Protein 2P8B (pdb70)

CATH classification: 3.30.390.10 (+1 more: 3.20.20.120)

Secondary structure (DSSP, 8-state):
--EEEEEEEEEEEEEEEEEEETTEEEEEEEEEEEEEEETTS-EEEEEE---HHHHS--HHHHHHIIIIIIHHHHTT--TT-HHHHHHHHHHH-S--HHHHHHHHHHHHHHHHHHTTSBGGGGTT----S-EEPPEEEPS--HHHHHHHHHHHHHTT--EEEEE--S-HHHHHHHHHHHHHHH-TTSEEEEE-TTTTBSHHHHHHHHHTSTTS--S-EE--B-TT-HHHHHHHHHT--S-EEESTT--SHHHHHHHHHHT--SEEEE-HHHHTSHHHHHHHHHHHHHTT-EEEE--SS--HHHHHHHHHHHTT-TTEEEE---HHHHBS--SS----BTTEE-----SBT-----HHHHHHHEEEEEEE-

InterPro domains:
  IPR013341 Mandelate racemase, N-terminal domain [PF02746] (12-124)
  IPR013342 Mandelate racemase, C-terminal domain [PF13378] (145-356)
  IPR013342 Mandelate racemase, C-terminal domain [SM00922] (142-239)
  IPR029017 Enolase-like, N-terminal [G3DSA:3.30.390.10] (3-356)
  IPR029017 Enolase-like, N-terminal [SSF54826] (1-125)
  IPR034603 Dipeptide epimerase [cd03319] (5-327)
  IPR036849 Enolase-like, C-terminal domain superfamily [G3DSA:3.20.20.120] (116-350)
  IPR036849 Enolase-like, C-terminal domain superfamily [SSF51604] (112-363)

B-factor: mean 23.39, std 7.87, range [4.07, 47.02]

Foldseek 3Di:
DFWAKKKKFWFKFAFPCWFAFQPDIHRIFTKIKIWIAGPVGQIFIFIFGDDCQQQVADSVNLSCCLFPFLPVVRGGPQLQPLVVSVVVSCVRDPGQLRSLARSNQRSLLSVQVVVFWESLCVQQRFDDFKAFAEAEFGDDQLQVSLVVLVVVVVVFAQHYEYHAAAALVRRLSNLVSNLVNPDDRGAYAYERVQRLAALVSVLVSVVSCPPSRHQEYENNHDQCPLVRLLVNVVPDDGFYEYESVDQAVVSVVVCLVSVRGQEYAYESNRYRHLVRSLVSLVSCVVSNRAYEHAYPQDALSRLLRSVSSQRNDPSHRHYHHCNNVGGPAGQKDQDADPSMHGADTGTRSNIDGNPVSSVVRGPDMDMHD

Nearest PDB structures (foldseek):
  2p88-assembly1_C  TM=1.001E+00  e=3.746E-83  Bacillus cereus ATCC 14579
  4m0x-assembly1_A  TM=9.632E-01  e=3.358E-34  Rhodococcus opacus
  2pce-assembly1_F  TM=9.206E-01  e=1.430E-33  Roseovarius nubinhibens ISM
  4m0x-assembly1_B  TM=9.484E-01  e=2.943E-32  Rhodococcus opacus
  3r0u-assembly1_A  TM=9.143E-01  e=7.111E-32  Francisella philomiragia subsp. philomiragia ATCC 25017

Sequence (369 aa):
MKITAIHLYAIRLPLRNPFVISYGSYSDMPSIIVKMETDEGIIGYGEGVADDHVTGESWESTFHTLKHTLTPALIGQNPMNIEKIHDMMDNTIYGVPTAKAAIDIACFDIMGKKLNQPVYQLIGGRYHEEFPVTHVLSIADPENMAEEAASMIQKGYQSFKMKVGTNVKEDVKRIEAVRERVGNDIAIRVDVNQGWKNSANTLTALRSLGHLNIDWIEQPVIADDIDAMAHIRSKTDLPLMIDEGLKSSREMRQIIKLEAADKVNIKLMKCGGIYPAVKLAHQAEMAGIECQVGSMVESSVASSAGFHVAFSKKIITSVELTGPLKFTKDIGNLHYDVPFIRLNEKPGLGIEINEDTLQELTVFQDIVR

Organism: Bacillus cereus (strain ATCC 14579 / DSM 31 / CCUG 7414 / JCM 2152 / NBRC 15305 / NCIMB 9373 / NCTC 2599 / NRRL B-3711) (NCBI:txid226900)

Radius of gyration: 19.84 Å; Cα contacts (8 Å, |Δi|>4): 894; chains: 1; bounding box: 43×50×52 Å

Solvent-accessible surface area: 14211 Å² total

Structure (mmCIF, N/CA/C/O backbone):
data_2P8B
#
_entry.id   2P8B
#
_cell.length_a   134.924
_cell.length_b   134.924
_cell.length_c   96.791
_cell.angle_alpha   90.00
_cell.angle_beta   90.00
_cell.angle_gamma   90.00
#
_symmetry.space_group_name_H-M   'I 4 2 2'
#
loop_
_entity.id
_entity.type
_entity.pdbx_description
1 polymer 'Mandelate racemase/muconate lactonizing enzyme family protein'
2 non-polymer 'MAGNESIUM ION'
3 non-polymer 'N-SUCCINYL LYSINE'
4 water water
#
loop_
_atom_site.group_PDB
_atom_site.id
_atom_site.type_symbol
_atom_site.label_atom_id
_atom_site.label_alt_id
_atom_site.label_comp_id
_atom_site.label_asym_id
_atom_site.label_entity_id
_atom_site.label_seq_id
_atom_site.pdbx_PDB_ins_code
_atom_site.Cartn_x
_atom_site.Cartn_y
_atom_site.Cartn_z
_atom_site.occupancy
_atom_site.B_iso_or_equiv
_atom_site.auth_seq_id
_atom_site.auth_comp_id
_atom_site.auth_asym_id
_atom_site.auth_atom_id
_atom_site.pdbx_PDB_model_num
ATOM 1 N N . MET A 1 1 ? -29.108 42.367 -57.988 1.00 38.59 1 MET A N 1
ATOM 2 C CA . MET A 1 1 ? -28.324 43.122 -56.969 1.00 38.21 1 MET A CA 1
ATOM 3 C C . MET A 1 1 ? -26.875 43.279 -57.421 1.00 37.59 1 MET A C 1
ATOM 4 O O . MET A 1 1 ? -26.307 42.382 -58.046 1.00 37.43 1 MET A O 1
ATOM 9 N N . LYS A 1 2 ? -26.280 44.424 -57.106 1.00 37.20 2 LYS A N 1
ATOM 10 C CA . LYS A 1 2 ? -24.900 44.695 -57.492 1.00 36.59 2 LYS A CA 1
ATOM 11 C C . LYS A 1 2 ? -24.107 45.406 -56.406 1.00 34.96 2 LYS A C 1
ATOM 12 O O . LYS A 1 2 ? -24.622 46.292 -55.723 1.00 34.24 2 LYS A O 1
ATOM 18 N N . ILE A 1 3 ? -22.847 45.012 -56.255 1.00 33.26 3 ILE A N 1
ATOM 19 C CA . ILE A 1 3 ? -21.966 45.636 -55.278 1.00 32.59 3 ILE A CA 1
ATOM 20 C C . ILE A 1 3 ? -21.544 46.972 -55.877 1.00 32.78 3 ILE A C 1
ATOM 21 O O . ILE A 1 3 ? -21.004 47.021 -56.981 1.00 32.90 3 ILE A O 1
ATOM 26 N N . THR A 1 4 ? -21.792 48.053 -55.149 1.00 32.57 4 THR A N 1
ATOM 27 C CA . THR A 1 4 ? -21.444 49.377 -55.639 1.00 32.39 4 THR A CA 1
ATOM 28 C C . THR A 1 4 ? -20.178 49.944 -55.008 1.00 32.07 4 THR A C 1
ATOM 29 O O . THR A 1 4 ? -19.482 50.749 -55.622 1.00 33.02 4 THR A O 1
ATOM 33 N N . ALA A 1 5 ? -19.870 49.526 -53.787 1.00 30.42 5 ALA A N 1
ATOM 34 C CA . ALA A 1 5 ? -18.675 50.027 -53.124 1.00 29.17 5 ALA A CA 1
ATOM 35 C C . ALA A 1 5 ? -18.280 49.176 -51.927 1.00 28.99 5 ALA A C 1
ATOM 36 O O . ALA A 1 5 ? -19.128 48.555 -51.284 1.00 29.86 5 ALA A O 1
ATOM 38 N N . ILE A 1 6 ? -16.986 49.156 -51.632 1.00 27.29 6 ILE A N 1
ATOM 39 C CA . ILE A 1 6 ? -16.478 48.391 -50.503 1.00 26.56 6 ILE A CA 1
ATOM 40 C C . ILE A 1 6 ? -15.538 49.228 -49.646 1.00 26.17 6 ILE A C 1
ATOM 41 O O . ILE A 1 6 ? -14.450 49.611 -50.084 1.00 25.65 6 ILE A O 1
ATOM 46 N N . HIS A 1 7 ? -15.974 49.520 -48.424 1.00 25.09 7 HIS A N 1
ATOM 47 C CA . HIS A 1 7 ? -15.174 50.297 -47.486 1.00 26.58 7 HIS A CA 1
ATOM 48 C C . HIS A 1 7 ? -14.227 49.365 -46.744 1.00 25.33 7 HIS A C 1
ATOM 49 O O . HIS A 1 7 ? -14.637 48.301 -46.279 1.00 25.04 7 HIS A O 1
ATOM 56 N N . LEU A 1 8 ? -12.966 49.769 -46.631 1.00 24.02 8 LEU A N 1
ATOM 57 C CA . LEU A 1 8 ? -11.966 48.974 -45.929 1.00 24.23 8 LEU A CA 1
ATOM 58 C C . LEU A 1 8 ? -11.449 49.762 -44.735 1.00 24.45 8 LEU A C 1
ATOM 59 O O . LEU A 1 8 ? -10.972 50.886 -44.885 1.00 25.70 8 LEU A O 1
ATOM 64 N N . TYR A 1 9 ? -11.543 49.171 -43.549 1.00 25.03 9 TYR A N 1
ATOM 65 C CA . TYR A 1 9 ? -11.095 49.828 -42.326 1.00 25.14 9 TYR A CA 1
ATOM 66 C C . TYR A 1 9 ? -10.019 49.022 -41.613 1.00 25.22 9 TYR A C 1
ATOM 67 O O . TYR A 1 9 ? -10.258 47.885 -41.217 1.00 26.42 9 TYR A O 1
ATOM 76 N N . ALA A 1 10 ? -8.840 49.606 -41.441 1.00 23.94 10 ALA A N 1
ATOM 77 C CA . ALA A 1 10 ? -7.770 48.921 -40.729 1.00 25.19 10 ALA A CA 1
ATOM 78 C C . ALA A 1 10 ? -7.891 49.362 -39.278 1.00 25.25 10 ALA A C 1
ATOM 79 O O . ALA A 1 10 ? -7.536 50.490 -38.932 1.00 25.26 10 ALA A O 1
ATOM 81 N N . ILE A 1 11 ? -8.394 48.473 -38.430 1.00 24.23 11 ILE A N 1
ATOM 82 C CA . ILE A 1 11 ? -8.586 48.805 -37.025 1.00 24.55 11 ILE A CA 1
ATOM 83 C C . ILE A 1 11 ? -7.735 47.958 -36.093 1.00 24.69 11 ILE A C 1
ATOM 84 O O . ILE A 1 11 ? -7.073 47.012 -36.516 1.00 23.87 11 ILE A O 1
ATOM 89 N N . ARG A 1 12 ? -7.750 48.317 -34.816 1.00 24.28 12 ARG A N 1
ATOM 90 C CA . ARG A 1 12 ? -7.017 47.571 -33.808 1.00 24.69 12 ARG A CA 1
ATOM 91 C C . ARG A 1 12 ? -7.936 47.398 -32.607 1.00 24.21 12 ARG A C 1
ATOM 92 O O . ARG A 1 12 ? -8.359 48.379 -31.991 1.00 23.85 12 ARG A O 1
ATOM 100 N N . LEU A 1 13 ? -8.260 46.149 -32.291 1.00 22.64 13 LEU A N 1
ATOM 101 C CA . LEU A 1 13 ? -9.135 45.853 -31.162 1.00 23.00 13 LEU A CA 1
ATOM 102 C C . LEU A 1 13 ? -8.302 45.737 -29.892 1.00 23.64 13 LEU A C 1
ATOM 103 O O . LEU A 1 13 ? -7.361 44.945 -29.819 1.00 22.78 13 LEU A O 1
ATOM 108 N N . PRO A 1 14 ? -8.634 46.541 -28.869 1.00 23.08 14 PRO A N 1
ATOM 109 C CA . PRO A 1 14 ? -7.908 46.532 -27.599 1.00 23.00 14 PRO A CA 1
ATOM 110 C C . PRO A 1 14 ? -8.216 45.328 -26.721 1.00 22.79 14 PRO A C 1
ATOM 111 O O . PRO A 1 14 ? -9.373 44.961 -26.530 1.00 22.97 14 PRO A O 1
ATOM 115 N N . LEU A 1 15 ? -7.166 44.714 -26.196 1.00 23.83 15 LEU A N 1
ATOM 116 C CA . LEU A 1 15 ? -7.312 43.554 -25.332 1.00 25.96 15 LEU A CA 1
ATOM 117 C C . LEU A 1 15 ? -7.188 43.955 -23.872 1.00 27.65 15 LEU A C 1
ATOM 118 O O . LEU A 1 15 ? -6.340 44.772 -23.514 1.00 27.66 15 LEU A O 1
ATOM 123 N N . ARG A 1 16 ? -8.036 43.374 -23.032 1.00 29.60 16 ARG A N 1
ATOM 124 C CA . ARG A 1 16 ? -7.998 43.661 -21.607 1.00 31.20 16 ARG A CA 1
ATOM 125 C C . ARG A 1 16 ? -6.627 43.248 -21.087 1.00 31.47 16 ARG A C 1
ATOM 126 O O . ARG A 1 16 ? -5.994 43.971 -20.317 1.00 31.37 16 ARG A O 1
ATOM 134 N N . ASN A 1 17 ? -6.173 42.079 -21.529 1.00 31.25 17 ASN A N 1
ATOM 135 C CA . ASN A 1 17 ? -4.875 41.541 -21.139 1.00 30.48 17 ASN A CA 1
ATOM 136 C C . ASN A 1 17 ? -4.215 40.951 -22.381 1.00 29.90 17 ASN A C 1
ATOM 137 O O . ASN A 1 17 ? -4.902 40.495 -23.298 1.00 28.90 17 ASN A O 1
ATOM 142 N N . PRO A 1 18 ? -2.874 40.955 -22.436 1.00 29.44 18 PRO A N 1
ATOM 143 C CA . PRO A 1 18 ? -2.224 40.388 -23.621 1.00 28.38 18 PRO A CA 1
ATOM 144 C C . PRO A 1 18 ? -2.559 38.905 -23.759 1.00 26.94 18 PRO A C 1
ATOM 145 O O . PRO A 1 18 ? -2.614 38.177 -22.765 1.00 26.47 18 PRO A O 1
ATOM 149 N N . PHE A 1 19 ? -2.801 38.472 -24.991 1.00 25.23 19 PHE A N 1
ATOM 150 C CA . PHE A 1 19 ? -3.120 37.076 -25.266 1.00 24.26 19 PHE A CA 1
ATOM 151 C C . PHE A 1 19 ? -1.791 36.416 -25.608 1.00 23.40 19 PHE A C 1
ATOM 152 O O . PHE A 1 19 ? -1.144 36.787 -26.586 1.00 22.97 19 PHE A O 1
ATOM 160 N N . VAL A 1 20 ? -1.385 35.445 -24.798 1.00 23.26 20 VAL A N 1
ATOM 161 C CA . VAL A 1 20 ? -0.100 34.783 -24.996 1.00 22.62 20 VAL A CA 1
ATOM 162 C C . VAL A 1 20 ? -0.187 33.296 -25.326 1.00 22.02 20 VAL A C 1
ATOM 163 O O . VAL A 1 20 ? -0.783 32.512 -24.590 1.00 19.84 20 VAL A O 1
ATOM 167 N N . ILE A 1 21 ? 0.416 32.910 -26.442 1.00 21.26 21 ILE A N 1
ATOM 168 C CA . ILE A 1 21 ? 0.418 31.511 -26.832 1.00 20.65 21 ILE A CA 1
ATOM 169 C C . ILE A 1 21 ? 1.842 31.096 -27.180 1.00 19.97 21 ILE A C 1
ATOM 170 O O . ILE A 1 21 ? 2.769 31.904 -27.118 1.00 19.54 21 ILE A O 1
ATOM 175 N N . SER A 1 22 ? 2.011 29.832 -27.543 1.00 19.43 22 SER A N 1
ATOM 176 C CA . SER A 1 22 ? 3.324 29.295 -27.868 1.00 20.58 22 SER A CA 1
ATOM 177 C C . SER A 1 22 ? 4.145 30.086 -28.883 1.00 21.05 22 SER A C 1
ATOM 178 O O . SER A 1 22 ? 5.345 30.282 -28.680 1.00 21.04 22 SER A O 1
ATOM 181 N N . TYR A 1 23 ? 3.515 30.541 -29.965 1.00 21.01 23 TYR A N 1
ATOM 182 C CA . TYR A 1 23 ? 4.252 31.256 -31.005 1.00 23.17 23 TYR A CA 1
ATOM 183 C C . TYR A 1 23 ? 4.258 32.783 -30.950 1.00 23.37 23 TYR A C 1
ATOM 184 O O . TYR A 1 23 ? 4.872 33.436 -31.799 1.00 24.48 23 TYR A O 1
ATOM 193 N N . GLY A 1 24 ? 3.601 33.360 -29.952 1.00 22.90 24 GLY A N 1
ATOM 194 C CA . GLY A 1 24 ? 3.595 34.808 -29.870 1.00 23.01 24 GLY A CA 1
ATOM 195 C C . GLY A 1 24 ? 2.724 35.392 -28.781 1.00 23.48 24 GLY A C 1
ATOM 196 O O . GLY A 1 24 ? 1.937 34.692 -28.146 1.00 21.15 24 GLY A O 1
ATOM 197 N N . SER A 1 25 ? 2.881 36.694 -28.574 1.00 23.29 25 SER A N 1
ATOM 198 C CA . SER A 1 25 ? 2.114 37.421 -27.575 1.00 23.82 25 SER A CA 1
ATOM 199 C C . SER A 1 25 ? 1.448 38.587 -28.290 1.00 24.12 25 SER A C 1
ATOM 200 O O . SER A 1 25 ? 2.072 39.269 -29.099 1.00 23.72 25 SER A O 1
ATOM 203 N N . TYR A 1 26 ? 0.173 38.800 -28.003 1.00 25.65 26 TYR A N 1
ATOM 204 C CA . TYR A 1 26 ? -0.580 39.869 -28.641 1.00 27.47 26 TYR A CA 1
ATOM 205 C C . TYR A 1 26 ? -1.057 40.885 -27.614 1.00 28.34 26 TYR A C 1
ATOM 206 O O . TYR A 1 26 ? -1.751 40.530 -26.661 1.00 28.56 26 TYR A O 1
ATOM 215 N N . SER A 1 27 ? -0.678 42.145 -27.811 1.00 28.84 27 SER A N 1
ATOM 216 C CA . SER A 1 27 ? -1.079 43.218 -26.909 1.00 29.96 27 SER A CA 1
ATOM 217 C C . SER A 1 27 ? -2.469 43.715 -27.296 1.00 29.04 27 SER A C 1
ATOM 218 O O . SER A 1 27 ? -3.199 44.257 -26.469 1.00 30.26 27 SER A O 1
ATOM 221 N N . ASP A 1 28 ? -2.816 43.538 -28.567 1.00 27.73 28 ASP A N 1
ATOM 222 C CA . ASP A 1 28 ? -4.123 43.917 -29.095 1.00 26.50 28 ASP A CA 1
ATOM 223 C C . ASP A 1 28 ? -4.334 43.108 -30.369 1.00 25.68 28 ASP A C 1
ATOM 224 O O . ASP A 1 28 ? -3.454 42.342 -30.764 1.00 25.24 28 ASP A O 1
ATOM 229 N N . MET A 1 29 ? -5.488 43.252 -31.008 1.00 22.58 29 MET A N 1
ATOM 230 C CA . MET A 1 29 ? -5.743 42.482 -32.219 1.00 24.25 29 MET A CA 1
ATOM 231 C C . MET A 1 29 ? -6.097 43.299 -33.451 1.00 23.21 29 MET A C 1
ATOM 232 O O . MET A 1 29 ? -7.224 43.773 -33.597 1.00 23.46 29 MET A O 1
ATOM 237 N N . PRO A 1 30 ? -5.122 43.486 -34.353 1.00 22.97 30 PRO A N 1
ATOM 238 C CA . PRO A 1 30 ? -5.342 44.245 -35.585 1.00 22.32 30 PRO A CA 1
ATOM 239 C C . PRO A 1 30 ? -6.334 43.476 -36.452 1.00 22.90 30 PRO A C 1
ATOM 240 O O . PRO A 1 30 ? -6.217 42.257 -36.603 1.00 23.49 30 PRO A O 1
ATOM 244 N N . SER A 1 31 ? -7.302 44.187 -37.020 1.00 20.47 31 SER A N 1
ATOM 245 C CA . SER A 1 31 ? -8.328 43.567 -37.842 1.00 20.06 31 SER A CA 1
ATOM 246 C C . SER A 1 31 ? -8.695 44.456 -39.022 1.00 19.92 31 SER A C 1
ATOM 247 O O . SER A 1 31 ? -8.511 45.671 -38.973 1.00 20.72 31 SER A O 1
ATOM 250 N N . ILE A 1 32 ? -9.199 43.847 -40.089 1.00 20.34 32 ILE A N 1
ATOM 251 C CA . ILE A 1 32 ? -9.623 44.605 -41.258 1.00 20.64 32 ILE A CA 1
ATOM 252 C C . ILE A 1 32 ? -11.127 44.443 -41.367 1.00 20.73 32 ILE A C 1
ATOM 253 O O . ILE A 1 32 ? -11.637 43.321 -41.439 1.00 19.34 32 ILE A O 1
ATOM 258 N N . ILE A 1 33 ? -11.841 45.563 -41.372 1.00 20.16 33 ILE A N 1
ATOM 259 C CA . ILE A 1 33 ? -13.289 45.527 -41.474 1.00 18.90 33 ILE A CA 1
ATOM 260 C C . ILE A 1 33 ? -13.752 45.881 -42.880 1.00 19.61 33 ILE A C 1
ATOM 261 O O . ILE A 1 33 ? -13.213 46.786 -43.520 1.00 20.14 33 ILE A O 1
ATOM 266 N N . VAL A 1 34 ? -14.751 45.152 -43.358 1.00 19.91 34 VAL A N 1
ATOM 267 C CA . VAL A 1 34 ? -15.312 45.383 -44.681 1.00 20.86 34 VAL A CA 1
ATOM 268 C C . VAL A 1 34 ? -16.758 45.855 -44.570 1.00 22.55 34 VAL A C 1
ATOM 269 O O . VAL A 1 34 ? -17.559 45.258 -43.856 1.00 21.12 34 VAL A O 1
ATOM 273 N N . LYS A 1 35 ? -17.075 46.945 -45.261 1.00 22.68 35 LYS A N 1
ATOM 274 C CA . LYS A 1 35 ? -18.435 47.468 -45.288 1.00 24.78 35 LYS A CA 1
ATOM 275 C C . LYS A 1 35 ? -18.805 47.447 -46.763 1.00 24.51 35 LYS A C 1
ATOM 276 O O . LYS A 1 35 ? -18.322 48.266 -47.546 1.00 25.46 35 LYS A O 1
ATOM 282 N N . MET A 1 36 ? -19.644 46.488 -47.135 1.00 24.01 36 MET A N 1
ATOM 283 C CA . MET A 1 36 ? -20.067 46.299 -48.516 1.00 23.78 36 MET A CA 1
ATOM 284 C C . MET A 1 36 ? -21.397 46.985 -48.811 1.00 25.45 36 MET A C 1
ATOM 285 O O . MET A 1 36 ? -22.395 46.734 -48.139 1.00 25.16 36 MET A O 1
ATOM 290 N N . GLU A 1 37 ? -21.405 47.853 -49.819 1.00 27.27 37 GLU A N 1
ATOM 291 C CA . GLU A 1 37 ? -22.621 48.564 -50.204 1.00 28.77 37 GLU A CA 1
ATOM 292 C C . GLU A 1 37 ? -23.161 48.006 -51.512 1.00 29.66 37 GLU A C 1
ATOM 293 O O . GLU A 1 37 ? -22.396 47.549 -52.362 1.00 29.88 37 GLU A O 1
ATOM 299 N N . THR A 1 38 ? -24.480 48.045 -51.671 1.00 30.79 38 THR A N 1
ATOM 300 C CA . THR A 1 38 ? -25.117 47.536 -52.877 1.00 32.14 38 THR A CA 1
ATOM 301 C C . THR A 1 38 ? -26.037 48.568 -53.519 1.00 33.67 38 THR A C 1
ATOM 302 O O . THR A 1 38 ? -26.454 49.532 -52.878 1.00 33.16 38 THR A O 1
ATOM 306 N N . ASP A 1 39 ? -26.351 48.346 -54.791 1.00 35.66 39 ASP A N 1
ATOM 307 C CA . ASP A 1 39 ? -27.222 49.234 -55.550 1.00 37.44 39 ASP A CA 1
ATOM 308 C C . ASP A 1 39 ? -28.622 49.265 -54.947 1.00 38.24 39 ASP A C 1
ATOM 309 O O . ASP A 1 39 ? -29.440 50.113 -55.302 1.00 39.22 39 ASP A O 1
ATOM 314 N N . GLU A 1 40 ? -28.893 48.339 -54.032 1.00 38.57 40 GLU A N 1
ATOM 315 C CA . GLU A 1 40 ? -30.197 48.267 -53.382 1.00 37.26 40 GLU A CA 1
ATOM 316 C C . GLU A 1 40 ? -30.205 48.905 -51.999 1.00 36.82 40 GLU A C 1
ATOM 317 O O . GLU A 1 40 ? -31.232 48.917 -51.321 1.00 37.64 40 GLU A O 1
ATOM 323 N N . GLY A 1 41 ? -29.060 49.429 -51.578 1.00 35.84 41 GLY A N 1
ATOM 324 C CA . GLY A 1 41 ? -28.987 50.067 -50.276 1.00 35.57 41 GLY A CA 1
ATOM 325 C C . GLY A 1 41 ? -28.713 49.126 -49.117 1.00 35.16 41 GLY A C 1
ATOM 326 O O . GLY A 1 41 ? -28.525 49.572 -47.985 1.00 35.72 41 GLY A O 1
ATOM 327 N N . ILE A 1 42 ? -28.698 47.825 -49.389 1.00 34.22 42 ILE A N 1
ATOM 328 C CA . ILE A 1 42 ? -28.429 46.840 -48.347 1.00 32.53 42 ILE A CA 1
ATOM 329 C C . ILE A 1 42 ? -26.927 46.835 -48.084 1.00 31.31 42 ILE A C 1
ATOM 330 O O . ILE A 1 42 ? -26.128 46.703 -49.010 1.00 31.82 42 ILE A O 1
ATOM 335 N N . ILE A 1 43 ? -26.550 46.986 -46.821 1.00 30.41 43 ILE A N 1
ATOM 336 C CA . ILE A 1 43 ? -25.146 47.005 -46.437 1.00 30.22 43 ILE A CA 1
ATOM 337 C C . ILE A 1 43 ? -24.757 45.709 -45.736 1.00 28.34 43 ILE A C 1
ATOM 338 O O . ILE A 1 43 ? -25.573 45.093 -45.060 1.00 29.28 43 ILE A O 1
ATOM 343 N N . GLY A 1 44 ? -23.505 45.303 -45.910 1.00 26.19 44 GLY A N 1
ATOM 344 C CA . GLY A 1 44 ? -23.024 44.092 -45.276 1.00 24.13 44 GLY A CA 1
ATOM 345 C C . GLY A 1 44 ? -21.673 44.341 -44.642 1.00 21.69 44 GLY A C 1
ATOM 346 O O . GLY A 1 44 ? -20.872 45.118 -45.162 1.00 22.03 44 GLY A O 1
ATOM 347 N N . TYR A 1 45 ? -21.419 43.698 -43.507 1.00 21.20 45 TYR A N 1
ATOM 348 C CA . TYR A 1 45 ? -20.144 43.854 -42.822 1.00 19.92 45 TYR A CA 1
ATOM 349 C C . TYR A 1 45 ? -19.362 42.551 -42.821 1.00 20.27 45 TYR A C 1
ATOM 350 O O . TYR A 1 45 ? -19.929 41.479 -42.617 1.00 20.09 45 TYR A O 1
ATOM 359 N N . GLY A 1 46 ? -18.059 42.665 -43.045 1.00 19.20 46 GLY A N 1
ATOM 360 C CA . GLY A 1 46 ? -17.188 41.503 -43.050 1.00 19.21 46 GLY A CA 1
ATOM 361 C C . GLY A 1 46 ? -15.965 41.819 -42.212 1.00 18.43 46 GLY A C 1
ATOM 362 O O . GLY A 1 46 ? -15.745 42.972 -41.839 1.00 20.48 46 GLY A O 1
ATOM 363 N N . GLU A 1 47 ? -15.158 40.811 -41.911 1.00 17.89 47 GLU A N 1
ATOM 364 C CA . GLU A 1 47 ? -13.970 41.036 -41.106 1.00 16.89 47 GLU A CA 1
ATOM 365 C C . GLU A 1 47 ? -12.867 40.037 -41.409 1.00 17.67 47 GLU A C 1
ATOM 366 O O . GLU A 1 47 ? -13.127 38.861 -41.652 1.00 17.64 47 GLU A O 1
ATOM 372 N N . GLY A 1 48 ? -11.637 40.531 -41.390 1.00 17.81 48 GLY A N 1
ATOM 373 C CA . GLY A 1 48 ? -10.488 39.690 -41.640 1.00 17.97 48 GLY A CA 1
ATOM 374 C C . GLY A 1 48 ? -9.456 39.908 -40.555 1.00 17.20 48 GLY A C 1
ATOM 375 O O . GLY A 1 48 ? -8.833 40.967 -40.480 1.00 17.97 48 GLY A O 1
ATOM 376 N N . VAL A 1 49 ? -9.301 38.916 -39.687 1.00 17.48 49 VAL A N 1
ATOM 377 C CA . VAL A 1 49 ? -8.321 38.986 -38.618 1.00 16.87 49 VAL A CA 1
ATOM 378 C C . VAL A 1 49 ? -7.195 38.055 -39.036 1.00 18.55 49 VAL A C 1
ATOM 379 O O . VAL A 1 49 ? -7.298 36.834 -38.908 1.00 17.43 49 VAL A O 1
ATOM 383 N N . ALA A 1 50 ? -6.126 38.641 -39.554 1.00 17.14 50 ALA A N 1
ATOM 384 C CA . ALA A 1 50 ? -4.999 37.857 -40.024 1.00 17.80 50 ALA A CA 1
ATOM 385 C C . ALA A 1 50 ? -4.042 37.432 -38.923 1.00 18.37 50 ALA A C 1
ATOM 386 O O . ALA A 1 50 ? -3.730 38.205 -38.017 1.00 20.11 50 ALA A O 1
ATOM 388 N N . ASP A 1 51 ? -3.592 36.184 -38.998 1.00 16.94 51 ASP A N 1
ATOM 389 C CA . ASP A 1 51 ? -2.616 35.676 -38.050 1.00 16.87 51 ASP A CA 1
ATOM 390 C C . ASP A 1 51 ? -1.417 35.272 -38.900 1.00 17.85 51 ASP A C 1
ATOM 391 O O . ASP A 1 51 ? -1.435 34.230 -39.554 1.00 16.66 51 ASP A O 1
ATOM 396 N N . ASP A 1 52 ? -0.395 36.121 -38.899 1.00 16.66 52 ASP A N 1
ATOM 397 C CA . ASP A 1 52 ? 0.832 35.907 -39.667 1.00 17.82 52 ASP A CA 1
ATOM 398 C C . ASP A 1 52 ? 1.417 34.505 -39.546 1.00 17.96 52 ASP A C 1
ATOM 399 O O . ASP A 1 52 ? 1.949 33.956 -40.510 1.00 17.65 52 ASP A O 1
ATOM 404 N N . HIS A 1 53 ? 1.324 33.943 -38.349 1.00 15.90 53 HIS A N 1
ATOM 405 C CA . HIS A 1 53 ? 1.904 32.641 -38.052 1.00 15.50 53 HIS A CA 1
ATOM 406 C C . HIS A 1 53 ? 1.128 31.446 -38.557 1.00 14.05 53 HIS A C 1
ATOM 407 O O . HIS A 1 53 ? 1.645 30.327 -38.536 1.00 14.21 53 HIS A O 1
ATOM 414 N N . VAL A 1 54 ? -0.099 31.673 -39.012 1.00 14.51 54 VAL A N 1
ATOM 415 C CA . VAL A 1 54 ? -0.945 30.580 -39.476 1.00 14.38 54 VAL A CA 1
ATOM 416 C C . VAL A 1 54 ? -1.200 30.529 -40.979 1.00 15.36 54 VAL A C 1
ATOM 417 O O . VAL A 1 54 ? -1.109 29.458 -41.589 1.00 14.25 54 VAL A O 1
ATOM 421 N N . THR A 1 55 ? -1.506 31.673 -41.585 1.00 15.06 55 THR A N 1
ATOM 422 C CA . THR A 1 55 ? -1.802 31.696 -43.013 1.00 16.03 55 THR A CA 1
ATOM 423 C C . THR A 1 55 ? -0.879 32.579 -43.849 1.00 16.58 55 THR A C 1
ATOM 424 O O . THR A 1 55 ? -1.076 32.715 -45.055 1.00 18.75 55 THR A O 1
ATOM 428 N N . GLY A 1 56 ? 0.115 33.186 -43.212 1.00 17.39 56 GLY A N 1
ATOM 429 C CA . GLY A 1 56 ? 1.042 34.031 -43.947 1.00 19.25 56 GLY A CA 1
ATOM 430 C C . GLY A 1 56 ? 0.431 35.337 -44.412 1.00 20.56 56 GLY A C 1
ATOM 431 O O . GLY A 1 56 ? 0.880 35.938 -45.383 1.00 22.01 56 GLY A O 1
ATOM 432 N N . GLU A 1 57 ? -0.612 35.768 -43.716 1.00 18.68 57 GLU A N 1
ATOM 433 C CA . GLU A 1 57 ? -1.286 37.014 -44.035 1.00 17.36 57 GLU A CA 1
ATOM 434 C C . GLU A 1 57 ? -1.104 37.928 -42.838 1.00 18.18 57 GLU A C 1
ATOM 435 O O . GLU A 1 57 ? -1.086 37.465 -41.695 1.00 17.74 57 GLU A O 1
ATOM 441 N N . SER A 1 58 ? -0.958 39.221 -43.098 1.00 18.34 58 SER A N 1
ATOM 442 C CA . SER A 1 58 ? -0.796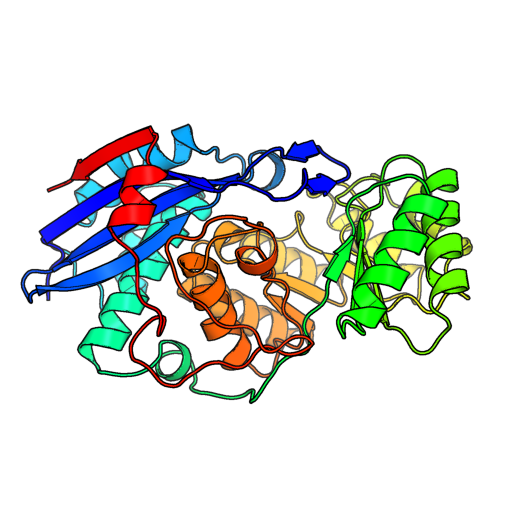 40.186 -42.018 1.00 16.98 58 SER A CA 1
ATOM 443 C C . SER A 1 58 ? -1.879 41.241 -42.115 1.00 17.13 58 SER A C 1
ATOM 444 O O . SER A 1 58 ? -2.618 41.316 -43.096 1.00 15.84 58 SER A O 1
ATOM 447 N N . TRP A 1 59 ? -1.954 42.062 -41.077 1.00 18.71 59 TRP A N 1
ATOM 448 C CA . TRP A 1 59 ? -2.918 43.151 -41.008 1.00 18.75 59 TRP A CA 1
ATOM 449 C C . TRP A 1 59 ? -2.795 44.033 -42.256 1.00 19.13 59 TRP A C 1
ATOM 450 O O . TRP A 1 59 ? -3.759 44.208 -43.004 1.00 19.08 59 TRP A O 1
ATOM 461 N N . GLU A 1 60 ? -1.604 44.576 -42.488 1.00 19.63 60 GLU A N 1
ATOM 462 C CA . GLU A 1 60 ? -1.392 45.442 -43.643 1.00 20.23 60 GLU A CA 1
ATOM 463 C C . GLU A 1 60 ? -1.508 44.716 -44.981 1.00 19.81 60 GLU A C 1
ATOM 464 O O . GLU A 1 60 ? -2.116 45.232 -45.922 1.00 18.65 60 GLU A O 1
ATOM 470 N N . SER A 1 61 ? -0.943 43.515 -45.073 1.00 19.08 61 SER A N 1
ATOM 471 C CA . SER A 1 61 ? -1.003 42.772 -46.330 1.00 18.70 61 SER A CA 1
ATOM 472 C C . SER A 1 61 ? -2.448 42.472 -46.728 1.00 18.50 61 SER A C 1
ATOM 473 O O . SER A 1 61 ? -2.800 42.507 -47.906 1.00 18.65 61 SER A O 1
ATOM 476 N N . THR A 1 62 ? -3.292 42.185 -45.744 1.00 16.27 62 THR A N 1
ATOM 477 C CA . THR A 1 62 ? -4.688 41.883 -46.014 1.00 16.55 62 THR A CA 1
ATOM 478 C C . THR A 1 62 ? -5.440 43.122 -46.500 1.00 17.98 62 THR A C 1
ATOM 479 O O . THR A 1 62 ? -6.264 43.046 -47.413 1.00 16.21 62 THR A O 1
ATOM 483 N N . PHE A 1 63 ? -5.150 44.264 -45.887 1.00 18.07 63 PHE A N 1
ATOM 484 C CA . PHE A 1 63 ? -5.795 45.512 -46.271 1.00 19.67 63 PHE A CA 1
ATOM 485 C C . PHE A 1 63 ? -5.537 45.764 -47.754 1.00 19.25 63 PHE A C 1
ATOM 486 O O . PHE A 1 63 ? -6.459 46.028 -48.525 1.00 18.33 63 PHE A O 1
ATOM 494 N N . HIS A 1 64 ? -4.274 45.657 -48.148 1.00 20.10 64 HIS A N 1
ATOM 495 C CA . HIS A 1 64 ? -3.883 45.893 -49.530 1.00 21.62 64 HIS A CA 1
ATOM 496 C C . HIS A 1 64 ? -4.329 44.820 -50.512 1.00 21.44 64 HIS A C 1
ATOM 497 O O . HIS A 1 64 ? -4.636 45.123 -51.663 1.00 20.71 64 HIS A O 1
ATOM 504 N N . THR A 1 65 ? -4.368 43.566 -50.071 1.00 20.10 65 THR A N 1
ATOM 505 C CA . THR A 1 65 ? -4.831 42.501 -50.954 1.00 19.20 65 THR A CA 1
ATOM 506 C C . THR A 1 65 ? -6.285 42.800 -51.305 1.00 18.62 65 THR A C 1
ATOM 507 O O . THR A 1 65 ? -6.708 42.658 -52.454 1.00 18.50 65 THR A O 1
ATOM 511 N N . LEU A 1 66 ? -7.049 43.234 -50.309 1.00 17.36 66 LEU A N 1
ATOM 512 C CA . LEU A 1 66 ? -8.451 43.562 -50.531 1.00 18.65 66 LEU A CA 1
ATOM 513 C C . LEU A 1 66 ? -8.600 44.785 -51.437 1.00 18.91 66 LEU A C 1
ATOM 514 O O . LEU A 1 66 ? -9.347 44.762 -52.418 1.00 20.30 66 LEU A O 1
ATOM 519 N N . LYS A 1 67 ? -7.871 45.844 -51.113 1.00 21.15 67 LYS A N 1
ATOM 520 C CA . LYS A 1 67 ? -7.953 47.089 -51.870 1.00 21.85 67 LYS A CA 1
ATOM 521 C C . LYS A 1 67 ? -7.532 47.013 -53.329 1.00 22.13 67 LYS A C 1
ATOM 522 O O . LYS A 1 67 ? -8.259 47.464 -54.218 1.00 23.56 67 LYS A O 1
ATOM 528 N N . HIS A 1 68 ? -6.357 46.443 -53.571 1.00 22.05 68 HIS A N 1
ATOM 529 C CA . HIS A 1 68 ? -5.809 46.370 -54.920 1.00 21.60 68 HIS A CA 1
ATOM 530 C C . HIS A 1 68 ? -6.120 45.125 -55.734 1.00 22.10 68 HIS A C 1
ATOM 531 O O . HIS A 1 68 ? -6.200 45.189 -56.961 1.00 21.74 68 HIS A O 1
ATOM 538 N N . THR A 1 69 ? -6.310 43.995 -55.065 1.00 19.61 69 THR A N 1
ATOM 539 C CA . THR A 1 69 ? -6.531 42.751 -55.786 1.00 20.04 69 THR A CA 1
ATOM 540 C C . THR A 1 69 ? -7.937 42.165 -55.799 1.00 19.45 69 THR A C 1
ATOM 541 O O . THR A 1 69 ? -8.486 41.897 -56.860 1.00 19.19 69 THR A O 1
ATOM 545 N N . LEU A 1 70 ? -8.526 41.970 -54.624 1.00 20.06 70 LEU A N 1
ATOM 546 C CA . LEU A 1 70 ? -9.849 41.372 -54.539 1.00 21.09 70 LEU A CA 1
ATOM 547 C C . LEU A 1 70 ? -11.077 42.238 -54.845 1.00 21.56 70 LEU A C 1
ATOM 548 O O . LEU A 1 70 ? -11.911 41.858 -55.663 1.00 20.20 70 LEU A O 1
ATOM 553 N N . THR A 1 71 ? -11.189 43.395 -54.199 1.00 23.38 71 THR A N 1
ATOM 554 C CA . THR A 1 71 ? -12.361 44.245 -54.386 1.00 24.89 71 THR A CA 1
ATOM 555 C C . THR A 1 71 ? -12.630 44.831 -55.777 1.00 26.38 71 THR A C 1
ATOM 556 O O . THR A 1 71 ? -13.778 44.866 -56.217 1.00 26.96 71 THR A O 1
ATOM 560 N N . PRO A 1 72 ? -11.588 45.284 -56.493 1.00 28.18 72 PRO A N 1
ATOM 561 C CA . PRO A 1 72 ? -11.843 45.848 -57.824 1.00 30.30 72 PRO A CA 1
ATOM 562 C C . PRO A 1 72 ? -12.743 44.976 -58.697 1.00 33.01 72 PRO A C 1
ATOM 563 O O . PRO A 1 72 ? -13.738 45.449 -59.250 1.00 34.98 72 PRO A O 1
ATOM 567 N N . ALA A 1 73 ? -12.395 43.698 -58.809 1.00 35.06 73 ALA A N 1
ATOM 568 C CA . ALA A 1 73 ? -13.159 42.760 -59.623 1.00 36.44 73 ALA A CA 1
ATOM 569 C C . ALA A 1 73 ? -14.557 42.476 -59.074 1.00 36.97 73 ALA A C 1
ATOM 570 O O . ALA A 1 73 ? -15.448 42.062 -59.816 1.00 37.64 73 ALA A O 1
ATOM 572 N N . LEU A 1 74 ? -14.745 42.700 -57.777 1.00 36.01 74 LEU A N 1
ATOM 573 C CA . LEU A 1 74 ? -16.028 42.449 -57.130 1.00 35.58 74 LEU A CA 1
ATOM 574 C C . LEU A 1 74 ? -17.088 43.512 -57.399 1.00 35.73 74 LEU A C 1
ATOM 575 O O . LEU A 1 74 ? -18.287 43.231 -57.332 1.00 35.21 74 LEU A O 1
ATOM 580 N N . ILE A 1 75 ? -16.651 44.732 -57.695 1.00 35.84 75 ILE A N 1
ATOM 581 C CA . ILE A 1 75 ? -17.585 45.816 -57.981 1.00 35.36 75 ILE A CA 1
ATOM 582 C C . ILE A 1 75 ? -18.474 45.410 -59.152 1.00 35.77 75 ILE A C 1
ATOM 583 O O . ILE A 1 75 ? -17.981 45.020 -60.209 1.00 36.37 75 ILE A O 1
ATOM 588 N N . GLY A 1 76 ? -19.785 45.485 -58.954 1.00 36.66 76 GLY A N 1
ATOM 589 C CA . GLY A 1 76 ? -20.710 45.120 -60.011 1.00 37.56 76 GLY A CA 1
ATOM 590 C C . GLY A 1 76 ? -21.234 43.703 -59.884 1.00 38.10 76 GLY A C 1
ATOM 591 O O . GLY A 1 76 ? -22.223 43.342 -60.521 1.00 39.09 76 GLY A O 1
ATOM 592 N N . GLN A 1 77 ? -20.574 42.894 -59.062 1.00 38.34 77 GLN A N 1
ATOM 593 C CA . GLN A 1 77 ? -20.992 41.511 -58.861 1.00 38.09 77 GLN A CA 1
ATOM 594 C C . GLN A 1 77 ? -22.134 41.405 -57.853 1.00 37.32 77 GLN A C 1
ATOM 595 O O . GLN A 1 77 ? -22.333 42.295 -57.026 1.00 37.19 77 GLN A O 1
ATOM 601 N N . ASN A 1 78 ? -22.882 40.308 -57.934 1.00 36.47 78 ASN A N 1
ATOM 602 C CA . ASN A 1 78 ? -24.004 40.062 -57.036 1.00 34.87 78 ASN A CA 1
ATOM 603 C C . ASN A 1 78 ? -23.553 39.270 -55.809 1.00 34.17 78 ASN A C 1
ATOM 604 O O . ASN A 1 78 ? -23.080 38.140 -55.928 1.00 33.37 78 ASN A O 1
ATOM 609 N N . PRO A 1 79 ? -23.695 39.858 -54.610 1.00 32.78 79 PRO A N 1
ATOM 610 C CA . PRO A 1 79 ? -23.297 39.205 -53.358 1.00 31.87 79 PRO A CA 1
ATOM 611 C C . PRO A 1 79 ? -24.042 37.902 -53.094 1.00 30.82 79 PRO A C 1
ATOM 612 O O . PRO A 1 79 ? -23.575 37.056 -52.330 1.00 30.77 79 PRO A O 1
ATOM 616 N N . MET A 1 80 ? -25.200 37.747 -53.729 1.00 29.81 80 MET A N 1
ATOM 617 C CA . MET A 1 80 ? -26.026 36.559 -53.548 1.00 29.89 80 MET A CA 1
ATOM 618 C C . MET A 1 80 ? -25.413 35.309 -54.168 1.00 28.24 80 MET A C 1
ATOM 619 O O . MET A 1 80 ? -25.660 34.198 -53.704 1.00 28.34 80 MET A O 1
ATOM 624 N N . ASN A 1 81 ? -24.624 35.487 -55.223 1.00 26.04 81 ASN A N 1
ATOM 625 C CA . ASN A 1 81 ? -23.999 34.350 -55.889 1.00 23.89 81 ASN A CA 1
ATOM 626 C C . ASN A 1 81 ? -22.643 34.072 -55.262 1.00 22.04 81 ASN A C 1
ATOM 627 O O . ASN A 1 81 ? -21.601 34.398 -55.824 1.00 20.96 81 ASN A O 1
ATOM 632 N N . ILE A 1 82 ? -22.673 33.446 -54.091 1.00 21.59 82 ILE A N 1
ATOM 633 C CA . ILE A 1 82 ? -21.461 33.153 -53.345 1.00 20.65 82 ILE A CA 1
ATOM 634 C C . ILE A 1 82 ? -20.494 32.178 -54.022 1.00 19.67 82 ILE A C 1
ATOM 635 O O . ILE A 1 82 ? -19.280 32.360 -53.931 1.00 18.55 82 ILE A O 1
ATOM 640 N N . GLU A 1 83 ? -21.014 31.149 -54.688 1.00 19.19 83 GLU A N 1
ATOM 641 C CA . GLU A 1 83 ? -20.154 30.193 -55.386 1.00 20.41 83 GLU A CA 1
ATOM 642 C C . GLU A 1 83 ? -19.370 30.971 -56.451 1.00 21.12 83 GLU A C 1
ATOM 643 O O . GLU A 1 83 ? -18.151 30.810 -56.593 1.00 19.30 83 GLU A O 1
ATOM 649 N N . LYS A 1 84 ? -20.072 31.836 -57.178 1.00 20.70 84 LYS A N 1
ATOM 650 C CA . LYS A 1 84 ? -19.446 32.645 -58.219 1.00 22.21 84 LYS A CA 1
ATOM 651 C C . LYS A 1 84 ? -18.414 33.620 -57.643 1.00 21.51 84 LYS A C 1
ATOM 652 O O . LYS A 1 84 ? -17.317 33.753 -58.182 1.00 21.73 84 LYS A O 1
ATOM 658 N N . ILE A 1 85 ? -18.771 34.303 -56.557 1.00 20.66 85 ILE A N 1
ATOM 659 C CA . ILE A 1 85 ? -17.864 35.254 -55.911 1.00 19.98 85 ILE A CA 1
ATOM 660 C C . ILE A 1 85 ? -16.560 34.569 -55.505 1.00 18.54 85 ILE A C 1
ATOM 661 O O . ILE A 1 85 ? -15.472 35.112 -55.694 1.00 18.03 85 ILE A O 1
ATOM 666 N N . HIS A 1 86 ? -16.669 33.375 -54.934 1.00 16.72 86 HIS A N 1
ATOM 667 C CA . HIS A 1 86 ? -15.480 32.645 -54.525 1.00 16.81 86 HIS A CA 1
ATOM 668 C C . HIS A 1 86 ? -14.647 32.169 -55.712 1.00 16.06 86 HIS A C 1
ATOM 669 O O . HIS A 1 86 ? -13.420 32.133 -55.639 1.00 15.84 86 HIS A O 1
ATOM 676 N N . ASP A 1 87 ? -15.307 31.810 -56.807 1.00 16.71 87 ASP A N 1
ATOM 677 C CA . ASP A 1 87 ? -14.587 31.352 -57.991 1.00 16.86 87 ASP A CA 1
ATOM 678 C C . ASP A 1 87 ? -13.798 32.524 -58.566 1.00 17.78 87 ASP A C 1
ATOM 679 O O . ASP A 1 87 ? -12.660 32.369 -59.006 1.00 18.20 87 ASP A O 1
ATOM 684 N N . MET A 1 88 ? -14.405 33.704 -58.550 1.00 18.71 88 MET A N 1
ATOM 685 C CA . MET A 1 88 ? -13.738 34.893 -59.060 1.00 19.24 88 MET A CA 1
ATOM 686 C C . MET A 1 88 ? -12.528 35.239 -58.196 1.00 18.00 88 MET A C 1
ATOM 687 O O . MET A 1 88 ? -11.450 35.529 -58.715 1.00 17.04 88 MET A O 1
ATOM 692 N N . MET A 1 89 ? -12.700 35.200 -56.878 1.00 17.02 89 MET A N 1
ATOM 693 C CA . MET A 1 89 ? -11.594 35.515 -55.986 1.00 15.54 89 MET A CA 1
ATOM 694 C C . MET A 1 89 ? -10.478 34.478 -56.129 1.00 16.86 89 MET A C 1
ATOM 695 O O . MET A 1 89 ? -9.297 34.832 -56.154 1.00 15.47 89 MET A O 1
ATOM 700 N N . ASP A 1 90 ? -10.848 33.202 -56.238 1.00 16.02 90 ASP A N 1
ATOM 701 C CA . ASP A 1 90 ? -9.852 32.142 -56.371 1.00 16.37 90 ASP A CA 1
ATOM 702 C C . ASP A 1 90 ? -9.087 32.229 -57.686 1.00 15.89 90 ASP A C 1
ATOM 703 O O . ASP A 1 90 ? -7.885 31.942 -57.731 1.00 14.41 90 ASP A O 1
ATOM 708 N N . ASN A 1 91 ? -9.785 32.615 -58.752 1.00 15.53 91 ASN A N 1
ATOM 709 C CA . ASN A 1 91 ? -9.155 32.757 -60.062 1.00 16.84 91 ASN A CA 1
ATOM 710 C C . ASN A 1 91 ? -8.211 33.952 -60.080 1.00 18.11 91 ASN A C 1
ATOM 711 O O . ASN A 1 91 ? -7.253 33.982 -60.853 1.00 18.61 91 ASN A O 1
ATOM 716 N N . THR A 1 92 ? -8.490 34.933 -59.226 1.00 16.93 92 THR A N 1
ATOM 717 C CA . THR A 1 92 ? -7.680 36.145 -59.128 1.00 18.58 92 THR A CA 1
ATOM 718 C C . THR A 1 92 ? -6.415 35.924 -58.313 1.00 17.97 92 THR A C 1
ATOM 719 O O . THR A 1 92 ? -5.326 36.379 -58.680 1.00 18.14 92 THR A O 1
ATOM 723 N N . ILE A 1 93 ? -6.555 35.220 -57.196 1.00 17.51 93 ILE A N 1
ATOM 724 C CA . ILE A 1 93 ? -5.409 34.983 -56.341 1.00 16.02 93 ILE A CA 1
ATOM 725 C C . ILE A 1 93 ? -5.599 33.725 -55.505 1.00 16.10 93 ILE A C 1
ATOM 726 O O . ILE A 1 93 ? -6.676 33.471 -54.975 1.00 15.82 93 ILE A O 1
ATOM 731 N N . TYR A 1 94 ? -4.533 32.942 -55.417 1.00 14.59 94 TYR A N 1
ATOM 732 C CA . TYR A 1 94 ? -4.503 31.692 -54.665 1.00 15.79 94 TYR A CA 1
ATOM 733 C C . TYR A 1 94 ? -4.332 31.982 -53.175 1.00 16.11 94 TYR A C 1
ATOM 734 O O . TYR A 1 94 ? -3.642 32.925 -52.793 1.00 17.91 94 TYR A O 1
ATOM 743 N N . GLY A 1 95 ? -4.979 31.193 -52.325 1.00 15.89 95 GLY A N 1
ATOM 744 C CA . GLY A 1 95 ? -4.813 31.399 -50.897 1.00 14.49 95 GLY A CA 1
ATOM 745 C C . GLY A 1 95 ? -5.522 32.593 -50.279 1.00 13.46 95 GLY A C 1
ATOM 746 O O . GLY A 1 95 ? -6.715 32.772 -50.487 1.00 13.51 95 GLY A O 1
ATOM 747 N N . VAL A 1 96 ? -4.765 33.401 -49.535 1.00 14.27 96 VAL A N 1
ATOM 748 C CA . VAL A 1 96 ? -5.272 34.579 -48.816 1.00 14.57 96 VAL A CA 1
ATOM 749 C C . VAL A 1 96 ? -6.672 34.367 -48.242 1.00 15.69 96 VAL A C 1
ATOM 750 O O . VAL A 1 96 ? -7.589 35.163 -48.458 1.00 14.92 96 VAL A O 1
ATOM 754 N N . PRO A 1 97 ? -6.843 33.285 -47.469 1.00 14.75 97 PRO A N 1
ATOM 755 C CA . PRO A 1 97 ? -8.141 32.980 -46.870 1.00 14.47 97 PRO A CA 1
ATOM 756 C C . PRO A 1 97 ? -8.725 34.067 -45.973 1.00 12.94 97 PRO A C 1
ATOM 757 O O . PRO A 1 97 ? -9.936 34.262 -45.947 1.00 15.71 97 PRO A O 1
ATOM 761 N N . THR A 1 98 ? -7.880 34.762 -45.224 1.00 14.04 98 THR A N 1
ATOM 762 C CA . THR A 1 98 ? -8.387 35.805 -44.334 1.00 14.79 98 THR A CA 1
ATOM 763 C C . THR A 1 98 ? -8.986 36.959 -45.134 1.00 16.00 98 THR A C 1
ATOM 764 O O . THR A 1 98 ? -10.049 37.476 -44.793 1.00 15.44 98 THR A O 1
ATOM 768 N N . ALA A 1 99 ? -8.318 37.349 -46.213 1.00 15.25 99 ALA A N 1
ATOM 769 C CA . ALA A 1 99 ? -8.818 38.432 -47.050 1.00 14.63 99 ALA A CA 1
ATOM 770 C C . ALA A 1 99 ? -10.129 38.011 -47.711 1.00 15.68 99 ALA A C 1
ATOM 771 O O . ALA A 1 99 ? -11.094 38.775 -47.778 1.00 16.22 99 ALA A O 1
ATOM 773 N N . LYS A 1 100 ? -10.176 36.776 -48.187 1.00 14.45 100 LYS A N 1
ATOM 774 C CA . LYS A 1 100 ? -11.377 36.282 -48.833 1.00 13.30 100 LYS A CA 1
ATOM 775 C C . LYS A 1 100 ? -12.529 36.155 -47.843 1.00 14.03 100 LYS A C 1
ATOM 776 O O . LYS A 1 100 ? -13.689 36.372 -48.201 1.00 15.04 100 LYS A O 1
ATOM 782 N N . ALA A 1 101 ? -12.202 35.813 -46.599 1.00 14.44 101 ALA A N 1
ATOM 783 C CA . ALA A 1 101 ? -13.216 35.658 -45.564 1.00 14.76 101 ALA A CA 1
ATOM 784 C C . ALA A 1 101 ? -13.913 36.985 -45.291 1.00 15.96 101 ALA A C 1
ATOM 785 O O . ALA A 1 101 ? -15.126 37.028 -45.084 1.00 16.67 101 ALA A O 1
ATOM 787 N N . ALA A 1 102 ? -13.150 38.069 -45.292 1.00 15.87 102 ALA A N 1
ATOM 788 C CA . ALA A 1 102 ? -13.737 39.379 -45.026 1.00 16.76 102 ALA A CA 1
ATOM 789 C C . ALA A 1 102 ? -14.810 39.687 -46.063 1.00 17.94 102 ALA A C 1
ATOM 790 O O . ALA A 1 102 ? -15.845 40.276 -45.746 1.00 18.80 102 ALA A O 1
ATOM 792 N N . ILE A 1 103 ? -14.570 39.275 -47.303 1.00 16.24 103 ILE A N 1
ATOM 793 C CA . ILE A 1 103 ? -15.529 39.512 -48.379 1.00 16.41 103 ILE A CA 1
ATOM 794 C C . ILE A 1 103 ? -16.730 38.582 -48.237 1.00 17.33 103 ILE A C 1
ATOM 795 O O . ILE A 1 103 ? -17.886 39.005 -48.304 1.00 16.56 103 ILE A O 1
ATOM 800 N N . ASP A 1 104 ? -16.443 37.300 -48.044 1.00 15.68 104 ASP A N 1
ATOM 801 C CA . ASP A 1 104 ? -17.476 36.290 -47.905 1.00 16.31 104 ASP A CA 1
ATOM 802 C C . ASP A 1 104 ? -18.466 36.606 -46.780 1.00 16.33 104 ASP A C 1
ATOM 803 O O . ASP A 1 104 ? -19.676 36.486 -46.969 1.00 15.75 104 ASP A O 1
ATOM 808 N N . ILE A 1 105 ? -17.961 37.027 -45.625 1.00 15.42 105 ILE A N 1
ATOM 809 C CA . ILE A 1 105 ? -18.831 37.337 -44.494 1.00 16.46 105 ILE A CA 1
ATOM 810 C C . ILE A 1 105 ? -19.781 38.491 -44.805 1.00 18.35 105 ILE A C 1
ATOM 811 O O . ILE A 1 105 ? -20.962 38.437 -44.459 1.00 17.21 105 ILE A O 1
ATOM 816 N N . ALA A 1 106 ? -19.263 39.528 -45.457 1.00 17.63 106 ALA A N 1
ATOM 817 C CA . ALA A 1 106 ? -20.086 40.684 -45.816 1.00 19.66 106 ALA A CA 1
ATOM 818 C C . ALA A 1 106 ? -21.191 40.278 -46.793 1.00 19.18 106 ALA A C 1
ATOM 819 O O . ALA A 1 106 ? -22.314 40.782 -46.715 1.00 19.13 106 ALA A O 1
ATOM 821 N N . CYS A 1 107 ? -20.880 39.366 -47.711 1.00 18.39 107 CYS A N 1
ATOM 822 C CA . CYS A 1 107 ? -21.868 38.899 -48.678 1.00 18.96 107 CYS A CA 1
ATOM 823 C C . CYS A 1 107 ? -23.016 38.178 -47.974 1.00 19.79 107 CYS A C 1
ATOM 824 O O . CYS A 1 107 ? -24.184 38.361 -48.323 1.00 19.49 107 CYS A O 1
ATOM 827 N N . PHE A 1 108 ? -22.685 37.354 -46.984 1.00 19.37 108 PHE A N 1
ATOM 828 C CA . PHE A 1 108 ? -23.714 36.622 -46.255 1.00 19.12 108 PHE A CA 1
ATOM 829 C C . PHE A 1 108 ? -24.558 37.544 -45.389 1.00 20.46 108 PHE A C 1
ATOM 830 O O . PHE A 1 108 ? -25.752 37.313 -45.204 1.00 20.97 108 PHE A O 1
ATOM 838 N N . ASP A 1 109 ? -23.935 38.585 -44.855 1.00 20.74 109 ASP A N 1
ATOM 839 C CA . ASP A 1 109 ? -24.656 39.541 -44.024 1.00 21.64 109 ASP A CA 1
ATOM 840 C C . ASP A 1 109 ? -25.712 40.198 -44.911 1.00 21.96 109 ASP A C 1
ATOM 841 O O . ASP A 1 109 ? -26.866 40.358 -44.509 1.00 22.57 109 ASP A O 1
ATOM 846 N N . ILE A 1 110 ? -25.314 40.552 -46.129 1.00 21.28 110 ILE A N 1
ATOM 847 C CA . ILE A 1 110 ? -26.221 41.173 -47.088 1.00 20.90 110 ILE A CA 1
ATOM 848 C C . ILE A 1 110 ? -27.329 40.206 -47.499 1.00 22.72 110 ILE A C 1
ATOM 849 O O . ILE A 1 110 ? -28.498 40.588 -47.593 1.00 22.66 110 ILE A O 1
ATOM 854 N N . MET A 1 111 ? -26.963 38.949 -47.735 1.00 21.25 111 MET A N 1
ATOM 855 C CA . MET A 1 111 ? -27.939 37.947 -48.137 1.00 21.42 111 MET A CA 1
ATOM 856 C C . MET A 1 111 ? -29.018 37.782 -47.066 1.00 20.71 111 MET A C 1
ATOM 857 O O . MET A 1 111 ? -30.207 37.750 -47.375 1.00 20.97 111 MET A O 1
ATOM 862 N N . GLY A 1 112 ? -28.595 37.678 -45.811 1.00 22.07 112 GLY A N 1
ATOM 863 C CA . GLY A 1 112 ? -29.537 37.518 -44.719 1.00 21.64 112 GLY A CA 1
ATOM 864 C C . GLY A 1 112 ? -30.412 38.741 -44.516 1.00 22.97 112 GLY A C 1
ATOM 865 O O . GLY A 1 112 ? -31.598 38.616 -44.228 1.00 23.67 112 GLY A O 1
ATOM 866 N N . LYS A 1 113 ? -29.827 39.926 -44.656 1.00 23.81 113 LYS A N 1
ATOM 867 C CA . LYS A 1 113 ? -30.583 41.165 -44.492 1.00 24.70 113 LYS A CA 1
ATOM 868 C C . LYS A 1 113 ? -31.554 41.350 -45.658 1.00 25.51 113 LYS A C 1
ATOM 869 O O . LYS A 1 113 ? -32.660 41.862 -45.481 1.00 26.83 113 LYS A O 1
ATOM 875 N N . LYS A 1 114 ? -31.143 40.919 -46.846 1.00 24.30 114 LYS A N 1
ATOM 876 C CA . LYS A 1 114 ? -31.983 41.015 -48.035 1.00 24.92 114 LYS A CA 1
ATOM 877 C C . LYS A 1 114 ? -33.179 40.065 -47.928 1.00 24.63 114 LYS A C 1
ATOM 878 O O . LYS A 1 114 ? -34.307 40.423 -48.274 1.00 23.50 114 LYS A O 1
ATOM 884 N N . LEU A 1 115 ? -32.933 38.857 -47.432 1.00 22.58 115 LEU A N 1
ATOM 885 C CA . LEU A 1 115 ? -33.996 37.866 -47.299 1.00 22.38 115 LEU A CA 1
ATOM 886 C C . LEU A 1 115 ? -34.640 37.903 -45.914 1.00 22.70 115 LEU A C 1
ATOM 887 O O . LEU A 1 115 ? -35.537 37.113 -45.614 1.00 24.09 115 LEU A O 1
ATOM 892 N N . ASN A 1 116 ? -34.173 38.825 -45.079 1.00 23.88 116 ASN A N 1
ATOM 893 C CA . ASN A 1 116 ? -34.681 38.991 -43.723 1.00 25.29 116 ASN A CA 1
ATOM 894 C C . ASN A 1 116 ? -34.637 37.677 -42.946 1.00 26.13 116 ASN A C 1
ATOM 895 O O . ASN A 1 116 ? -35.638 37.235 -42.378 1.00 25.34 116 ASN A O 1
ATOM 900 N N . GLN A 1 117 ? -33.461 37.057 -42.934 1.00 24.70 117 GLN A N 1
ATOM 901 C CA . GLN A 1 117 ? -33.248 35.794 -42.236 1.00 24.27 117 GLN A CA 1
ATOM 902 C C . GLN A 1 117 ? -31.845 35.764 -41.642 1.00 23.53 117 GLN A C 1
ATOM 903 O O . GLN A 1 117 ? -30.923 36.394 -42.166 1.00 22.64 117 GLN A O 1
ATOM 909 N N . PRO A 1 118 ? -31.669 35.052 -40.521 1.00 22.69 118 PRO A N 1
ATOM 910 C CA . PRO A 1 118 ? -30.340 34.965 -39.907 1.00 21.63 118 PRO A CA 1
ATOM 911 C C . PRO A 1 118 ? -29.468 34.177 -40.890 1.00 20.86 118 PRO A C 1
ATOM 912 O O . PRO A 1 118 ? -29.986 33.377 -41.667 1.00 21.38 118 PRO A O 1
ATOM 916 N N . VAL A 1 119 ? -28.161 34.401 -40.865 1.00 21.06 119 VAL A N 1
ATOM 917 C CA . VAL A 1 119 ? -27.273 33.685 -41.776 1.00 21.01 119 VAL A CA 1
ATOM 918 C C . VAL A 1 119 ? -27.423 32.168 -41.659 1.00 22.22 119 VAL A C 1
ATOM 919 O O . VAL A 1 119 ? -27.459 31.471 -42.673 1.00 21.63 119 VAL A O 1
ATOM 923 N N . TYR A 1 120 ? -27.529 31.649 -40.437 1.00 22.65 120 TYR A N 1
ATOM 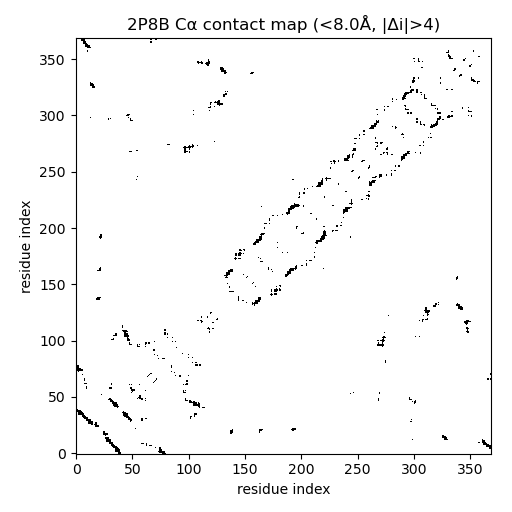924 C CA . TYR A 1 120 ? -27.661 30.201 -40.277 1.00 23.91 120 TYR A CA 1
ATOM 925 C C . TYR A 1 120 ? -28.853 29.603 -41.026 1.00 26.38 120 TYR A C 1
ATOM 926 O O . TYR A 1 120 ? -28.813 28.446 -41.442 1.00 25.91 120 TYR A O 1
ATOM 935 N N . GLN A 1 121 ? -29.909 30.386 -41.214 1.00 26.20 121 GLN A N 1
ATOM 936 C CA . GLN A 1 121 ? -31.084 29.895 -41.926 1.00 28.68 121 GLN A CA 1
ATOM 937 C C . GLN A 1 121 ? -30.808 29.743 -43.417 1.00 28.41 121 GLN A C 1
ATOM 938 O O . GLN A 1 121 ? -31.576 29.103 -44.134 1.00 29.62 121 GLN A O 1
ATOM 944 N N . LEU A 1 122 ? -29.700 30.317 -43.878 1.00 29.06 122 LEU A N 1
ATOM 945 C CA . LEU A 1 122 ? -29.338 30.259 -45.289 1.00 29.27 122 LEU A CA 1
ATOM 946 C C . LEU A 1 122 ? -28.299 29.190 -45.628 1.00 28.66 122 LEU A C 1
ATOM 947 O O . LEU A 1 122 ? -28.008 28.956 -46.799 1.00 29.30 122 LEU A O 1
ATOM 952 N N . ILE A 1 123 ? -27.738 28.541 -44.612 1.00 26.65 123 ILE A N 1
ATOM 953 C CA . ILE A 1 123 ? -26.731 27.516 -44.856 1.00 24.45 123 ILE A CA 1
ATOM 954 C C . ILE A 1 123 ? -27.047 26.176 -44.200 1.00 25.20 123 ILE A C 1
ATOM 955 O O . ILE A 1 123 ? -26.139 25.410 -43.866 1.00 25.02 123 ILE A O 1
ATOM 960 N N . GLY A 1 124 ? -28.334 25.893 -44.026 1.00 24.08 124 GLY A N 1
ATOM 961 C CA . GLY A 1 124 ? -28.734 24.636 -43.419 1.00 25.35 124 GLY A CA 1
ATOM 962 C C . GLY A 1 124 ? -29.812 24.793 -42.366 1.00 25.65 124 GLY A C 1
ATOM 963 O O . GLY A 1 124 ? -30.465 23.817 -41.988 1.00 25.21 124 GLY A O 1
ATOM 964 N N . GLY A 1 125 ? -29.997 26.022 -41.893 1.00 24.29 125 GLY A N 1
ATOM 965 C CA . GLY A 1 125 ? -31.000 26.292 -40.878 1.00 23.76 125 GLY A CA 1
ATOM 966 C C . GLY A 1 125 ? -30.429 26.148 -39.482 1.00 24.36 125 GLY A C 1
ATOM 967 O O . GLY A 1 125 ? -29.251 25.836 -39.311 1.00 24.08 125 GLY A O 1
ATOM 968 N N . ARG A 1 126 ? -31.258 26.379 -38.473 1.00 22.00 126 ARG A N 1
ATOM 969 C CA . ARG A 1 126 ? -30.801 26.249 -37.098 1.00 23.70 126 ARG A CA 1
ATOM 970 C C . ARG A 1 126 ? -30.798 24.783 -36.682 1.00 22.31 126 ARG A C 1
ATOM 971 O O . ARG A 1 126 ? -31.790 24.077 -36.864 1.00 22.68 126 ARG A O 1
ATOM 979 N N . TYR A 1 127 ? -29.679 24.320 -36.136 1.00 21.78 127 TYR A N 1
ATOM 980 C CA . TYR A 1 127 ? -29.603 22.943 -35.668 1.00 20.35 127 TYR A CA 1
ATOM 981 C C . TYR A 1 127 ? -29.412 22.954 -34.159 1.00 20.71 127 TYR A C 1
ATOM 982 O O . TYR A 1 127 ? -30.097 22.239 -33.429 1.00 22.46 127 TYR A O 1
ATOM 991 N N . HIS A 1 128 ? -28.475 23.777 -33.700 1.00 19.50 128 HIS A N 1
ATOM 992 C CA . HIS A 1 128 ? -28.172 23.890 -32.278 1.00 20.96 128 HIS A CA 1
ATOM 993 C C . HIS A 1 128 ? -28.954 25.020 -31.616 1.00 20.99 128 HIS A C 1
ATOM 994 O O . HIS A 1 128 ? -29.294 26.012 -32.260 1.00 20.33 128 HIS A O 1
ATOM 1001 N N . GLU A 1 129 ? -29.229 24.860 -30.323 1.00 21.47 129 GLU A N 1
ATOM 1002 C CA . GLU A 1 129 ? -29.937 25.879 -29.554 1.00 22.84 129 GLU A CA 1
ATOM 1003 C C . GLU A 1 129 ? -28.908 26.695 -28.778 1.00 21.46 129 GLU A C 1
ATOM 1004 O O . GLU A 1 129 ? -29.077 27.895 -28.560 1.00 21.29 129 GLU A O 1
ATOM 1010 N N . GLU A 1 130 ? -27.834 26.034 -28.364 1.00 21.41 130 GLU A N 1
ATOM 1011 C CA . GLU A 1 130 ? -26.780 26.703 -27.613 1.00 21.87 130 GLU A CA 1
ATOM 1012 C C . GLU A 1 130 ? -25.497 25.883 -27.595 1.00 20.75 130 GLU A C 1
ATOM 1013 O O . GLU A 1 130 ? -25.497 24.691 -27.909 1.00 21.37 130 GLU A O 1
ATOM 1019 N N . PHE A 1 131 ? -24.409 26.542 -27.215 1.00 19.78 131 PHE A N 1
ATOM 1020 C CA . PHE A 1 131 ? -23.096 25.916 -27.103 1.00 19.78 131 PHE A CA 1
ATOM 1021 C C . PHE A 1 131 ? -22.455 26.407 -25.819 1.00 20.56 131 PHE A C 1
ATOM 1022 O O . PHE A 1 131 ? -22.655 27.555 -25.417 1.00 20.48 131 PHE A O 1
ATOM 1030 N N . PRO A 1 132 ? -21.687 25.542 -25.148 1.00 20.80 132 PRO A N 1
ATOM 1031 C CA . PRO A 1 132 ? -21.039 26.009 -23.923 1.00 21.42 132 PRO A CA 1
ATOM 1032 C C . PRO A 1 132 ? -19.852 26.874 -24.356 1.00 22.60 132 PRO A C 1
ATOM 1033 O O . PRO A 1 132 ? -19.281 26.661 -25.430 1.00 22.38 132 PRO A O 1
ATOM 1037 N N . VAL A 1 133 ? -19.498 27.861 -23.543 1.00 21.04 133 VAL A N 1
ATOM 1038 C CA . VAL A 1 133 ? -18.386 28.744 -23.866 1.00 20.94 133 VAL A CA 1
ATOM 1039 C C . VAL A 1 133 ? -17.152 28.324 -23.084 1.00 21.54 133 VAL A C 1
ATOM 1040 O O . VAL A 1 133 ? -17.206 28.127 -21.869 1.00 21.64 133 VAL A O 1
ATOM 1044 N N . THR A 1 134 ? -16.038 28.183 -23.795 1.00 20.60 134 THR A N 1
ATOM 1045 C CA . THR A 1 134 ? -14.786 27.763 -23.185 1.00 18.93 134 THR A CA 1
ATOM 1046 C C . THR A 1 134 ? -13.829 28.932 -23.009 1.00 19.20 134 THR A C 1
ATOM 1047 O O . THR A 1 134 ? -13.526 29.658 -23.959 1.00 19.55 134 THR A O 1
ATOM 1051 N N . HIS A 1 135 ? -13.354 29.115 -21.783 1.00 18.63 135 HIS A N 1
ATOM 1052 C CA . HIS A 1 135 ? -12.434 30.204 -21.503 1.00 19.90 135 HIS A CA 1
ATOM 1053 C C . HIS A 1 135 ? -11.016 29.807 -21.871 1.00 19.50 135 HIS A C 1
ATOM 1054 O O . HIS A 1 135 ? -10.525 28.763 -21.444 1.00 19.02 135 HIS A O 1
ATOM 1061 N N . VAL A 1 136 ? -10.353 30.648 -22.656 1.00 18.85 136 VAL A N 1
ATOM 1062 C CA . VAL A 1 136 ? -8.984 30.359 -23.065 1.00 20.62 136 VAL A CA 1
ATOM 1063 C C . VAL A 1 136 ? -7.993 31.001 -22.108 1.00 20.45 136 VAL A C 1
ATOM 1064 O O . VAL A 1 136 ? -8.008 32.214 -21.915 1.00 20.82 136 VAL A O 1
ATOM 1068 N N . LEU A 1 137 ? -7.142 30.174 -21.504 1.00 20.57 137 LEU A N 1
ATOM 1069 C CA . LEU A 1 137 ? -6.134 30.639 -20.557 1.00 21.85 137 LEU A CA 1
ATOM 1070 C C . LEU A 1 137 ? -4.788 30.826 -21.256 1.00 23.45 137 LEU A C 1
ATOM 1071 O O . LEU A 1 137 ? -4.205 29.858 -21.751 1.00 22.63 137 LEU A O 1
ATOM 1076 N N . SER A 1 138 ? -4.293 32.062 -21.287 1.00 23.32 138 SER A N 1
ATOM 1077 C CA . SER A 1 138 ? -3.006 32.350 -21.914 1.00 23.81 138 SER A CA 1
ATOM 1078 C C . SER A 1 138 ? -1.876 31.692 -21.134 1.00 23.68 138 SER A C 1
ATOM 1079 O O . SER A 1 138 ? -2.010 31.423 -19.938 1.00 23.96 138 SER A O 1
ATOM 1082 N N . ILE A 1 139 ? -0.762 31.430 -21.814 1.00 23.41 139 ILE A N 1
ATOM 1083 C CA . ILE A 1 139 ? 0.390 30.803 -21.178 1.00 24.33 139 ILE A CA 1
ATOM 1084 C C . ILE A 1 139 ? 0.907 31.648 -20.021 1.00 25.53 139 ILE A C 1
ATOM 1085 O O . ILE A 1 139 ? 1.029 32.863 -20.139 1.00 25.47 139 ILE A O 1
ATOM 1090 N N . ALA A 1 140 ? 1.218 30.987 -18.911 1.00 25.94 140 ALA A N 1
ATOM 1091 C CA . ALA A 1 140 ? 1.730 31.654 -17.718 1.00 27.16 140 ALA A CA 1
ATOM 1092 C C . ALA A 1 140 ? 2.246 30.583 -16.766 1.00 28.16 140 ALA A C 1
ATOM 1093 O O . ALA A 1 140 ? 2.121 29.390 -17.048 1.00 27.42 140 ALA A O 1
ATOM 1095 N N . ASP A 1 141 ? 2.833 30.994 -15.644 1.00 28.79 141 ASP A N 1
ATOM 1096 C CA . ASP A 1 141 ? 3.332 30.023 -14.677 1.00 30.08 141 ASP A CA 1
ATOM 1097 C C . ASP A 1 141 ? 2.162 29.154 -14.219 1.00 29.61 141 ASP A C 1
ATOM 1098 O O . ASP A 1 141 ? 1.017 29.608 -14.181 1.00 30.08 141 ASP A O 1
ATOM 1103 N N . PRO A 1 142 ? 2.434 27.888 -13.871 1.00 30.00 142 PRO A N 1
ATOM 1104 C CA . PRO A 1 142 ? 1.379 26.973 -13.424 1.00 30.39 142 PRO A CA 1
ATOM 1105 C C . PRO A 1 142 ? 0.408 27.547 -12.394 1.00 31.54 142 PRO A C 1
ATOM 1106 O O . PRO A 1 142 ? -0.806 27.469 -12.574 1.00 30.65 142 PRO A O 1
ATOM 1110 N N . GLU A 1 143 ? 0.932 28.127 -11.320 1.00 32.92 143 GLU A N 1
ATOM 1111 C CA . GLU A 1 143 ? 0.059 28.691 -10.300 1.00 34.58 143 GLU A CA 1
ATOM 1112 C C . GLU A 1 143 ? -0.788 29.839 -10.828 1.00 34.26 143 GLU A C 1
ATOM 1113 O O . GLU A 1 143 ? -1.951 29.979 -10.449 1.00 34.57 143 GLU A O 1
ATOM 1119 N N . ASN A 1 144 ? -0.214 30.652 -11.709 1.00 34.01 144 ASN A N 1
ATOM 1120 C CA . ASN A 1 144 ? -0.940 31.779 -12.280 1.00 33.92 144 ASN A CA 1
ATOM 1121 C C . ASN A 1 144 ? -2.072 31.299 -13.184 1.00 32.90 144 ASN A C 1
ATOM 1122 O O . ASN A 1 144 ? -3.142 31.907 -13.223 1.00 31.51 144 ASN A O 1
ATOM 1127 N N . MET A 1 145 ? -1.838 30.209 -13.912 1.00 30.71 145 MET A N 1
ATOM 1128 C CA . MET A 1 145 ? -2.869 29.665 -14.787 1.00 28.71 145 MET A CA 1
ATOM 1129 C C . MET A 1 145 ? -3.977 29.055 -13.927 1.00 28.40 145 MET A C 1
ATOM 1130 O O . MET A 1 145 ? -5.161 29.211 -14.217 1.00 28.96 145 MET A O 1
ATOM 1135 N N . ALA A 1 146 ? -3.585 28.375 -12.855 1.00 29.21 146 ALA A N 1
ATOM 1136 C CA . ALA A 1 146 ? -4.548 27.744 -11.957 1.00 29.17 146 ALA A CA 1
ATOM 1137 C C . ALA A 1 146 ? -5.428 28.778 -11.260 1.00 29.67 146 ALA A C 1
ATOM 1138 O O . ALA A 1 146 ? -6.619 28.550 -11.053 1.00 29.63 146 A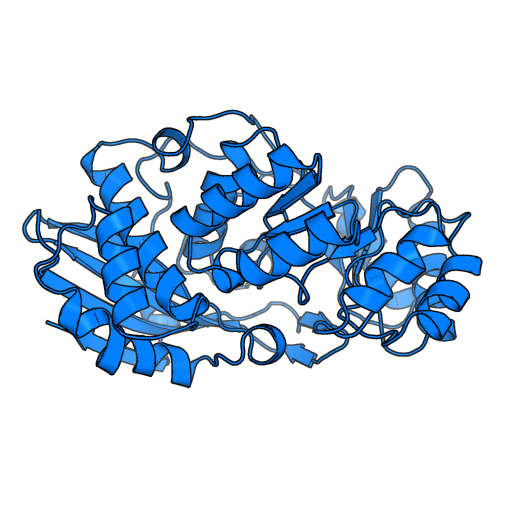LA A O 1
ATOM 1140 N N . GLU A 1 147 ? -4.840 29.916 -10.904 1.00 31.81 147 GLU A N 1
ATOM 1141 C CA . GLU A 1 147 ? -5.584 30.973 -10.228 1.00 31.89 147 GLU A CA 1
ATOM 1142 C C . GLU A 1 147 ? -6.591 31.640 -11.157 1.00 31.89 147 GLU A C 1
ATOM 1143 O O . GLU A 1 147 ? -7.711 31.943 -10.746 1.00 31.14 147 GLU A O 1
ATOM 1149 N N . GLU A 1 148 ? -6.200 31.876 -12.407 1.00 31.05 148 GLU A N 1
ATOM 1150 C CA . GLU A 1 148 ? -7.119 32.506 -13.346 1.00 30.35 148 GLU A CA 1
ATOM 1151 C C . GLU A 1 148 ? -8.295 31.579 -13.591 1.00 28.62 148 GLU A C 1
ATOM 1152 O O . GLU A 1 148 ? -9.430 32.029 -13.734 1.00 29.02 148 GLU A O 1
ATOM 1158 N N . ALA A 1 149 ? -8.019 30.279 -13.641 1.00 28.52 149 ALA A N 1
ATOM 1159 C CA . ALA A 1 149 ? -9.070 29.294 -13.864 1.00 28.06 149 ALA A CA 1
ATOM 1160 C C . ALA A 1 149 ? -10.071 29.353 -12.714 1.00 28.71 149 ALA A C 1
ATOM 1161 O O . ALA A 1 149 ? -11.280 29.371 -12.935 1.00 27.56 149 ALA A O 1
ATOM 1163 N N . ALA A 1 150 ? -9.558 29.386 -11.488 1.00 29.58 150 ALA A N 1
ATOM 1164 C CA . ALA A 1 150 ? -10.415 29.453 -10.308 1.00 30.75 150 ALA A CA 1
ATOM 1165 C C . ALA A 1 150 ? -11.277 30.706 -10.382 1.00 30.90 150 ALA A C 1
ATOM 1166 O O . ALA A 1 150 ? -12.476 30.668 -10.109 1.00 32.30 150 ALA A O 1
ATOM 1168 N N . SER A 1 151 ? -10.653 31.816 -10.761 1.00 31.89 151 SER A N 1
ATOM 1169 C CA . SER A 1 151 ? -11.344 33.094 -10.884 1.00 32.13 151 SER A CA 1
ATOM 1170 C C . SER A 1 151 ? -12.464 33.043 -11.923 1.00 32.67 151 SER A C 1
ATOM 1171 O O . SER A 1 151 ? -13.568 33.534 -11.682 1.00 33.03 151 SER A O 1
ATOM 1174 N N . MET A 1 152 ? -12.184 32.451 -13.080 1.00 31.30 152 MET A N 1
ATOM 1175 C CA . MET A 1 152 ? -13.191 32.358 -14.130 1.00 29.81 152 MET A CA 1
ATOM 1176 C C . MET A 1 152 ? -14.294 31.369 -13.776 1.00 28.90 152 MET A C 1
ATOM 1177 O O . MET A 1 152 ? -15.407 31.468 -14.284 1.00 29.80 152 MET A O 1
ATOM 1182 N N . ILE A 1 153 ? -13.987 30.415 -12.904 1.00 29.89 153 ILE A N 1
ATOM 1183 C CA . ILE A 1 153 ? -14.985 29.438 -12.483 1.00 30.25 153 ILE A CA 1
ATOM 1184 C C . ILE A 1 153 ? -16.075 30.149 -11.682 1.00 31.54 153 ILE A C 1
ATOM 1185 O O . ILE A 1 153 ? -17.242 29.758 -11.722 1.00 31.32 153 ILE A O 1
ATOM 1190 N N . GLN A 1 154 ? -15.686 31.196 -10.960 1.00 32.86 154 GLN A N 1
ATOM 1191 C CA . GLN A 1 154 ? -16.631 31.974 -10.161 1.00 34.40 154 GLN A CA 1
ATOM 1192 C C . GLN A 1 154 ? -17.522 32.784 -11.098 1.00 34.24 154 GLN A C 1
ATOM 1193 O O . GLN A 1 154 ? -18.657 33.123 -10.762 1.00 34.95 154 GLN A O 1
ATOM 1199 N N . LYS A 1 155 ? -16.993 33.085 -12.279 1.00 34.30 155 LYS A N 1
ATOM 1200 C CA . LYS A 1 155 ? -17.720 33.858 -13.277 1.00 34.12 155 LYS A CA 1
ATOM 1201 C C . LYS A 1 155 ? -18.735 32.984 -14.006 1.00 33.32 155 LYS A C 1
ATOM 1202 O O . LYS A 1 155 ? -19.541 33.478 -14.790 1.00 34.27 155 LYS A O 1
ATOM 1208 N N . GLY A 1 156 ? -18.688 31.681 -13.750 1.00 32.62 156 GLY A N 1
ATOM 1209 C CA . GLY A 1 156 ? -19.625 30.778 -14.392 1.00 31.81 156 GLY A CA 1
ATOM 1210 C C . GLY A 1 156 ? -19.013 29.808 -15.389 1.00 31.12 156 GLY A C 1
ATOM 1211 O O . GLY A 1 156 ? -19.678 28.869 -15.826 1.00 30.56 156 GLY A O 1
ATOM 1212 N N . TYR A 1 157 ? -17.754 30.024 -15.756 1.00 31.26 157 TYR A N 1
ATOM 1213 C CA . TYR A 1 157 ? -17.093 29.135 -16.710 1.00 30.44 157 TYR A CA 1
ATOM 1214 C C . TYR A 1 157 ? -16.949 27.724 -16.163 1.00 30.69 157 TYR A C 1
ATOM 1215 O O . TYR A 1 157 ? -16.644 27.532 -14.986 1.00 30.60 157 TYR A O 1
ATOM 1224 N N . GLN A 1 158 ? -17.164 26.740 -17.031 1.00 29.48 158 GLN A N 1
ATOM 1225 C CA . GLN A 1 158 ? -17.076 25.338 -16.645 1.00 29.78 158 GLN A CA 1
ATOM 1226 C C . GLN A 1 158 ? -16.238 24.548 -17.654 1.00 27.88 158 GLN A C 1
ATOM 1227 O O . GLN A 1 158 ? -16.118 23.325 -17.567 1.00 25.82 158 GLN A O 1
ATOM 1233 N N . SER A 1 159 ? -15.654 25.266 -18.608 1.00 26.48 159 SER A N 1
ATOM 1234 C CA . SER A 1 159 ? -14.825 24.652 -19.640 1.00 24.59 159 SER A CA 1
ATOM 1235 C C . SER A 1 159 ? -13.635 25.569 -19.907 1.00 22.24 159 SER A C 1
ATOM 1236 O O . SER A 1 159 ? -13.805 26.769 -20.105 1.00 19.64 159 SER A O 1
ATOM 1239 N N . PHE A 1 160 ? -12.432 24.999 -19.919 1.00 21.37 160 PHE A N 1
ATOM 1240 C CA . PHE A 1 160 ? -11.222 25.781 -20.144 1.00 20.06 160 PHE A CA 1
ATOM 1241 C C . PHE A 1 160 ? -10.314 25.223 -21.226 1.00 19.21 160 PHE A C 1
ATOM 1242 O O . PHE A 1 160 ? -10.248 24.016 -21.432 1.00 19.29 160 PHE A O 1
ATOM 1250 N N . LYS A 1 161 ? -9.615 26.123 -21.909 1.00 17.94 161 LYS A N 1
ATOM 1251 C CA . LYS A 1 161 ? -8.652 25.736 -22.935 1.00 18.35 161 LYS A CA 1
ATOM 1252 C C . LYS A 1 161 ? -7.319 26.282 -22.451 1.00 17.91 161 LYS A C 1
ATOM 1253 O O . LYS A 1 161 ? -7.133 27.497 -22.376 1.00 17.42 161 LYS A O 1
ATOM 1259 N N . MET A 1 162 ? -6.406 25.378 -22.106 1.00 17.22 162 MET A N 1
ATOM 1260 C CA . MET A 1 162 ? -5.083 25.756 -21.613 1.00 17.27 162 MET A CA 1
ATOM 1261 C C . MET A 1 162 ? -4.053 25.930 -22.720 1.00 18.96 162 MET A C 1
ATOM 1262 O O . MET A 1 162 ? -3.804 25.004 -23.492 1.00 19.01 162 MET A O 1
ATOM 1267 N N . LYS A 1 163 ? -3.452 27.113 -22.787 1.00 17.76 163 LYS A N 1
ATOM 1268 C CA . LYS A 1 163 ? -2.411 27.379 -23.770 1.00 17.89 163 LYS A CA 1
ATOM 1269 C C . LYS A 1 163 ? -1.088 26.921 -23.165 1.00 19.85 163 LYS A C 1
ATOM 1270 O O . LYS A 1 163 ? -0.726 27.340 -22.065 1.00 19.92 163 LYS A O 1
ATOM 1276 N N . VAL A 1 164 ? -0.379 26.040 -23.866 1.00 17.99 164 VAL A N 1
ATOM 1277 C CA . VAL A 1 164 ? 0.916 25.552 -23.392 1.00 17.88 164 VAL A CA 1
ATOM 1278 C C . VAL A 1 164 ? 1.838 25.488 -24.602 1.00 18.95 164 VAL A C 1
ATOM 1279 O O . VAL A 1 164 ? 1.450 25.906 -2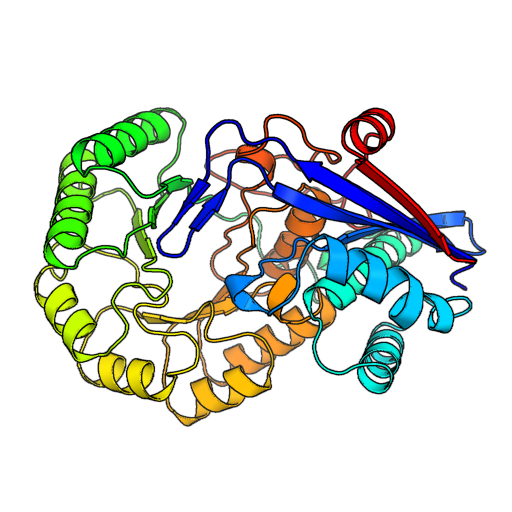5.687 1.00 17.66 164 VAL A O 1
ATOM 1283 N N . GLY A 1 165 ? 3.056 24.989 -24.416 1.00 21.30 165 GLY A N 1
ATOM 1284 C CA . GLY A 1 165 ? 3.963 24.874 -25.544 1.00 25.25 165 GLY A CA 1
ATOM 1285 C C . GLY A 1 165 ? 5.253 25.668 -25.493 1.00 28.42 165 GLY A C 1
ATOM 1286 O O . GLY A 1 165 ? 5.558 26.416 -26.422 1.00 31.53 165 GLY A O 1
ATOM 1287 N N . THR A 1 166 ? 6.011 25.519 -24.412 1.00 28.51 166 THR A N 1
ATOM 1288 C CA . THR A 1 166 ? 7.288 26.211 -24.283 1.00 29.31 166 THR A CA 1
ATOM 1289 C C . THR A 1 166 ? 8.330 25.205 -23.822 1.00 29.84 166 THR A C 1
ATOM 1290 O O . THR A 1 166 ? 9.511 25.327 -24.133 1.00 31.36 166 THR A O 1
ATOM 1294 N N . ASN A 1 167 ? 7.870 24.197 -23.092 1.00 30.50 167 ASN A N 1
ATOM 1295 C CA . ASN A 1 167 ? 8.748 23.169 -22.551 1.00 30.79 167 ASN A CA 1
ATOM 1296 C C . ASN A 1 167 ? 7.875 22.045 -21.984 1.00 29.10 167 ASN A C 1
ATOM 1297 O O . ASN A 1 167 ? 7.058 22.279 -21.099 1.00 30.70 167 ASN A O 1
ATOM 1302 N N . VAL A 1 168 ? 8.043 20.831 -22.503 1.00 28.50 168 VAL A N 1
ATOM 1303 C CA . VAL A 1 168 ? 7.246 19.685 -22.058 1.00 26.83 168 VAL A CA 1
ATOM 1304 C C . VAL A 1 168 ? 7.125 19.558 -20.536 1.00 27.01 168 VAL A C 1
ATOM 1305 O O . VAL A 1 168 ? 6.017 19.464 -20.003 1.00 26.28 168 VAL A O 1
ATOM 1309 N N . LYS A 1 169 ? 8.253 19.552 -19.833 1.00 26.99 169 LYS A N 1
ATOM 1310 C CA . LYS A 1 169 ? 8.210 19.426 -18.380 1.00 28.59 169 LYS A CA 1
ATOM 1311 C C . LYS A 1 169 ? 7.389 20.537 -17.738 1.00 27.97 169 LYS A C 1
ATOM 1312 O O . LYS A 1 169 ? 6.575 20.280 -16.852 1.00 28.37 169 LYS A O 1
ATOM 1318 N N . GLU A 1 170 ? 7.596 21.768 -18.194 1.00 27.15 170 GLU A N 1
ATOM 1319 C CA . GLU A 1 170 ? 6.878 22.915 -17.651 1.00 27.36 170 GLU A CA 1
ATOM 1320 C C . GLU A 1 170 ? 5.405 22.891 -18.042 1.00 26.51 170 GLU A C 1
ATOM 1321 O O . GLU A 1 170 ? 4.541 23.276 -17.253 1.00 25.95 170 GLU A O 1
ATOM 1327 N N . ASP A 1 171 ? 5.118 22.439 -19.260 1.00 25.05 171 ASP A N 1
ATOM 1328 C CA . ASP A 1 171 ? 3.737 22.367 -19.729 1.00 24.29 171 ASP A CA 1
ATOM 1329 C C . ASP A 1 171 ? 2.958 21.346 -18.915 1.00 24.21 171 ASP A C 1
ATOM 1330 O O . ASP A 1 171 ? 1.782 21.552 -18.604 1.00 24.40 171 ASP A O 1
ATOM 1335 N N . VAL A 1 172 ? 3.614 20.240 -18.577 1.00 24.69 172 VAL A N 1
ATOM 1336 C CA . VAL A 1 172 ? 2.984 19.203 -17.775 1.00 25.87 172 VAL A CA 1
ATOM 1337 C C . VAL A 1 172 ? 2.676 19.769 -16.388 1.00 26.50 172 VAL A C 1
ATOM 1338 O O . VAL A 1 172 ? 1.618 19.502 -15.823 1.00 26.48 172 VAL A O 1
ATOM 1342 N N . LYS A 1 173 ? 3.600 20.557 -15.846 1.00 27.56 173 LYS A N 1
ATOM 1343 C CA . LYS A 1 173 ? 3.393 21.161 -14.531 1.00 29.20 173 LYS A CA 1
ATOM 1344 C C . LYS A 1 173 ? 2.232 22.149 -14.567 1.00 28.56 173 LYS A C 1
ATOM 1345 O O . LYS A 1 173 ? 1.483 22.275 -13.596 1.00 28.08 173 LYS A O 1
ATOM 1351 N N . ARG A 1 174 ? 2.079 22.848 -15.689 1.00 27.66 174 ARG A N 1
ATOM 1352 C CA . ARG A 1 174 ? 0.990 23.810 -15.830 1.00 27.07 174 ARG A CA 1
ATOM 1353 C C . ARG A 1 174 ? -0.348 23.083 -15.799 1.00 26.67 174 ARG A C 1
ATOM 1354 O O . ARG A 1 174 ? -1.273 23.477 -15.084 1.00 27.34 174 ARG A O 1
ATOM 1362 N N . ILE A 1 175 ? -0.442 22.013 -16.579 1.00 25.62 175 ILE A N 1
ATOM 1363 C CA . ILE A 1 175 ? -1.665 21.231 -16.666 1.00 23.88 175 ILE A CA 1
ATOM 1364 C C . ILE A 1 175 ? -2.009 20.551 -15.341 1.00 25.18 175 ILE A C 1
ATOM 1365 O O . ILE A 1 175 ? -3.175 20.500 -14.953 1.00 24.57 175 ILE A O 1
ATOM 1370 N N . GLU A 1 176 ? -1.001 20.039 -14.642 1.00 25.73 176 GLU A N 1
ATOM 1371 C CA . GLU A 1 176 ? -1.249 19.386 -13.360 1.00 27.33 176 GLU A CA 1
ATOM 1372 C C . GLU A 1 176 ? -1.792 20.397 -12.357 1.00 27.34 176 GLU A C 1
ATOM 1373 O O . GLU A 1 176 ? -2.716 20.103 -11.599 1.00 26.97 176 GLU A O 1
ATOM 1379 N N . ALA A 1 177 ? -1.212 21.592 -12.360 1.00 27.44 177 ALA A N 1
ATOM 1380 C CA . ALA A 1 177 ? -1.634 22.643 -11.444 1.00 27.72 177 ALA A CA 1
ATOM 1381 C C . ALA A 1 177 ? -3.098 23.019 -11.642 1.00 28.39 177 ALA A C 1
ATOM 1382 O O . ALA A 1 177 ? -3.874 23.045 -10.684 1.00 29.13 177 ALA A O 1
ATOM 1384 N N . VAL A 1 178 ? -3.479 23.307 -12.884 1.00 26.88 178 VAL A N 1
ATOM 1385 C CA . VAL A 1 178 ? -4.856 23.692 -13.178 1.00 27.07 178 VAL A CA 1
ATOM 1386 C C . VAL A 1 178 ? -5.868 22.609 -12.818 1.00 27.55 178 VAL A C 1
ATOM 1387 O O . VAL A 1 178 ? -6.872 22.891 -12.163 1.00 27.37 178 VAL A O 1
ATOM 1391 N N . ARG A 1 179 ? -5.613 21.374 -13.244 1.00 28.41 179 ARG A N 1
ATOM 1392 C CA . ARG A 1 179 ? -6.525 20.276 -12.940 1.00 28.58 179 ARG A CA 1
ATOM 1393 C C . ARG A 1 179 ? -6.669 20.098 -11.431 1.00 30.27 179 ARG A C 1
ATOM 1394 O O . ARG A 1 179 ? -7.769 19.881 -10.920 1.00 29.66 179 ARG A O 1
ATOM 1402 N N . GLU A 1 180 ? -5.553 20.200 -10.719 1.00 31.65 180 GLU A N 1
ATOM 1403 C CA . GLU A 1 180 ? -5.567 20.035 -9.273 1.00 34.30 180 GLU A CA 1
ATOM 1404 C C . GLU A 1 180 ? -6.391 21.126 -8.591 1.00 34.28 180 GLU A C 1
ATOM 1405 O O . GLU A 1 180 ? -7.074 20.867 -7.600 1.00 34.82 180 GLU A O 1
ATOM 1411 N N . ARG A 1 181 ? -6.343 22.339 -9.131 1.00 34.58 181 ARG A N 1
ATOM 1412 C CA . ARG A 1 181 ? -7.082 23.457 -8.554 1.00 34.72 181 ARG A CA 1
ATOM 1413 C C . ARG A 1 181 ? -8.584 23.454 -8.846 1.00 34.94 181 ARG A C 1
ATOM 1414 O O . ARG A 1 181 ? -9.385 23.776 -7.969 1.00 35.59 181 ARG A O 1
ATOM 1422 N N . VAL A 1 182 ? -8.968 23.091 -10.067 1.00 33.85 182 VAL A N 1
ATOM 1423 C CA . VAL A 1 182 ? -10.379 23.104 -10.448 1.00 33.13 182 VAL A CA 1
ATOM 1424 C C . VAL A 1 182 ? -11.180 21.831 -10.175 1.00 32.85 182 VAL A C 1
ATOM 1425 O O . VAL A 1 182 ? -12.407 21.842 -10.260 1.00 31.56 182 VAL A O 1
ATOM 1429 N N . GLY A 1 183 ? -10.499 20.740 -9.848 1.00 33.49 183 GLY A N 1
ATOM 1430 C CA . GLY A 1 183 ? -11.207 19.499 -9.590 1.00 35.25 183 GLY A CA 1
ATOM 1431 C C . GLY A 1 183 ? -11.456 18.729 -10.875 1.00 36.55 183 GLY A C 1
ATOM 1432 O O . GLY A 1 183 ? -11.050 19.169 -11.951 1.00 35.87 183 GLY A O 1
ATOM 1433 N N . ASN A 1 184 ? -12.135 17.590 -10.776 1.00 37.90 184 ASN A N 1
ATOM 1434 C CA . ASN A 1 184 ? -12.405 16.766 -11.950 1.00 39.34 184 ASN A CA 1
ATOM 1435 C C . ASN A 1 184 ? -13.758 16.953 -12.628 1.00 38.70 184 ASN A C 1
ATOM 1436 O O . ASN A 1 184 ? -14.111 16.180 -13.518 1.00 39.37 184 ASN A O 1
ATOM 1441 N N . ASP A 1 185 ? -14.516 17.965 -12.223 1.00 37.61 185 ASP A N 1
ATOM 1442 C CA . ASP A 1 185 ? -15.818 18.212 -12.839 1.00 37.24 185 ASP A CA 1
ATOM 1443 C C . ASP A 1 185 ? -15.749 19.396 -13.791 1.00 35.28 185 ASP A C 1
ATOM 1444 O O . ASP A 1 185 ? -16.770 19.875 -14.287 1.00 36.58 185 ASP A O 1
ATOM 1449 N N . ILE A 1 186 ? -14.533 19.868 -14.036 1.00 31.75 186 ILE A N 1
ATOM 1450 C CA . ILE A 1 186 ? -14.309 20.990 -14.935 1.00 28.31 186 ILE A CA 1
ATOM 1451 C C . ILE A 1 186 ? -13.661 20.447 -16.202 1.00 26.80 186 ILE A C 1
ATOM 1452 O O . ILE A 1 186 ? -12.726 19.650 -16.131 1.00 25.71 186 ILE A O 1
ATOM 1457 N N . ALA A 1 187 ? -14.167 20.865 -17.357 1.00 25.03 187 ALA A N 1
ATOM 1458 C CA . ALA A 1 187 ? -13.621 20.409 -18.631 1.00 23.71 187 ALA A CA 1
ATOM 1459 C C . ALA A 1 187 ? -12.338 21.159 -18.962 1.00 22.07 187 ALA A C 1
ATOM 1460 O O . ALA A 1 187 ? -12.252 22.374 -18.781 1.00 21.00 187 ALA A O 1
ATOM 1462 N N . ILE A 1 188 ? -11.339 20.426 -19.440 1.00 21.19 188 ILE A N 1
ATOM 1463 C CA . ILE A 1 188 ? -10.065 21.027 -19.814 1.00 19.40 188 ILE A CA 1
ATOM 1464 C C . ILE A 1 188 ? -9.560 20.445 -21.125 1.00 19.12 188 ILE A C 1
ATOM 1465 O O . ILE A 1 188 ? -9.520 19.227 -21.291 1.00 17.92 188 ILE A O 1
ATOM 1470 N N . ARG A 1 189 ? -9.191 21.321 -22.055 1.00 16.97 189 ARG A N 1
ATOM 1471 C CA . ARG A 1 189 ? -8.623 20.895 -23.330 1.00 16.63 189 ARG A CA 1
ATOM 1472 C C . ARG A 1 189 ? -7.286 21.633 -23.372 1.00 16.42 189 ARG A C 1
ATOM 1473 O O . ARG A 1 189 ? -7.158 22.711 -22.789 1.00 15.13 189 ARG A O 1
ATOM 1481 N N . VAL A 1 190 ? -6.292 21.050 -24.036 1.00 14.90 190 VAL A N 1
ATOM 1482 C CA . VAL A 1 190 ? -4.955 21.634 -24.106 1.00 15.84 190 VAL A CA 1
ATOM 1483 C C . VAL A 1 190 ? -4.544 21.984 -25.540 1.00 16.01 190 VAL A C 1
ATOM 1484 O O . VAL A 1 190 ? -4.667 21.158 -26.440 1.00 17.31 190 VAL A O 1
ATOM 1488 N N . ASP A 1 191 ? -4.058 23.208 -25.736 1.00 15.70 191 ASP A N 1
ATOM 1489 C CA . ASP A 1 191 ? -3.626 23.677 -27.056 1.00 15.75 191 ASP A CA 1
ATOM 1490 C C . ASP A 1 191 ? -2.144 24.026 -26.994 1.00 16.20 191 ASP A C 1
ATOM 1491 O O . ASP A 1 191 ? -1.751 24.970 -26.312 1.00 15.91 191 ASP A O 1
ATOM 1496 N N . VAL A 1 192 ? -1.326 23.268 -27.724 1.00 16.11 192 VAL A N 1
ATOM 1497 C CA . VAL A 1 192 ? 0.121 23.466 -27.722 1.00 15.16 192 VAL A CA 1
ATOM 1498 C C . VAL A 1 192 ? 0.608 24.460 -28.772 1.00 13.89 192 VAL A C 1
ATOM 1499 O O . VAL A 1 192 ? 1.752 24.916 -28.720 1.00 15.54 192 VAL A O 1
ATOM 1503 N N . ASN A 1 193 ? -0.264 24.794 -29.716 1.00 14.15 193 ASN A N 1
ATOM 1504 C CA . ASN A 1 193 ? 0.085 25.704 -30.801 1.00 15.04 193 ASN A CA 1
ATOM 1505 C C . ASN A 1 193 ? 1.444 25.363 -31.414 1.00 15.34 193 ASN A C 1
ATOM 1506 O O . ASN A 1 193 ? 2.303 26.236 -31.587 1.00 14.52 193 ASN A O 1
ATOM 1511 N N . GLN A 1 194 ? 1.622 24.076 -31.722 1.00 15.57 194 GLN A N 1
ATOM 1512 C CA . GLN A 1 194 ? 2.836 23.551 -32.360 1.00 14.66 194 GLN A CA 1
ATOM 1513 C C . GLN A 1 194 ? 4.073 23.469 -31.473 1.00 15.53 194 GLN A C 1
ATOM 1514 O O . GLN A 1 194 ? 5.134 23.014 -31.918 1.00 15.63 194 GLN A O 1
ATOM 1520 N N . GLY A 1 195 ? 3.932 23.897 -30.223 1.00 14.24 195 GLY A N 1
ATOM 1521 C CA . GLY A 1 195 ? 5.045 23.921 -29.286 1.00 14.92 195 GLY A CA 1
ATOM 1522 C C . GLY A 1 195 ? 5.909 22.695 -29.034 1.00 16.31 195 GLY A C 1
ATOM 1523 O O . GLY A 1 195 ? 7.098 22.839 -28.746 1.00 17.61 195 GLY A O 1
ATOM 1524 N N . TRP A 1 196 ? 5.340 21.496 -29.111 1.00 14.70 196 TRP A N 1
ATOM 1525 C CA . TRP A 1 196 ? 6.126 20.294 -28.876 1.00 15.53 196 TRP A CA 1
ATOM 1526 C C . TRP A 1 196 ? 6.843 19.837 -30.142 1.00 16.84 196 TRP A C 1
ATOM 1527 O O . TRP A 1 196 ? 7.657 18.912 -30.108 1.00 17.13 196 TRP A O 1
ATOM 1538 N N . LYS A 1 197 ? 6.523 20.504 -31.247 1.00 16.54 197 LYS A N 1
ATOM 1539 C CA . LYS A 1 197 ? 7.164 20.292 -32.543 1.00 17.82 197 LYS A CA 1
ATOM 1540 C C . LYS A 1 197 ? 7.075 18.948 -33.254 1.00 15.37 197 LYS A C 1
ATOM 1541 O O . LYS A 1 197 ? 6.748 18.898 -34.442 1.00 15.05 197 LYS A O 1
ATOM 1547 N N . ASN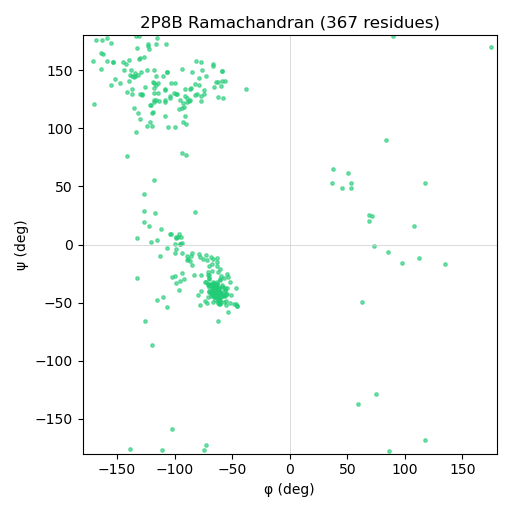 A 1 198 ? 7.375 17.865 -32.549 1.00 14.07 198 ASN A N 1
ATOM 1548 C CA . ASN A 1 198 ? 7.361 16.554 -33.186 1.00 15.52 198 ASN A CA 1
ATOM 1549 C C . ASN A 1 198 ? 6.651 15.469 -32.387 1.00 16.25 198 ASN A C 1
ATOM 1550 O O . ASN A 1 198 ? 6.157 15.713 -31.286 1.00 15.36 198 ASN A O 1
ATOM 1555 N N . SER A 1 199 ? 6.603 14.260 -32.938 1.00 15.81 199 SER A N 1
ATOM 1556 C CA . SER A 1 199 ? 5.913 13.170 -32.255 1.00 17.40 199 SER A CA 1
ATOM 1557 C C . SER A 1 199 ? 6.632 12.652 -31.012 1.00 18.89 199 SER A C 1
ATOM 1558 O O . SER A 1 199 ? 5.981 12.265 -30.040 1.00 17.38 199 SER A O 1
ATOM 1561 N N . ALA A 1 200 ? 7.963 12.641 -31.031 1.00 18.16 200 ALA A N 1
ATOM 1562 C CA . ALA A 1 200 ? 8.717 12.161 -29.876 1.00 19.29 200 ALA A CA 1
ATOM 1563 C C . ALA A 1 200 ? 8.424 13.012 -28.640 1.00 18.70 200 ALA A C 1
ATOM 1564 O O . ALA A 1 200 ? 8.089 12.479 -27.579 1.00 20.00 200 ALA A O 1
ATOM 1566 N N . ASN A 1 201 ? 8.543 14.331 -28.773 1.00 19.35 201 ASN A N 1
ATOM 1567 C CA . ASN A 1 201 ? 8.273 15.223 -27.645 1.00 18.79 201 ASN A CA 1
ATOM 1568 C C . ASN A 1 201 ? 6.815 15.108 -27.216 1.00 18.81 201 ASN A C 1
ATOM 1569 O O . ASN A 1 201 ? 6.507 15.098 -26.025 1.00 18.26 201 ASN A O 1
ATOM 1574 N N . THR A 1 202 ? 5.920 15.035 -28.195 1.00 16.82 202 THR A N 1
ATOM 1575 C CA . THR A 1 202 ? 4.491 14.930 -27.919 1.00 16.44 202 THR A CA 1
ATOM 1576 C C . THR A 1 202 ? 4.148 13.652 -27.163 1.00 16.99 202 THR A C 1
ATOM 1577 O O . THR A 1 202 ? 3.446 13.690 -26.159 1.00 17.87 202 THR A O 1
ATOM 1581 N N . LEU A 1 203 ? 4.634 12.514 -27.650 1.00 17.10 203 LEU A N 1
ATOM 1582 C CA . LEU A 1 203 ? 4.337 11.246 -26.991 1.00 18.34 203 LEU A CA 1
ATOM 1583 C C . LEU A 1 203 ? 4.909 11.207 -25.586 1.00 20.58 203 LEU A C 1
ATOM 1584 O O . LEU A 1 203 ? 4.319 10.612 -24.686 1.00 19.97 203 LEU A O 1
ATOM 1589 N N . THR A 1 204 ? 6.052 11.851 -25.390 1.00 20.61 204 THR A N 1
ATOM 1590 C CA . THR A 1 204 ? 6.652 11.889 -24.067 1.00 21.56 204 THR A CA 1
ATOM 1591 C C . THR A 1 204 ? 5.754 12.717 -23.153 1.00 22.19 204 THR A C 1
ATOM 1592 O O . THR A 1 204 ? 5.520 12.355 -22.000 1.00 20.99 204 THR A O 1
ATOM 1596 N N . ALA A 1 205 ? 5.239 13.823 -23.678 1.00 21.64 205 ALA A N 1
ATOM 1597 C CA . ALA A 1 205 ? 4.360 14.683 -22.896 1.00 22.08 205 ALA A CA 1
ATOM 1598 C C . ALA A 1 205 ? 3.074 13.950 -22.536 1.00 22.47 205 ALA A C 1
ATOM 1599 O O . ALA A 1 205 ? 2.616 14.010 -21.396 1.00 22.80 205 ALA A O 1
ATOM 1601 N N . LEU A 1 206 ? 2.502 13.242 -23.505 1.00 21.69 206 LEU A N 1
ATOM 1602 C CA . LEU A 1 206 ? 1.251 12.533 -23.275 1.00 22.66 206 LEU A CA 1
ATOM 1603 C C . LEU A 1 206 ? 1.338 11.442 -22.219 1.00 24.78 206 LEU A C 1
ATOM 1604 O O . LEU A 1 206 ? 0.326 11.078 -21.620 1.00 23.80 206 LEU A O 1
ATOM 1609 N N . ARG A 1 207 ? 2.541 10.922 -21.993 1.00 26.09 207 ARG A N 1
ATOM 1610 C CA . ARG A 1 207 ? 2.740 9.876 -20.995 1.00 29.81 207 ARG A CA 1
ATOM 1611 C C . ARG A 1 207 ? 2.345 10.370 -19.605 1.00 30.40 207 ARG A C 1
ATOM 1612 O O . ARG A 1 207 ? 1.912 9.586 -18.763 1.00 31.63 207 ARG A O 1
ATOM 1620 N N . SER A 1 208 ? 2.497 11.671 -19.374 1.00 31.07 208 SER A N 1
ATOM 1621 C CA . SER A 1 208 ? 2.186 12.267 -18.076 1.00 32.09 208 SER A CA 1
ATOM 1622 C C . SER A 1 208 ? 0.822 12.947 -17.976 1.00 32.57 208 SER A C 1
ATOM 1623 O O . SER A 1 208 ? 0.519 13.572 -16.960 1.00 33.76 208 SER A O 1
ATOM 1626 N N . LEU A 1 209 ? -0.003 12.827 -19.010 1.00 32.60 209 LEU A N 1
ATOM 1627 C CA . LEU A 1 209 ? -1.310 13.480 -18.995 1.00 32.97 209 LEU A CA 1
ATOM 1628 C C . LEU A 1 209 ? -2.499 12.528 -19.014 1.00 33.08 209 LEU A C 1
ATOM 1629 O O . LEU A 1 209 ? -3.647 12.969 -19.070 1.00 33.13 209 LEU A O 1
ATOM 1634 N N . GLY A 1 210 ? -2.228 11.228 -18.961 1.00 33.39 210 GLY A N 1
ATOM 1635 C CA . GLY A 1 210 ? -3.299 10.248 -19.004 1.00 33.60 210 GLY A CA 1
ATOM 1636 C C . GLY A 1 210 ? -4.286 10.266 -17.850 1.00 33.37 210 GLY A C 1
ATOM 1637 O O . GLY A 1 210 ? -5.464 9.962 -18.036 1.00 34.05 210 GLY A O 1
ATOM 1638 N N . HIS A 1 211 ? -3.813 10.625 -16.662 1.00 32.85 211 HIS A N 1
ATOM 1639 C CA . HIS A 1 211 ? -4.662 10.655 -15.474 1.00 33.04 211 HIS A CA 1
ATOM 1640 C C . HIS A 1 211 ? -5.269 12.026 -15.177 1.00 31.93 211 HIS A C 1
ATOM 1641 O O . HIS A 1 211 ? -5.905 12.207 -14.139 1.00 32.34 211 HIS A O 1
ATOM 1648 N N . LEU A 1 212 ? -5.082 12.986 -16.077 1.00 30.21 212 LEU A N 1
ATOM 1649 C CA . LEU A 1 212 ? -5.604 14.331 -15.849 1.00 28.41 212 LEU A CA 1
ATOM 1650 C C . LEU A 1 212 ? -6.923 14.635 -16.555 1.00 28.42 212 LEU A C 1
ATOM 1651 O O . LEU A 1 212 ? -7.406 15.766 -16.521 1.00 27.65 212 LEU A O 1
ATOM 1656 N N . ASN A 1 213 ? -7.502 13.625 -17.195 1.00 28.42 213 ASN A N 1
ATOM 1657 C CA . ASN A 1 213 ? -8.779 13.784 -17.883 1.00 29.07 213 ASN A CA 1
ATOM 1658 C C . ASN A 1 213 ? -8.816 14.987 -18.834 1.00 27.51 213 ASN A C 1
ATOM 1659 O O . ASN A 1 213 ? -9.618 15.908 -18.664 1.00 26.18 213 ASN A O 1
ATOM 1664 N N . ILE A 1 214 ? -7.945 14.974 -19.836 1.00 24.78 214 ILE A N 1
ATOM 1665 C CA . ILE A 1 214 ? -7.892 16.053 -20.819 1.00 21.53 214 ILE A CA 1
ATOM 1666 C C . ILE A 1 214 ? -8.829 15.682 -21.972 1.00 20.60 214 ILE A C 1
ATOM 1667 O O . ILE A 1 214 ? -8.732 14.585 -22.522 1.00 20.93 214 ILE A O 1
ATOM 1672 N N . ASP A 1 215 ? -9.740 16.585 -22.332 1.00 18.38 215 ASP A N 1
ATOM 1673 C CA . ASP A 1 215 ? -10.696 16.307 -23.404 1.00 17.90 215 ASP A CA 1
ATOM 1674 C C . ASP A 1 215 ? -10.022 16.034 -24.745 1.00 17.12 215 ASP A C 1
ATOM 1675 O O . ASP A 1 215 ? -10.427 15.141 -25.488 1.00 15.45 215 ASP A O 1
ATOM 1680 N N . TRP A 1 216 ? -8.998 16.815 -25.056 1.00 17.27 216 TRP A N 1
ATOM 1681 C CA . TRP A 1 216 ? -8.249 16.614 -26.285 1.00 16.06 216 TRP A CA 1
ATOM 1682 C C . TRP A 1 216 ? -6.999 17.465 -26.311 1.00 15.51 216 TRP A C 1
ATOM 1683 O O . TRP A 1 216 ? -6.899 18.453 -25.587 1.00 14.84 216 TRP A O 1
ATOM 1694 N N . ILE A 1 217 ? -6.038 17.042 -27.131 1.00 14.00 217 ILE A N 1
ATOM 1695 C CA . ILE A 1 217 ? -4.765 17.739 -27.297 1.00 15.64 217 ILE A CA 1
ATOM 1696 C C . ILE A 1 217 ? -4.799 18.372 -28.681 1.00 14.83 217 ILE A C 1
ATOM 1697 O O . ILE A 1 217 ? -4.971 17.678 -29.679 1.00 12.75 217 ILE A O 1
ATOM 1702 N N . GLU A 1 218 ? -4.622 19.687 -28.733 1.00 14.15 218 GLU A N 1
ATOM 1703 C CA . GLU A 1 218 ? -4.685 20.427 -29.985 1.00 12.82 218 GLU A CA 1
ATOM 1704 C C . GLU A 1 218 ? -3.331 20.852 -30.548 1.00 12.57 218 GLU A C 1
ATOM 1705 O O . GLU A 1 218 ? -2.529 21.461 -29.850 1.00 12.74 218 GLU A O 1
ATOM 1711 N N . GLN A 1 219 ? -3.110 20.517 -31.820 1.00 12.66 219 GLN A N 1
ATOM 1712 C CA . GLN A 1 219 ? -1.896 20.848 -32.580 1.00 10.92 219 GLN A CA 1
ATOM 1713 C C . GLN A 1 219 ? -0.573 20.783 -31.824 1.00 13.60 219 GLN A C 1
ATOM 1714 O O . GLN A 1 219 ? 0.123 21.788 -31.652 1.00 12.76 219 GLN A O 1
ATOM 1720 N N . PRO A 1 220 ? -0.185 19.582 -31.386 1.00 12.39 220 PRO A N 1
ATOM 1721 C CA . PRO A 1 220 ? 1.076 19.464 -30.655 1.00 12.27 220 PRO A CA 1
ATOM 1722 C C . PRO A 1 220 ? 2.322 19.680 -31.516 1.00 12.04 220 PRO A C 1
ATOM 1723 O O . PRO A 1 220 ? 3.336 20.168 -31.023 1.00 12.60 220 PRO A O 1
ATOM 1727 N N . VAL A 1 221 ? 2.234 19.348 -32.804 1.00 12.40 221 VAL A N 1
ATOM 1728 C CA . VAL A 1 221 ? 3.385 19.471 -33.699 1.00 11.37 221 VAL A CA 1
ATOM 1729 C C . VAL A 1 221 ? 3.308 20.612 -34.705 1.00 10.92 221 VAL A C 1
ATOM 1730 O O . VAL A 1 221 ? 2.281 21.276 -34.831 1.00 13.29 221 VAL A O 1
ATOM 1734 N N . ILE A 1 222 ? 4.411 20.840 -35.417 1.00 12.84 222 ILE A N 1
ATOM 1735 C CA . ILE A 1 222 ? 4.454 21.892 -36.425 1.00 12.95 222 ILE A CA 1
ATOM 1736 C C . ILE A 1 222 ? 3.330 21.672 -37.435 1.00 12.92 222 ILE A C 1
ATOM 1737 O O . ILE A 1 222 ? 3.047 20.545 -37.831 1.00 12.06 222 ILE A O 1
ATOM 1742 N N . ALA A 1 223 ? 2.704 22.766 -37.853 1.00 11.99 223 ALA A N 1
ATOM 1743 C CA . ALA A 1 223 ? 1.574 22.738 -38.768 1.00 12.42 223 ALA A CA 1
ATOM 1744 C C . ALA A 1 223 ? 1.702 21.841 -39.987 1.00 12.11 223 ALA A C 1
ATOM 1745 O O . ALA A 1 223 ? 0.829 21.010 -40.240 1.00 11.74 223 ALA A O 1
ATOM 1747 N N . ASP A 1 224 ? 2.788 22.007 -40.735 1.00 13.44 224 ASP A N 1
ATOM 1748 C CA . ASP A 1 224 ? 3.006 21.234 -41.956 1.00 15.20 224 ASP A CA 1
ATOM 1749 C C . ASP A 1 224 ? 3.156 19.727 -41.800 1.00 15.22 224 ASP A C 1
ATOM 1750 O O . ASP A 1 224 ? 3.064 18.997 -42.793 1.00 14.76 224 ASP A O 1
ATOM 1755 N N . ASP A 1 225 ? 3.378 19.254 -40.578 1.00 12.97 225 ASP A N 1
ATOM 1756 C CA . ASP A 1 225 ? 3.593 17.824 -40.368 1.00 12.42 225 ASP A CA 1
ATOM 1757 C C . ASP A 1 225 ? 2.344 17.023 -40.021 1.00 13.19 225 ASP A C 1
ATOM 1758 O O . ASP A 1 225 ? 2.111 16.695 -38.858 1.00 12.96 225 ASP A O 1
ATOM 1763 N N . ILE A 1 226 ? 1.544 16.705 -41.034 1.00 12.53 226 ILE A N 1
ATOM 1764 C CA . ILE A 1 226 ? 0.338 15.918 -40.826 1.00 13.32 226 ILE A CA 1
ATOM 1765 C C . ILE A 1 226 ? 0.759 14.475 -40.539 1.00 12.49 226 ILE A C 1
ATOM 1766 O O . ILE A 1 226 ? 0.091 13.757 -39.796 1.00 13.55 226 ILE A O 1
ATOM 1771 N N . ASP A 1 227 ? 1.870 14.055 -41.141 1.00 12.99 227 ASP A N 1
ATOM 1772 C CA . ASP A 1 227 ? 2.393 12.708 -40.930 1.00 13.61 227 ASP A CA 1
ATOM 1773 C C . ASP A 1 227 ? 2.641 12.478 -39.445 1.00 13.37 227 ASP A C 1
ATOM 1774 O O . ASP A 1 227 ? 2.322 11.417 -38.916 1.00 12.93 227 ASP A O 1
ATOM 1779 N N . ALA A 1 228 ? 3.216 13.471 -38.771 1.00 12.23 228 ALA A N 1
ATOM 1780 C CA . ALA A 1 228 ? 3.502 13.330 -37.349 1.00 11.08 228 ALA A CA 1
ATOM 1781 C C . ALA A 1 228 ? 2.213 13.183 -36.546 1.00 12.58 228 ALA A C 1
ATOM 1782 O O . ALA A 1 228 ? 2.168 12.425 -35.578 1.00 12.97 228 ALA A O 1
ATOM 1784 N N . MET A 1 229 ? 1.164 13.901 -36.944 1.00 12.51 229 MET A N 1
ATOM 1785 C CA . MET A 1 229 ? -0.106 13.799 -36.225 1.00 13.17 229 MET A CA 1
ATOM 1786 C C . MET A 1 229 ? -0.653 12.371 -36.336 1.00 14.10 229 MET A C 1
ATOM 1787 O O . MET A 1 229 ? -1.144 11.803 -35.354 1.00 14.81 229 MET A O 1
ATOM 1792 N N . ALA A 1 230 ? -0.559 11.787 -37.527 1.00 11.73 230 ALA A N 1
ATOM 1793 C CA . ALA A 1 230 ? -1.046 10.428 -37.735 1.00 12.87 230 ALA A CA 1
ATOM 1794 C C . ALA A 1 230 ? -0.226 9.432 -36.924 1.00 12.88 230 ALA A C 1
ATOM 1795 O O . ALA A 1 230 ? -0.773 8.457 -36.408 1.00 11.45 230 ALA A O 1
ATOM 1797 N N . HIS A 1 231 ? 1.080 9.671 -36.813 1.00 12.31 231 HIS A N 1
ATOM 1798 C CA . HIS A 1 231 ? 1.939 8.779 -36.045 1.00 12.35 231 HIS A CA 1
ATOM 1799 C C . HIS A 1 231 ? 1.584 8.844 -34.560 1.00 13.08 231 HIS A C 1
ATOM 1800 O O . HIS A 1 231 ? 1.509 7.821 -33.881 1.00 13.19 231 HIS A O 1
ATOM 1807 N N . ILE A 1 232 ? 1.381 10.054 -34.054 1.00 12.64 232 ILE A N 1
ATOM 1808 C CA . ILE A 1 232 ? 1.009 10.225 -32.658 1.00 13.91 232 ILE A CA 1
ATOM 1809 C C . ILE A 1 232 ? -0.331 9.523 -32.417 1.00 14.93 232 ILE A C 1
ATOM 1810 O O . ILE A 1 232 ? -0.504 8.803 -31.436 1.00 16.46 232 ILE A O 1
ATOM 1815 N N . ARG A 1 233 ? -1.277 9.726 -33.327 1.00 14.20 233 ARG A N 1
ATOM 1816 C CA . ARG A 1 233 ? -2.598 9.125 -33.170 1.00 15.21 233 ARG A CA 1
ATOM 1817 C C . ARG A 1 233 ? -2.539 7.600 -33.130 1.00 17.61 233 ARG A C 1
ATOM 1818 O O . ARG A 1 233 ? -3.371 6.959 -32.484 1.00 17.14 233 ARG A O 1
ATOM 1826 N N . SER A 1 234 ? -1.562 7.013 -33.813 1.00 16.98 234 SER A N 1
ATOM 1827 C CA . SER A 1 234 ? -1.445 5.554 -33.822 1.00 19.10 234 SER A CA 1
ATOM 1828 C C . SER A 1 234 ? -0.884 5.031 -32.503 1.00 21.29 234 SER A C 1
ATOM 1829 O O . SER A 1 234 ? -0.951 3.829 -32.227 1.00 21.09 234 SER A O 1
ATOM 1832 N N . LYS A 1 235 ? -0.350 5.930 -31.680 1.00 22.05 235 LYS A N 1
ATOM 1833 C CA . LYS A 1 235 ? 0.262 5.526 -30.420 1.00 23.88 235 LYS A CA 1
ATOM 1834 C C . LYS A 1 235 ? -0.292 6.146 -29.136 1.00 24.70 235 LYS A C 1
ATOM 1835 O O . LYS A 1 235 ? 0.353 6.074 -28.086 1.00 26.38 235 LYS A O 1
ATOM 1841 N N . THR A 1 236 ? -1.475 6.752 -29.207 1.00 24.21 236 THR A N 1
ATOM 1842 C CA . THR A 1 236 ? -2.093 7.338 -28.018 1.00 23.96 236 THR A CA 1
ATOM 1843 C C . THR A 1 236 ? -3.605 7.182 -28.082 1.00 23.67 236 THR A C 1
ATOM 1844 O O . THR A 1 236 ? -4.169 7.010 -29.163 1.00 23.28 236 THR A O 1
ATOM 1848 N N . ASP A 1 237 ? -4.258 7.229 -26.925 1.00 25.11 237 ASP A N 1
ATOM 1849 C CA . ASP A 1 237 ? -5.711 7.112 -26.884 1.00 25.48 237 ASP A CA 1
ATOM 1850 C C . ASP A 1 237 ? -6.358 8.424 -26.446 1.00 24.00 237 ASP A C 1
ATOM 1851 O O . ASP A 1 237 ? -7.539 8.463 -26.101 1.00 25.27 237 ASP A O 1
ATOM 1856 N N . LEU A 1 238 ? -5.574 9.500 -26.451 1.00 21.60 238 LEU A N 1
ATOM 1857 C CA . LEU A 1 238 ? -6.098 10.817 -26.106 1.00 21.16 238 LEU A CA 1
ATOM 1858 C C . LEU A 1 238 ? -6.553 11.440 -27.423 1.00 18.95 238 LEU A C 1
ATOM 1859 O O . LEU A 1 238 ? -5.835 11.373 -28.420 1.00 19.46 238 LEU A O 1
ATOM 1864 N N . PRO A 1 239 ? -7.760 12.027 -27.456 1.00 16.86 239 PRO A N 1
ATOM 1865 C CA . PRO A 1 239 ? -8.242 12.640 -28.700 1.00 15.72 239 PRO A CA 1
ATOM 1866 C C . PRO A 1 239 ? -7.300 13.731 -29.200 1.00 14.30 239 PRO A C 1
ATOM 1867 O O . PRO A 1 239 ? -6.765 14.510 -28.412 1.00 13.37 239 PRO A O 1
ATOM 1871 N N . LEU A 1 240 ? -7.115 13.784 -30.517 1.00 13.13 240 LEU A N 1
ATOM 1872 C CA . LEU A 1 240 ? -6.222 14.759 -31.131 1.00 12.18 240 LEU A CA 1
ATOM 1873 C C . LEU A 1 240 ? -6.959 15.704 -32.083 1.00 11.97 240 LEU A C 1
ATOM 1874 O O . LEU A 1 240 ? -7.776 15.274 -32.894 1.00 12.73 240 LEU A O 1
ATOM 1879 N N . MET A 1 241 ? -6.660 16.993 -31.968 1.00 12.02 241 MET A N 1
ATOM 1880 C CA . MET A 1 241 ? -7.261 18.007 -32.828 1.00 12.14 241 MET A CA 1
ATOM 1881 C C . MET A 1 241 ? -6.175 18.707 -33.628 1.00 12.31 241 MET A C 1
ATOM 1882 O O . MET A 1 241 ? -5.095 18.986 -33.116 1.00 11.87 241 MET A O 1
ATOM 1887 N N . ILE A 1 242 ? -6.466 18.984 -34.892 1.00 11.97 242 ILE A N 1
ATOM 1888 C CA . ILE A 1 242 ? -5.526 19.700 -35.743 1.00 12.67 242 ILE A CA 1
ATOM 1889 C C . ILE A 1 242 ? -6.081 21.099 -35.959 1.00 12.47 242 ILE A C 1
ATOM 1890 O O . ILE A 1 242 ? -7.276 21.259 -36.232 1.00 13.36 242 ILE A O 1
ATOM 1895 N N . ASP A 1 243 ? -5.223 22.107 -35.810 1.00 12.46 243 ASP A N 1
ATOM 1896 C CA . ASP A 1 243 ? -5.629 23.491 -36.028 1.00 12.24 243 ASP A CA 1
ATOM 1897 C C . ASP A 1 243 ? -4.789 24.112 -37.143 1.00 12.71 243 ASP A C 1
ATOM 1898 O O . ASP A 1 243 ? -5.188 24.082 -38.304 1.00 12.77 243 ASP A O 1
ATOM 1903 N N . GLU A 1 244 ? -3.619 24.651 -36.802 1.00 10.82 244 GLU A N 1
ATOM 1904 C CA . GLU A 1 244 ? -2.778 25.290 -37.815 1.00 10.56 244 GLU A CA 1
ATOM 1905 C C . GLU A 1 244 ? -2.489 24.375 -38.998 1.00 12.79 244 GLU A C 1
ATOM 1906 O O . GLU A 1 244 ? -2.286 24.851 -40.116 1.00 12.36 244 GLU A O 1
ATOM 1912 N N . GLY A 1 245 ? -2.487 23.070 -38.753 1.00 12.96 245 GLY A N 1
ATOM 1913 C CA . GLY A 1 245 ? -2.224 22.115 -39.818 1.00 14.03 245 GLY A CA 1
ATOM 1914 C C . GLY A 1 245 ? -3.363 21.967 -40.813 1.00 13.94 245 GLY A C 1
ATOM 1915 O O . GLY A 1 245 ? -3.205 21.310 -41.839 1.00 13.93 245 GLY A O 1
ATOM 1916 N N . LEU A 1 246 ? -4.516 22.559 -40.505 1.00 12.15 246 LEU A N 1
ATOM 1917 C CA . LEU A 1 246 ? -5.683 22.510 -41.382 1.00 12.47 246 LEU A CA 1
ATOM 1918 C C . LEU A 1 246 ? -6.112 23.909 -41.794 1.00 13.75 246 LEU A C 1
ATOM 1919 O O . LEU A 1 246 ? -6.460 24.720 -40.940 1.00 13.86 246 LEU A O 1
ATOM 1924 N N . LYS A 1 247 ? -6.103 24.187 -43.093 1.00 12.70 247 LYS A N 1
ATOM 1925 C CA . LYS A 1 247 ? -6.534 25.492 -43.576 1.00 12.23 247 LYS A CA 1
ATOM 1926 C C . LYS A 1 247 ? -7.626 25.314 -44.619 1.00 13.19 247 LYS A C 1
ATOM 1927 O O . LYS A 1 247 ? -8.776 25.687 -44.388 1.00 13.66 247 LYS A O 1
ATOM 1933 N N . SER A 1 248 ? -7.266 24.714 -45.753 1.00 13.06 248 SER A N 1
ATOM 1934 C CA . SER A 1 248 ? -8.203 24.479 -46.848 1.00 13.91 248 SER A CA 1
ATOM 1935 C C . SER A 1 248 ? -8.510 22.991 -47.017 1.00 14.04 248 SER A C 1
ATOM 1936 O O . SER A 1 248 ? -8.039 22.148 -46.243 1.00 14.86 248 SER A O 1
ATOM 1939 N N . SER A 1 249 ? -9.301 22.674 -48.036 1.00 13.72 249 SER A N 1
ATOM 1940 C CA . SER A 1 249 ? -9.662 21.292 -48.317 1.00 14.75 249 SER A CA 1
ATOM 1941 C C . SER A 1 249 ? -8.418 20.483 -48.682 1.00 13.71 249 SER A C 1
ATOM 1942 O O . SER A 1 249 ? -8.427 19.251 -48.618 1.00 12.74 249 SER A O 1
ATOM 1945 N N . ARG A 1 250 ? -7.341 21.170 -49.057 1.00 13.97 250 ARG A N 1
ATOM 1946 C CA . ARG A 1 250 ? -6.108 20.466 -49.392 1.00 13.37 250 ARG A CA 1
ATOM 1947 C C . ARG A 1 250 ? -5.627 19.679 -48.180 1.00 13.27 250 ARG A C 1
ATOM 1948 O O . ARG A 1 250 ? -5.298 18.496 -48.291 1.00 14.29 250 ARG A O 1
ATOM 1956 N N . GLU A 1 251 ? -5.572 20.328 -47.018 1.00 12.60 251 GLU A N 1
ATOM 1957 C CA . GLU A 1 251 ? -5.130 19.624 -45.818 1.00 11.87 251 GLU A CA 1
ATOM 1958 C C . GLU A 1 251 ? -6.198 18.660 -45.295 1.00 11.76 251 GLU A C 1
ATOM 1959 O O . GLU A 1 251 ? -5.864 17.625 -44.709 1.00 11.98 251 GLU A O 1
ATOM 1965 N N . MET A 1 252 ? -7.476 18.994 -45.482 1.00 11.08 252 MET A N 1
ATOM 1966 C CA . MET A 1 252 ? -8.535 18.098 -45.020 1.00 11.40 252 MET A CA 1
ATOM 1967 C C . MET A 1 252 ? -8.415 16.781 -45.772 1.00 11.94 252 MET A C 1
ATOM 1968 O O . MET A 1 252 ? -8.611 15.704 -45.208 1.00 10.31 252 MET A O 1
ATOM 1973 N N . ARG A 1 253 ? -8.077 16.859 -47.055 1.00 11.41 253 ARG A N 1
ATOM 1974 C CA . ARG A 1 253 ? -7.940 15.639 -47.834 1.00 11.52 253 ARG A CA 1
ATOM 1975 C C . ARG A 1 253 ? -6.852 14.746 -47.247 1.00 12.32 253 ARG A C 1
ATOM 1976 O O . ARG A 1 253 ? -7.020 13.526 -47.159 1.00 12.55 253 ARG A O 1
ATOM 1984 N N . GLN A 1 254 ? -5.733 15.351 -46.855 1.00 12.70 254 GLN A N 1
ATOM 1985 C CA . GLN A 1 254 ? -4.621 14.598 -46.270 1.00 13.76 254 GLN A CA 1
ATOM 1986 C C . GLN A 1 254 ? -4.983 14.031 -44.903 1.00 13.16 254 GLN A C 1
ATOM 1987 O O . GLN A 1 254 ? -4.631 12.902 -44.577 1.00 11.03 254 GLN A O 1
ATOM 1993 N N . ILE A 1 255 ? -5.657 14.841 -44.092 1.00 11.64 255 ILE A N 1
ATOM 1994 C CA . ILE A 1 255 ? -6.048 14.413 -42.749 1.00 11.31 255 ILE A CA 1
ATOM 1995 C C . ILE A 1 255 ? -6.935 13.182 -42.824 1.00 11.43 255 ILE A C 1
ATOM 1996 O O . ILE A 1 255 ? -6.799 12.246 -42.029 1.00 12.86 255 ILE A O 1
ATOM 2001 N N . ILE A 1 256 ? -7.838 13.177 -43.792 1.00 10.05 256 ILE A N 1
ATOM 2002 C CA . ILE A 1 256 ? -8.730 12.046 -43.973 1.00 9.24 256 ILE A CA 1
ATOM 2003 C C . ILE A 1 256 ? -7.968 10.839 -44.520 1.00 9.73 256 ILE A C 1
ATOM 2004 O O . ILE A 1 256 ? -8.126 9.723 -44.030 1.00 10.05 256 ILE A O 1
ATOM 2009 N N . LYS A 1 257 ? -7.128 11.066 -45.524 1.00 10.24 257 LYS A N 1
ATOM 2010 C CA . LYS A 1 257 ? -6.376 9.965 -46.126 1.00 11.24 257 LYS A CA 1
ATOM 2011 C C . LYS A 1 257 ? -5.437 9.292 -45.129 1.00 11.48 257 LYS A C 1
ATOM 2012 O O . LYS A 1 257 ? -5.286 8.062 -45.121 1.00 11.61 257 LYS A O 1
ATOM 2018 N N . LEU A 1 258 ? -4.820 10.094 -44.269 1.00 9.91 258 LEU A N 1
ATOM 2019 C CA . LEU A 1 258 ? -3.867 9.566 -43.308 1.00 11.74 258 LEU A CA 1
ATOM 2020 C C . LEU A 1 258 ? -4.413 9.252 -41.917 1.00 12.79 258 LEU A C 1
ATOM 2021 O O . LEU A 1 258 ? -3.660 8.803 -41.060 1.00 12.80 258 LEU A O 1
ATOM 2026 N N . GLU A 1 259 ? -5.706 9.481 -41.696 1.00 12.72 259 GLU A N 1
ATOM 2027 C CA . GLU A 1 259 ? -6.317 9.228 -40.387 1.00 14.63 259 GLU A CA 1
ATOM 2028 C C . GLU A 1 259 ? -5.503 9.960 -39.330 1.00 14.32 259 GLU A C 1
ATOM 2029 O O . GLU A 1 259 ? -5.145 9.393 -38.297 1.00 14.40 259 GLU A O 1
ATOM 2035 N N . ALA A 1 260 ? -5.229 11.231 -39.594 1.00 12.21 260 ALA A N 1
ATOM 2036 C CA . ALA A 1 260 ? -4.397 12.046 -38.713 1.00 11.79 260 ALA A CA 1
ATOM 2037 C C . ALA A 1 260 ? -5.068 12.747 -37.546 1.00 12.37 260 ALA A C 1
ATOM 2038 O O . ALA A 1 260 ? -4.378 13.300 -36.690 1.00 13.01 260 ALA A O 1
ATOM 2040 N N . ALA A 1 261 ? -6.394 12.752 -37.497 1.00 11.08 261 ALA A N 1
ATOM 2041 C CA . ALA A 1 261 ? -7.048 13.462 -36.401 1.00 11.72 261 ALA A CA 1
ATOM 2042 C C . ALA A 1 261 ? -8.422 12.962 -36.016 1.00 11.31 261 ALA A C 1
ATOM 2043 O O . ALA A 1 261 ? -9.121 12.333 -36.811 1.00 12.23 261 ALA A O 1
ATOM 2045 N N . ASP A 1 262 ? -8.797 13.251 -34.773 1.00 10.86 262 ASP A N 1
ATOM 2046 C CA . ASP A 1 262 ? -10.112 12.893 -34.265 1.00 11.31 262 ASP A CA 1
ATOM 2047 C C . ASP A 1 262 ? -11.011 14.106 -34.437 1.00 11.40 262 ASP A C 1
ATOM 2048 O O . ASP A 1 262 ? -12.218 13.973 -34.643 1.00 10.76 262 ASP A O 1
ATOM 2053 N N . LYS A 1 263 ? -10.408 15.287 -34.349 1.00 11.63 263 LYS A N 1
ATOM 2054 C CA . LYS A 1 263 ? -11.145 16.542 -34.468 1.00 12.11 263 LYS A CA 1
ATOM 2055 C C . LYS A 1 263 ? -10.360 17.561 -35.275 1.00 12.49 263 LYS A C 1
ATOM 2056 O O . LYS A 1 263 ? -9.144 17.455 -35.394 1.00 11.85 263 LYS A O 1
ATOM 2062 N N . VAL A 1 264 ? -11.062 18.546 -35.827 1.00 11.75 264 VAL A N 1
ATOM 2063 C CA . VAL A 1 264 ? -10.403 19.615 -36.572 1.00 13.07 264 VAL A CA 1
ATOM 2064 C C . VAL A 1 264 ? -10.980 20.952 -36.164 1.00 12.65 264 VAL A C 1
ATOM 2065 O O . VAL A 1 264 ? -12.169 21.060 -35.86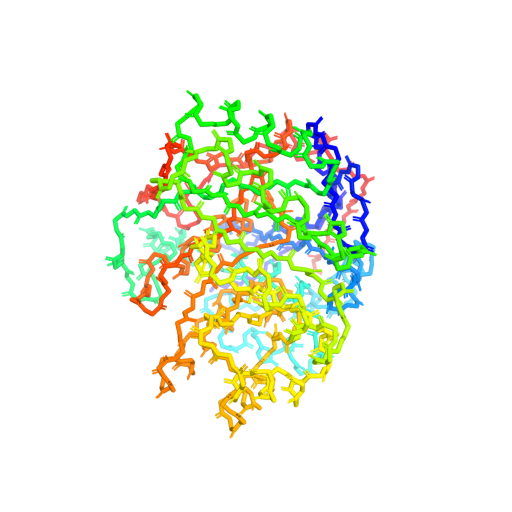8 1.00 13.68 264 VAL A O 1
ATOM 2069 N N . ASN A 1 265 ? -10.126 21.964 -36.127 1.00 11.59 265 ASN A N 1
ATOM 2070 C CA . ASN A 1 265 ? -10.548 23.311 -35.770 1.00 12.26 265 ASN A CA 1
ATOM 2071 C C . ASN A 1 265 ? -10.716 24.063 -37.085 1.00 13.79 265 ASN A C 1
ATOM 2072 O O . ASN A 1 265 ? -9.729 24.479 -37.700 1.00 13.91 265 ASN A O 1
ATOM 2077 N N . ILE A 1 266 ? -11.961 24.202 -37.534 1.00 13.55 266 ILE A N 1
ATOM 2078 C CA . ILE A 1 266 ? -12.258 24.922 -38.772 1.00 13.52 266 ILE A CA 1
ATOM 2079 C C . ILE A 1 266 ? -12.397 26.401 -38.414 1.00 14.98 266 ILE A C 1
ATOM 2080 O O . ILE A 1 266 ? -13.053 26.748 -37.427 1.00 13.19 266 ILE A O 1
ATOM 2085 N N . LYS A 1 267 ? -11.770 27.270 -39.201 1.00 14.31 267 LYS A N 1
ATOM 2086 C CA . LYS A 1 267 ? -11.842 28.704 -38.940 1.00 14.07 267 LYS A CA 1
ATOM 2087 C C . LYS A 1 267 ? -12.064 29.470 -40.222 1.00 15.35 267 LYS A C 1
ATOM 2088 O O . LYS A 1 267 ? -11.404 29.223 -41.227 1.00 14.26 267 LYS A O 1
ATOM 2094 N N . LEU A 1 268 ? -13.003 30.405 -40.183 1.00 13.45 268 LEU A N 1
ATOM 2095 C CA . LEU A 1 268 ? -13.291 31.209 -41.354 1.00 14.16 268 LEU A CA 1
ATOM 2096 C C . LEU A 1 268 ? -12.026 31.884 -41.881 1.00 13.14 268 LEU A C 1
ATOM 2097 O O . LEU A 1 268 ? -11.835 31.982 -43.091 1.00 14.70 268 LEU A O 1
ATOM 2102 N N . MET A 1 269 ? -11.148 32.323 -40.982 1.00 14.25 269 MET A N 1
ATOM 2103 C CA . MET A 1 269 ? -9.927 33.002 -41.407 1.00 13.89 269 MET A CA 1
ATOM 2104 C C . MET A 1 269 ? -8.914 32.077 -42.090 1.00 13.93 269 MET A C 1
ATOM 2105 O O . MET A 1 269 ? -8.025 32.547 -42.796 1.00 13.84 269 MET A O 1
ATOM 2110 N N . LYS A 1 270 ? -9.051 30.769 -41.895 1.00 13.54 270 LYS A N 1
ATOM 2111 C CA . LYS A 1 270 ? -8.120 29.824 -42.518 1.00 13.03 270 LYS A CA 1
ATOM 2112 C C . LYS A 1 270 ? -8.595 29.276 -43.857 1.00 13.69 270 LYS A C 1
ATOM 2113 O O . LYS A 1 270 ? -7.777 28.873 -44.691 1.00 14.24 270 LYS A O 1
ATOM 2119 N N . CYS A 1 271 ? -9.907 29.267 -44.078 1.00 14.44 271 CYS A N 1
ATOM 2120 C CA . CYS A 1 271 ? -10.453 28.714 -45.315 1.00 13.74 271 CYS A CA 1
ATOM 2121 C C . CYS A 1 271 ? -11.110 29.681 -46.298 1.00 14.60 271 CYS A C 1
ATOM 2122 O O . CYS A 1 271 ? -11.438 29.289 -47.422 1.00 12.45 271 CYS A O 1
ATOM 2125 N N . GLY A 1 272 ? -11.324 30.928 -45.888 1.00 15.48 272 GLY A N 1
ATOM 2126 C CA . GLY A 1 272 ? -11.935 31.884 -46.797 1.00 14.14 272 GLY A CA 1
ATOM 2127 C C . GLY A 1 272 ? -13.371 32.294 -46.517 1.00 14.62 272 GLY A C 1
ATOM 2128 O O . GLY A 1 272 ? -14.039 32.834 -47.398 1.00 14.14 272 GLY A O 1
ATOM 2129 N N . GLY A 1 273 ? -13.866 32.024 -45.312 1.00 12.30 273 GLY A N 1
ATOM 2130 C CA . GLY A 1 273 ? -15.224 32.432 -44.988 1.00 13.54 273 GLY A CA 1
ATOM 2131 C C . GLY A 1 273 ? -16.255 31.368 -44.662 1.00 14.71 273 GLY A C 1
ATOM 2132 O O . GLY A 1 273 ? -15.946 30.196 -44.456 1.00 12.05 273 GLY A O 1
ATOM 2133 N N . ILE A 1 274 ? -17.508 31.802 -44.614 1.00 13.22 274 ILE A N 1
ATOM 2134 C CA . ILE A 1 274 ? -18.627 30.927 -44.309 1.00 14.98 274 ILE A CA 1
ATOM 2135 C C . ILE A 1 274 ? -18.812 29.804 -45.326 1.00 15.56 274 ILE A C 1
ATOM 2136 O O . ILE A 1 274 ? -18.959 28.639 -44.953 1.00 16.17 274 ILE A O 1
ATOM 2141 N N . TYR A 1 275 ? -18.792 30.151 -46.610 1.00 15.29 275 TYR A N 1
ATOM 2142 C CA . TYR A 1 275 ? -19.003 29.161 -47.660 1.00 16.17 275 TYR A CA 1
ATOM 2143 C C . TYR A 1 275 ? -17.952 28.043 -47.634 1.00 14.85 275 TYR A C 1
ATOM 2144 O O . TYR A 1 275 ? -18.306 26.866 -47.657 1.00 14.89 275 TYR A O 1
ATOM 2153 N N . PRO A 1 276 ? -16.655 28.392 -47.596 1.00 15.41 276 PRO A N 1
ATOM 2154 C CA . PRO A 1 276 ? -15.631 27.336 -47.560 1.00 14.67 276 PRO A CA 1
ATOM 2155 C C . PRO A 1 276 ? -15.694 26.534 -46.255 1.00 14.87 276 PRO A C 1
ATOM 2156 O O . PRO A 1 276 ? -15.394 25.333 -46.231 1.00 14.04 276 PRO A O 1
ATOM 2160 N N . ALA A 1 277 ? -16.067 27.206 -45.169 1.00 14.11 277 ALA A N 1
ATOM 2161 C CA . ALA A 1 277 ? -16.167 26.548 -43.867 1.00 14.34 277 ALA A CA 1
ATOM 2162 C C . ALA A 1 277 ? -17.226 25.456 -43.903 1.00 15.05 277 ALA A C 1
ATOM 2163 O O . ALA A 1 277 ? -17.034 24.383 -43.330 1.00 14.56 277 ALA A O 1
ATOM 2165 N N . VAL A 1 278 ? -18.346 25.731 -44.568 1.00 14.35 278 VAL A N 1
ATOM 2166 C CA . VAL A 1 278 ? -19.416 24.747 -44.687 1.00 14.94 278 VAL A CA 1
ATOM 2167 C C . VAL A 1 278 ? -18.918 23.555 -45.503 1.00 15.59 278 VAL A C 1
ATOM 2168 O O . VAL A 1 278 ? -19.190 22.403 -45.162 1.00 15.07 278 VAL A O 1
ATOM 2172 N N . LYS A 1 279 ? -18.176 23.819 -46.578 1.00 14.94 279 LYS A N 1
ATOM 2173 C CA . LYS A 1 279 ? -17.651 22.728 -47.387 1.00 14.44 279 LYS A CA 1
ATOM 2174 C C . LYS A 1 279 ? -16.732 21.834 -46.556 1.00 13.77 279 LYS A C 1
ATOM 2175 O O . LYS A 1 279 ? -16.785 20.609 -46.669 1.00 13.96 279 LYS A O 1
ATOM 2181 N N . LEU A 1 280 ? -15.883 22.446 -45.737 1.00 11.94 280 LEU A N 1
ATOM 2182 C CA . LEU A 1 280 ? -14.969 21.686 -44.890 1.00 12.56 280 LEU A CA 1
ATOM 2183 C C . LEU A 1 280 ? -15.754 20.827 -43.899 1.00 13.36 280 LEU A C 1
ATOM 2184 O O . LEU A 1 280 ? -15.386 19.686 -43.624 1.00 13.48 280 LEU A O 1
ATOM 2189 N N . ALA A 1 281 ? -16.836 21.373 -43.357 1.00 13.77 281 ALA A N 1
ATOM 2190 C CA . ALA A 1 281 ? -17.646 20.614 -42.411 1.00 14.40 281 ALA A CA 1
ATOM 2191 C C . ALA A 1 281 ? -18.237 19.390 -43.104 1.00 14.29 281 ALA A C 1
ATOM 2192 O O . ALA A 1 281 ? -18.276 18.299 -42.538 1.00 13.94 281 ALA A O 1
ATOM 2194 N N . HIS A 1 282 ? -18.690 19.570 -44.339 1.00 13.45 282 HIS A N 1
ATOM 2195 C CA . HIS A 1 282 ? -19.270 18.465 -45.090 1.00 13.88 282 HIS A CA 1
ATOM 2196 C C . HIS A 1 282 ? -18.233 17.396 -45.384 1.00 12.82 282 HIS A C 1
ATOM 2197 O O . HIS A 1 282 ? -18.535 16.207 -45.362 1.00 10.85 282 HIS A O 1
ATOM 2204 N N . GLN A 1 283 ? -17.009 17.825 -45.664 1.00 13.18 283 GLN A N 1
ATOM 2205 C CA . GLN A 1 283 ? -15.937 16.880 -45.952 1.00 11.60 283 GLN A CA 1
ATOM 2206 C C . GLN A 1 283 ? -15.578 16.092 -44.690 1.00 12.82 283 GLN A C 1
ATOM 2207 O O . GLN A 1 283 ? -15.429 14.872 -44.730 1.00 11.63 283 GLN A O 1
ATOM 2213 N N . ALA A 1 284 ? -15.462 16.787 -43.566 1.00 12.37 284 ALA A N 1
ATOM 2214 C CA . ALA A 1 284 ? -15.133 16.121 -42.308 1.00 13.51 284 ALA A CA 1
ATOM 2215 C C . ALA A 1 284 ? -16.212 15.107 -41.928 1.00 14.31 284 ALA A C 1
ATOM 2216 O O . ALA A 1 284 ? -15.912 14.018 -41.438 1.00 12.91 284 ALA A O 1
ATOM 2218 N N . GLU A 1 285 ? -17.470 15.470 -42.149 1.00 15.77 285 GLU A N 1
ATOM 2219 C CA . GLU A 1 285 ? -18.585 14.587 -41.818 1.00 15.84 285 GLU A CA 1
ATOM 2220 C C . GLU A 1 285 ? -18.461 13.230 -42.513 1.00 17.27 285 GLU A C 1
ATOM 2221 O O . GLU A 1 285 ? -18.745 12.181 -41.923 1.00 15.27 285 GLU A O 1
ATOM 2227 N N . MET A 1 286 ? -18.025 13.254 -43.767 1.00 16.90 286 MET A N 1
ATOM 2228 C CA . MET A 1 286 ? -17.856 12.032 -44.545 1.00 16.42 286 MET A CA 1
ATOM 2229 C C . MET A 1 286 ? -16.925 11.048 -43.840 1.00 16.33 286 MET A C 1
ATOM 2230 O O . MET A 1 286 ? -17.155 9.840 -43.867 1.00 17.85 286 MET A O 1
ATOM 2235 N N . ALA A 1 287 ? -15.885 11.571 -43.200 1.00 15.14 287 ALA A N 1
ATOM 2236 C CA . ALA A 1 287 ? -14.901 10.732 -42.523 1.00 14.86 287 ALA A CA 1
ATOM 2237 C C . ALA A 1 287 ? -15.129 10.579 -41.025 1.00 14.98 287 ALA A C 1
ATOM 2238 O O . ALA A 1 287 ? -14.290 10.011 -40.331 1.00 16.80 287 ALA A O 1
ATOM 2240 N N . GLY A 1 288 ? -16.244 11.106 -40.523 1.00 13.90 288 GLY A N 1
ATOM 2241 C CA . GLY A 1 288 ? -16.535 10.990 -39.103 1.00 16.05 288 GLY A CA 1
ATOM 2242 C C . GLY A 1 288 ? -15.626 11.798 -38.197 1.00 16.48 288 GLY A C 1
ATOM 2243 O O . GLY A 1 288 ? -15.443 11.463 -37.023 1.00 18.07 288 GLY A O 1
ATOM 2244 N N . ILE A 1 289 ? -15.048 12.867 -38.733 1.00 14.31 289 ILE A N 1
ATOM 2245 C CA . ILE A 1 289 ? -14.169 13.731 -37.951 1.00 13.99 289 ILE A CA 1
ATOM 2246 C C . ILE A 1 289 ? -15.024 14.812 -37.301 1.00 14.74 289 ILE A C 1
ATOM 2247 O O . ILE A 1 289 ? -15.777 15.505 -37.986 1.00 14.25 289 ILE A O 1
ATOM 2252 N N . GLU A 1 290 ? -14.920 14.954 -35.984 1.00 13.73 290 GLU A N 1
ATOM 2253 C CA . GLU A 1 290 ? -15.695 15.970 -35.290 1.00 15.86 290 GLU A CA 1
ATOM 2254 C C . GLU A 1 290 ? -15.118 17.340 -35.597 1.00 14.67 290 GLU A C 1
ATOM 2255 O O . GLU A 1 290 ? -13.904 17.501 -35.731 1.00 12.42 290 GLU A O 1
ATOM 2261 N N . CYS A 1 291 ? -15.994 18.332 -35.697 1.00 13.76 291 CYS A N 1
ATOM 2262 C CA . CYS A 1 291 ? -15.555 19.678 -36.013 1.00 13.53 291 CYS A CA 1
ATOM 2263 C C . CYS A 1 291 ? -15.844 20.705 -34.940 1.00 13.89 291 CYS A C 1
ATOM 2264 O O . CYS A 1 291 ? -16.813 20.606 -34.195 1.00 13.31 291 CYS A O 1
ATOM 2267 N N . GLN A 1 292 ? -14.977 21.701 -34.887 1.00 13.69 292 GLN A N 1
ATOM 2268 C CA . GLN A 1 292 ? -15.129 22.812 -33.973 1.00 13.69 292 GLN A CA 1
ATOM 2269 C C . GLN A 1 292 ? -14.912 24.037 -34.834 1.00 15.27 292 GLN A C 1
ATOM 2270 O O . GLN A 1 292 ? -14.150 23.982 -35.806 1.00 14.08 292 GLN A O 1
ATOM 2276 N N . VAL A 1 293 ? -15.613 25.123 -34.525 1.00 14.26 293 VAL A N 1
ATOM 2277 C CA . VAL A 1 293 ? -15.397 26.360 -35.257 1.00 14.90 293 VAL A CA 1
ATOM 2278 C C . VAL A 1 293 ? -14.672 27.246 -34.257 1.00 16.20 293 VAL A C 1
ATOM 2279 O O . VAL A 1 293 ? -15.242 27.644 -33.241 1.00 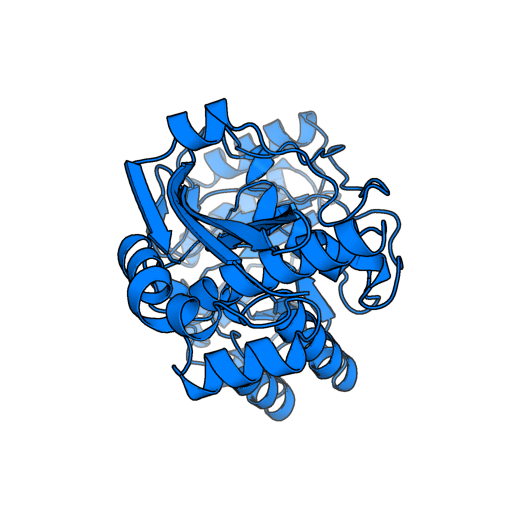16.95 293 VAL A O 1
ATOM 2283 N N . GLY A 1 294 ? -13.402 27.511 -34.530 1.00 14.36 294 GLY A N 1
ATOM 2284 C CA . GLY A 1 294 ? -12.607 28.344 -33.651 1.00 15.87 294 GLY A CA 1
ATOM 2285 C C . GLY A 1 294 ? -12.476 29.730 -34.250 1.00 14.18 294 GLY A C 1
ATOM 2286 O O . GLY A 1 294 ? -13.273 30.120 -35.095 1.00 15.61 294 GLY A O 1
ATOM 2287 N N . SER A 1 295 ? -11.465 30.472 -33.826 1.00 16.50 295 SER A N 1
ATOM 2288 C CA . SER A 1 295 ? -11.268 31.815 -34.347 1.00 17.54 295 SER A CA 1
ATOM 2289 C C . SER A 1 295 ? -9.858 32.285 -34.037 1.00 18.31 295 SER A C 1
ATOM 2290 O O . SER A 1 295 ? -9.086 31.583 -33.380 1.00 17.23 295 SER A O 1
ATOM 2293 N N . MET A 1 296 ? -9.522 33.473 -34.527 1.00 18.96 296 MET A N 1
ATOM 2294 C CA . MET A 1 296 ? -8.204 34.050 -34.308 1.00 22.04 296 MET A CA 1
ATOM 2295 C C . MET A 1 296 ? -8.289 35.129 -33.234 1.00 23.01 296 MET A C 1
ATOM 2296 O O . MET A 1 296 ? -7.314 35.841 -32.990 1.00 20.91 296 MET A O 1
ATOM 2301 N N . VAL A 1 297 ? -9.453 35.202 -32.583 1.00 22.88 297 VAL A N 1
ATOM 2302 C CA . VAL A 1 297 ? -9.783 36.202 -31.558 1.00 23.96 297 VAL A CA 1
ATOM 2303 C C . VAL A 1 297 ? -10.228 37.375 -32.419 1.00 21.74 297 VAL A C 1
ATOM 2304 O O . VAL A 1 297 ? -9.423 38.218 -32.819 1.00 19.84 297 VAL A O 1
ATOM 2308 N N . GLU A 1 298 ? -11.524 37.396 -32.709 1.00 19.90 298 GLU A N 1
ATOM 2309 C CA . GLU A 1 298 ? -12.116 38.375 -33.607 1.00 20.32 298 GLU A CA 1
ATOM 2310 C C . GLU A 1 298 ? -13.239 39.202 -32.983 1.00 20.77 298 GLU A C 1
ATOM 2311 O O . GLU A 1 298 ? -13.727 38.881 -31.902 1.00 20.16 298 GLU A O 1
ATOM 2317 N N . SER A 1 299 ? -13.647 40.263 -33.674 1.00 20.01 299 SER A N 1
ATOM 2318 C CA . SER A 1 299 ? -14.717 41.120 -33.166 1.00 19.30 299 SER A CA 1
ATOM 2319 C C . SER A 1 299 ? -16.056 40.412 -33.319 1.00 19.85 299 SER A C 1
ATOM 2320 O O . SER A 1 299 ? -16.120 39.262 -33.756 1.00 17.52 299 SER A O 1
ATOM 2323 N N . SER A 1 300 ? -17.136 41.096 -32.951 1.00 18.60 300 SER A N 1
ATOM 2324 C CA . SER A 1 300 ? -18.462 40.510 -33.069 1.00 18.24 300 SER A CA 1
ATOM 2325 C C . SER A 1 300 ? -18.794 40.146 -34.508 1.00 16.47 300 SER A C 1
ATOM 2326 O O . SER A 1 300 ? -19.592 39.245 -34.754 1.00 17.37 300 SER A O 1
ATOM 2329 N N . VAL A 1 301 ? -18.191 40.852 -35.460 1.00 14.95 301 VAL A N 1
ATOM 2330 C CA . VAL A 1 301 ? -18.476 40.593 -36.866 1.00 15.68 301 VAL A CA 1
ATOM 2331 C C . VAL A 1 301 ? -18.094 39.179 -37.288 1.00 15.41 301 VAL A C 1
ATOM 2332 O O . VAL A 1 301 ? -18.963 38.383 -37.636 1.00 13.15 301 VAL A O 1
ATOM 2336 N N . ALA A 1 302 ? -16.800 38.872 -37.262 1.00 16.64 302 ALA A N 1
ATOM 2337 C CA . ALA A 1 302 ? -16.349 37.538 -37.657 1.00 17.03 302 ALA A CA 1
ATOM 2338 C C . ALA A 1 302 ? -16.790 36.486 -36.638 1.00 16.61 302 ALA A C 1
ATOM 2339 O O . ALA A 1 302 ? -17.101 35.355 -37.008 1.00 15.95 302 ALA A O 1
ATOM 2341 N N . SER A 1 303 ? -16.818 36.845 -35.357 1.00 15.83 303 SER A N 1
ATOM 2342 C CA . SER A 1 303 ? -17.248 35.880 -34.349 1.00 16.16 303 SER A CA 1
ATOM 2343 C C . SER A 1 303 ? -18.688 35.453 -34.628 1.00 16.69 303 SER A C 1
ATOM 2344 O O . SER A 1 303 ? -19.022 34.273 -34.551 1.00 16.78 303 SER A O 1
ATOM 2347 N N . SER A 1 304 ? -19.554 36.410 -34.951 1.00 16.97 304 SER A N 1
ATOM 2348 C CA . SER A 1 304 ? -20.936 36.065 -35.247 1.00 16.73 304 SER A CA 1
ATOM 2349 C C . SER A 1 304 ? -20.997 35.137 -36.458 1.00 16.81 304 SER A C 1
ATOM 2350 O O . SER A 1 304 ? -21.692 34.123 -36.439 1.00 16.26 304 SER A O 1
ATOM 2353 N N . ALA A 1 305 ? -20.257 35.481 -37.509 1.00 15.81 305 ALA A N 1
ATOM 2354 C CA . ALA A 1 305 ? -20.240 34.662 -38.714 1.00 17.20 305 ALA A CA 1
ATOM 2355 C C . ALA A 1 305 ? -19.870 33.220 -38.372 1.00 16.01 305 ALA A C 1
ATOM 2356 O O . ALA A 1 305 ? -20.479 32.281 -38.879 1.00 16.50 305 ALA A O 1
ATOM 2358 N N . GLY A 1 306 ? -18.876 33.055 -37.507 1.00 15.93 306 GLY A N 1
ATOM 2359 C CA . GLY A 1 306 ? -18.449 31.721 -37.116 1.00 16.90 306 GLY A CA 1
ATOM 2360 C C . GLY A 1 306 ? -19.565 30.961 -36.424 1.00 18.28 306 GLY A C 1
ATOM 2361 O O . GLY A 1 306 ? -19.783 29.778 -36.688 1.00 16.93 306 GLY A O 1
ATOM 2362 N N . PHE A 1 307 ? -20.282 31.633 -35.528 1.00 17.73 307 PHE A N 1
ATOM 2363 C CA . PHE A 1 307 ? -21.382 30.977 -34.829 1.00 16.79 307 PHE A CA 1
ATOM 2364 C C . PHE A 1 307 ? -22.489 30.578 -35.796 1.00 17.36 307 PHE A C 1
ATOM 2365 O O . PHE A 1 307 ? -23.099 29.524 -35.648 1.00 17.93 307 PHE A O 1
ATOM 2373 N N . HIS A 1 308 ? -22.759 31.412 -36.794 1.00 17.96 308 HIS A N 1
ATOM 2374 C CA . HIS A 1 308 ? -23.801 31.076 -37.753 1.00 17.21 308 HIS A CA 1
ATOM 2375 C C . HIS A 1 308 ? -23.488 29.757 -38.444 1.00 16.87 308 HIS A C 1
ATOM 2376 O O . HIS A 1 308 ? -24.385 28.981 -38.743 1.00 16.17 308 HIS A O 1
ATOM 2383 N N . VAL A 1 309 ? -22.211 29.496 -38.685 1.00 16.94 309 VAL A N 1
ATOM 2384 C CA . VAL A 1 309 ? -21.831 28.229 -39.302 1.00 15.07 309 VAL A CA 1
ATOM 2385 C C . VAL A 1 309 ? -22.024 27.114 -38.270 1.00 14.94 309 VAL A C 1
ATOM 2386 O O . VAL A 1 309 ? -22.682 26.109 -38.539 1.00 15.93 309 VAL A O 1
ATOM 2390 N N . ALA A 1 310 ? -21.469 27.312 -37.079 1.00 15.08 310 ALA A N 1
ATOM 2391 C CA . ALA A 1 310 ? -21.559 26.313 -36.020 1.00 15.95 310 ALA A CA 1
ATOM 2392 C C . ALA A 1 310 ? -22.979 25.887 -35.676 1.00 16.72 310 ALA A C 1
ATOM 2393 O O . ALA A 1 310 ? -23.264 24.694 -35.575 1.00 16.33 310 ALA A O 1
ATOM 2395 N N . PHE A 1 311 ? -23.867 26.861 -35.483 1.00 17.22 311 PHE A N 1
ATOM 2396 C CA . PHE A 1 311 ? -25.252 26.569 -35.121 1.00 17.91 311 PHE A CA 1
ATOM 2397 C C . PHE A 1 311 ? -26.062 25.861 -36.194 1.00 19.03 311 PHE A C 1
ATOM 2398 O O . PHE A 1 311 ? -27.144 25.356 -35.912 1.00 18.35 311 PHE A O 1
ATOM 2406 N N . SER A 1 312 ? -25.542 25.811 -37.416 1.00 18.26 312 SER A N 1
ATOM 2407 C CA . SER A 1 312 ? -26.265 25.170 -38.509 1.00 17.52 312 SER A CA 1
ATOM 2408 C C . SER A 1 312 ? -25.823 23.745 -38.817 1.00 17.22 312 SER A C 1
ATOM 2409 O O . SER A 1 312 ? -26.428 23.088 -39.662 1.00 17.35 312 SER A O 1
ATOM 2412 N N . LYS A 1 313 ? -24.797 23.253 -38.130 1.00 16.59 313 LYS A N 1
ATOM 2413 C CA . LYS A 1 313 ? -24.293 21.915 -38.432 1.00 16.74 313 LYS A CA 1
ATOM 2414 C C . LYS A 1 313 ? -24.159 20.957 -37.257 1.00 15.85 313 LYS A C 1
ATOM 2415 O O . LYS A 1 313 ? -23.532 21.275 -36.254 1.00 15.58 313 LYS A O 1
ATOM 2421 N N . LYS A 1 314 ? -24.725 19.767 -37.411 1.00 16.17 314 LYS A N 1
ATOM 2422 C CA . LYS A 1 314 ? -24.633 18.740 -36.381 1.00 16.93 314 LYS A CA 1
ATOM 2423 C C . LYS A 1 314 ? -23.179 18.294 -36.164 1.00 16.97 314 LYS A C 1
ATOM 2424 O O . LYS A 1 314 ? -22.775 17.994 -35.036 1.00 15.44 314 LYS A O 1
ATOM 2430 N N . ILE A 1 315 ? -22.387 18.254 -37.235 1.00 16.02 315 ILE A N 1
ATOM 2431 C CA . ILE A 1 315 ? -20.995 17.819 -37.109 1.00 14.81 315 ILE A CA 1
ATOM 2432 C C . ILE A 1 315 ? -20.127 18.789 -36.313 1.00 15.37 315 ILE A C 1
ATOM 2433 O O . ILE A 1 315 ? -19.039 18.422 -35.871 1.00 14.92 315 ILE A O 1
ATOM 2438 N N . ILE A 1 316 ? -20.587 20.026 -36.136 1.00 14.71 316 ILE A N 1
ATOM 2439 C CA . ILE A 1 316 ? -19.825 20.998 -35.360 1.00 14.63 316 ILE A CA 1
ATOM 2440 C C . ILE A 1 316 ? -20.329 20.862 -33.934 1.00 14.89 316 ILE A C 1
ATOM 2441 O O . ILE A 1 316 ? -21.466 21.224 -33.626 1.00 15.26 316 ILE A O 1
ATOM 2446 N N . THR A 1 317 ? -19.470 20.330 -33.074 1.00 15.03 317 THR A N 1
ATOM 2447 C CA . THR A 1 317 ? -19.838 20.060 -31.698 1.00 14.70 317 THR A CA 1
ATOM 2448 C C . THR A 1 317 ? -19.274 20.977 -30.630 1.00 15.62 317 THR A C 1
ATOM 2449 O O . THR A 1 317 ? -19.596 20.824 -29.452 1.00 15.17 317 THR A O 1
ATOM 2453 N N . SER A 1 318 ? -18.430 21.921 -31.025 1.00 14.78 318 SER A N 1
ATOM 2454 C CA . SER A 1 318 ? -17.869 22.867 -30.075 1.00 16.01 318 SER A CA 1
ATOM 2455 C C . SER A 1 318 ? -17.516 24.151 -30.806 1.00 16.53 318 SER A C 1
ATOM 2456 O O . SER A 1 318 ? -17.348 24.156 -32.028 1.00 16.18 318 SER A O 1
ATOM 2459 N N . VAL A 1 319 ? -17.439 25.247 -30.058 1.00 15.69 319 VAL A N 1
ATOM 2460 C CA . VAL A 1 319 ? -17.115 26.544 -30.638 1.00 14.90 319 VAL A CA 1
ATOM 2461 C C . VAL A 1 319 ? -16.085 27.262 -29.800 1.00 14.39 319 VAL A C 1
ATOM 2462 O O . VAL A 1 319 ? -16.044 27.107 -28.578 1.00 15.81 319 VAL A O 1
ATOM 2466 N N . GLU A 1 320 ? -15.243 28.047 -30.462 1.00 13.74 320 GLU A N 1
ATOM 2467 C CA . GLU A 1 320 ? -14.225 28.821 -29.771 1.00 14.95 320 GLU A CA 1
ATOM 2468 C C . GLU A 1 320 ? -14.070 30.185 -30.413 1.00 17.12 320 GLU A C 1
ATOM 2469 O O . GLU A 1 320 ? -13.122 30.428 -31.153 1.00 16.75 320 GLU A O 1
ATOM 2475 N N . LEU A 1 321 ? -15.026 31.066 -30.139 1.00 17.98 321 LEU A N 1
ATOM 2476 C CA . LEU A 1 321 ? -15.001 32.434 -30.647 1.00 18.72 321 LEU A CA 1
ATOM 2477 C C . LEU A 1 321 ? -15.331 33.292 -29.433 1.00 17.97 321 LEU A C 1
ATOM 2478 O O . LEU A 1 321 ? -16.496 33.454 -29.083 1.00 19.01 321 LEU A O 1
ATOM 2483 N N . THR A 1 322 ? -14.301 33.824 -28.782 1.00 19.03 322 THR A N 1
ATOM 2484 C CA . THR A 1 322 ? -14.506 34.631 -27.584 1.00 18.95 322 THR A CA 1
ATOM 2485 C C . THR A 1 322 ? -13.851 36.012 -27.630 1.00 20.09 322 THR A C 1
ATOM 2486 O O . THR A 1 322 ? -13.644 36.644 -26.592 1.00 19.44 322 THR A O 1
ATOM 2490 N N . GLY A 1 323 ? -13.534 36.481 -28.834 1.00 18.94 323 GLY A N 1
ATOM 2491 C CA . GLY A 1 323 ? -12.918 37.788 -28.973 1.00 18.31 323 GLY A CA 1
ATOM 2492 C C . GLY A 1 323 ? -13.696 38.873 -28.242 1.00 19.24 323 GLY A C 1
ATOM 2493 O O . GLY A 1 323 ? -13.115 39.651 -27.484 1.00 19.80 323 GLY A O 1
ATOM 2494 N N . PRO A 1 324 ? -15.016 38.953 -28.458 1.00 19.53 324 PRO A N 1
ATOM 2495 C CA . PRO A 1 324 ? -15.854 39.964 -27.803 1.00 21.29 324 PRO A CA 1
ATOM 2496 C C . PRO A 1 324 ? -15.742 39.959 -26.282 1.00 22.96 324 PRO A C 1
ATOM 2497 O O . PRO A 1 324 ? -15.976 40.980 -25.636 1.00 24.26 324 PRO A O 1
ATOM 2501 N N . LEU A 1 325 ? -15.384 38.808 -25.719 1.00 23.39 325 LEU A N 1
ATOM 2502 C CA . LEU A 1 325 ? -15.236 38.661 -24.273 1.00 24.54 325 LEU A CA 1
ATOM 2503 C C . LEU A 1 325 ? -13.831 39.058 -23.831 1.00 26.06 325 LEU A C 1
ATOM 2504 O O . LEU A 1 325 ? -13.578 39.264 -22.644 1.00 25.36 325 LEU A O 1
ATOM 2509 N N . LYS A 1 326 ? -12.921 39.169 -24.795 1.00 25.56 326 LYS A N 1
ATOM 2510 C CA . LYS A 1 326 ? -11.537 39.525 -24.507 1.00 26.33 326 LYS A CA 1
ATOM 2511 C C . LYS A 1 326 ? -11.220 40.998 -24.758 1.00 25.44 326 LYS A C 1
ATOM 2512 O O . LYS A 1 326 ? -10.309 41.552 -24.145 1.00 26.42 326 LYS A O 1
ATOM 2518 N N . PHE A 1 327 ? -11.961 41.627 -25.662 1.00 25.33 327 PHE A N 1
ATOM 2519 C CA . PHE A 1 327 ? -11.719 43.029 -25.990 1.00 25.86 327 PHE A CA 1
ATOM 2520 C C . PHE A 1 327 ? -12.410 43.996 -25.035 1.00 26.56 327 PHE A C 1
ATOM 2521 O O . PHE A 1 327 ? -13.481 43.706 -24.509 1.00 27.25 327 PHE A O 1
ATOM 2529 N N . THR A 1 328 ? -11.783 45.148 -24.821 1.00 26.93 328 THR A N 1
ATOM 2530 C CA . THR A 1 328 ? -12.344 46.176 -23.949 1.00 27.16 328 THR A CA 1
ATOM 2531 C C . THR A 1 328 ? -13.227 47.085 -24.796 1.00 28.11 328 THR A C 1
ATOM 2532 O O . THR A 1 328 ? -13.970 47.920 -24.277 1.00 28.70 328 THR A O 1
ATOM 2536 N N . LYS A 1 329 ? -13.140 46.905 -26.111 1.00 27.59 329 LYS A N 1
ATOM 2537 C CA . LYS A 1 329 ? -13.921 47.681 -27.062 1.00 27.94 329 LYS A CA 1
ATOM 2538 C C . LYS A 1 329 ? -14.231 46.771 -28.252 1.00 27.90 329 LYS A C 1
ATOM 2539 O O . LYS A 1 329 ? -13.371 46.011 -28.694 1.00 27.74 329 LYS A O 1
ATOM 2545 N N . ASP A 1 330 ? -15.458 46.848 -28.759 1.00 26.32 330 ASP A N 1
ATOM 2546 C CA . ASP A 1 330 ? -15.897 46.013 -29.880 1.00 26.34 330 ASP A CA 1
ATOM 2547 C C . ASP A 1 330 ? -16.733 46.882 -30.818 1.00 26.52 330 ASP A C 1
ATOM 2548 O O . ASP A 1 330 ? -17.435 47.780 -30.359 1.00 26.08 330 ASP A O 1
ATOM 2553 N N . ILE A 1 331 ? -16.658 46.628 -32.123 1.00 25.68 331 ILE A N 1
ATOM 2554 C CA . ILE A 1 331 ? -17.431 47.408 -33.087 1.00 24.49 331 ILE A CA 1
ATOM 2555 C C . ILE A 1 331 ? -18.837 46.837 -33.225 1.00 24.42 331 ILE A C 1
ATOM 2556 O O . ILE A 1 331 ? -19.747 47.505 -33.720 1.00 24.29 331 ILE A O 1
ATOM 2561 N N . GLY A 1 332 ? -19.007 45.593 -32.784 1.00 23.91 332 GLY A N 1
ATOM 2562 C CA . GLY A 1 332 ? -20.304 44.944 -32.852 1.00 23.47 332 GLY A CA 1
ATOM 2563 C C . GLY A 1 332 ? -20.833 44.668 -31.456 1.00 23.30 332 GLY A C 1
ATOM 2564 O O . GLY A 1 332 ? -20.146 44.933 -30.470 1.00 23.56 332 GLY A O 1
ATOM 2565 N N . ASN A 1 333 ? -22.038 44.113 -31.366 1.00 23.05 333 ASN A N 1
ATOM 2566 C CA . ASN A 1 333 ? -22.642 43.837 -30.066 1.00 23.02 333 ASN A CA 1
ATOM 2567 C C . ASN A 1 333 ? -23.121 42.400 -29.862 1.00 22.66 333 ASN A C 1
ATOM 2568 O O . ASN A 1 333 ? -24.214 42.174 -29.334 1.00 21.24 333 ASN A O 1
ATOM 2573 N N . LEU A 1 334 ? -22.309 41.427 -30.269 1.00 21.32 334 LEU A N 1
ATOM 2574 C CA . LEU A 1 334 ? -22.683 40.026 -30.099 1.00 20.64 334 LEU A CA 1
ATOM 2575 C C . LEU A 1 334 ? -22.828 39.723 -28.609 1.00 19.56 334 LEU A C 1
ATOM 2576 O O . LEU A 1 334 ? -21.918 39.979 -27.820 1.00 19.10 334 LEU A O 1
ATOM 2581 N N . HIS A 1 335 ? -23.970 39.162 -28.229 1.00 20.97 335 HIS A N 1
ATOM 2582 C CA . HIS A 1 335 ? -24.240 38.871 -26.827 1.00 21.22 335 HIS A CA 1
ATOM 2583 C C . HIS A 1 335 ? -23.979 37.439 -26.376 1.00 20.65 335 HIS A C 1
ATOM 2584 O O . HIS A 1 335 ? -24.452 36.484 -26.985 1.00 21.84 335 HIS A O 1
ATOM 2591 N N . TYR A 1 336 ? -23.235 37.311 -25.285 1.00 21.05 336 TYR A N 1
ATOM 2592 C CA . TYR A 1 336 ? -22.914 36.014 -24.706 1.00 22.98 336 TYR A CA 1
ATOM 2593 C C . TYR A 1 336 ? -23.659 35.847 -23.382 1.00 25.32 336 TYR A C 1
ATOM 2594 O O . TYR A 1 336 ? -23.860 36.815 -22.644 1.00 25.76 336 TYR A O 1
ATOM 2603 N N . ASP A 1 337 ? -24.067 34.616 -23.093 1.00 26.16 337 ASP A N 1
ATOM 2604 C CA . ASP A 1 337 ? -24.764 34.298 -21.853 1.00 27.79 337 ASP A CA 1
ATOM 2605 C C . ASP A 1 337 ? -23.896 33.307 -21.087 1.00 28.21 337 ASP A C 1
ATOM 2606 O O . ASP A 1 337 ? -24.351 32.220 -20.734 1.00 27.18 337 ASP A O 1
ATOM 2611 N N . VAL A 1 338 ? -22.643 33.688 -20.846 1.00 29.40 338 VAL A N 1
ATOM 2612 C CA . VAL A 1 338 ? -21.689 32.836 -20.139 1.00 32.18 338 VAL A CA 1
ATOM 2613 C C . VAL A 1 338 ? -22.380 32.084 -19.008 1.00 32.37 338 VAL A C 1
ATOM 2614 O O . VAL A 1 338 ? -23.121 32.677 -18.228 1.00 31.50 338 VAL A O 1
ATOM 2618 N N . PRO A 1 339 ? -22.119 30.771 -18.885 1.00 32.66 339 PRO A N 1
ATOM 2619 C CA . PRO A 1 339 ? -21.230 29.948 -19.714 1.00 32.35 339 PRO A CA 1
ATOM 2620 C C . PRO A 1 339 ? -21.808 29.429 -21.036 1.00 31.33 339 PRO A C 1
ATOM 2621 O O . PRO A 1 339 ? -21.383 28.381 -21.525 1.00 29.93 339 PRO A O 1
ATOM 2625 N N . PHE A 1 340 ? -22.763 30.148 -21.617 1.00 30.29 340 PHE A N 1
ATOM 2626 C CA . PHE A 1 340 ? -23.356 29.708 -22.878 1.00 29.18 340 PHE A CA 1
ATOM 2627 C C . PHE A 1 340 ? -23.408 30.786 -23.946 1.00 28.01 340 PHE A C 1
ATOM 2628 O O . PHE A 1 340 ? -23.317 31.980 -23.656 1.00 26.26 340 PHE A O 1
ATOM 2636 N N . ILE A 1 341 ? -23.553 30.343 -25.190 1.00 25.04 341 ILE A N 1
ATOM 2637 C CA . ILE A 1 341 ? -23.684 31.242 -26.322 1.00 25.78 341 ILE A CA 1
ATOM 2638 C C . ILE A 1 341 ? -24.933 30.794 -27.070 1.00 24.15 341 ILE A C 1
ATOM 2639 O O . ILE A 1 341 ? -25.114 29.607 -27.349 1.00 21.45 341 ILE A O 1
ATOM 2644 N N . ARG A 1 342 ? -25.817 31.745 -27.345 1.00 23.88 342 ARG A N 1
ATOM 2645 C CA . ARG A 1 342 ? -27.045 31.469 -28.073 1.00 25.20 342 ARG A CA 1
ATOM 2646 C C . ARG A 1 342 ? -27.077 32.532 -29.158 1.00 25.08 342 ARG A C 1
ATOM 2647 O O . ARG A 1 342 ? -26.400 33.553 -29.042 1.00 27.79 342 ARG A O 1
ATOM 2655 N N . LEU A 1 343 ? -27.841 32.298 -30.214 1.00 25.10 343 LEU A N 1
ATOM 2656 C CA . LEU A 1 343 ? -27.935 33.285 -31.279 1.00 24.41 343 LEU A CA 1
ATOM 2657 C C . LEU A 1 343 ? -29.359 33.806 -31.383 1.00 24.48 343 LEU A C 1
ATOM 2658 O O . LEU A 1 343 ? -30.315 33.034 -31.298 1.00 24.87 343 LEU A O 1
ATOM 2663 N N . ASN A 1 344 ? -29.502 35.116 -31.555 1.00 24.90 344 ASN A N 1
ATOM 2664 C CA . ASN A 1 344 ? -30.828 35.699 -31.692 1.00 25.74 344 ASN A CA 1
ATOM 2665 C C . ASN A 1 344 ? -31.343 35.308 -33.068 1.00 26.58 344 ASN A C 1
ATOM 2666 O O . ASN A 1 344 ? -30.713 34.510 -33.766 1.00 25.66 344 ASN A O 1
ATOM 2671 N N . GLU A 1 345 ? -32.479 35.862 -33.471 1.00 26.90 345 GLU A N 1
ATOM 2672 C CA . GLU A 1 345 ? -33.031 35.525 -34.773 1.00 28.54 345 GLU A CA 1
ATOM 2673 C C . GLU A 1 345 ? -33.106 36.718 -35.713 1.00 26.74 345 GLU A C 1
ATOM 2674 O O . GLU A 1 345 ? -33.941 36.758 -36.616 1.00 26.64 345 GLU A O 1
ATOM 2680 N N . LYS A 1 346 ? -32.222 37.686 -35.506 1.00 26.79 346 LYS A N 1
ATOM 2681 C CA . LYS A 1 346 ? -32.192 38.875 -36.345 1.00 26.47 346 LYS A CA 1
ATOM 2682 C C . LYS A 1 346 ? -31.539 38.566 -37.694 1.00 26.79 346 LYS A C 1
ATOM 2683 O O . LYS A 1 346 ? -30.769 37.610 -37.820 1.00 27.12 346 LYS A O 1
ATOM 2689 N N . PRO A 1 347 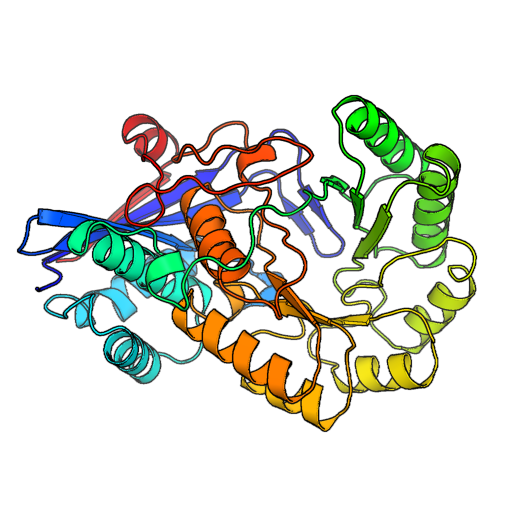? -31.852 39.370 -38.725 1.00 26.19 347 PRO A N 1
ATOM 2690 C CA . PRO A 1 347 ? -31.329 39.221 -40.088 1.00 24.75 347 PRO A CA 1
ATOM 2691 C C . PRO A 1 347 ? -29.810 39.299 -40.195 1.00 23.64 347 PRO A C 1
ATOM 2692 O O . PRO A 1 347 ? -29.154 40.001 -39.421 1.00 21.92 347 PRO A O 1
ATOM 2696 N N . GLY A 1 348 ? -29.262 38.583 -41.173 1.00 22.93 348 GLY A N 1
ATOM 2697 C CA . GLY A 1 348 ? -27.825 38.590 -41.387 1.00 21.55 348 GLY A CA 1
ATOM 2698 C C . GLY A 1 348 ? -27.049 38.102 -40.185 1.00 20.85 348 GLY A C 1
ATOM 2699 O O . GLY A 1 348 ? -27.421 37.105 -39.563 1.00 21.34 348 GLY A O 1
ATOM 2700 N N . LEU A 1 349 ? -25.964 38.794 -39.859 1.00 19.58 349 LEU A N 1
ATOM 2701 C CA . LEU A 1 349 ? -25.148 38.411 -38.716 1.00 19.21 349 LEU A CA 1
ATOM 2702 C C . LEU A 1 349 ? -25.910 38.658 -37.418 1.00 20.17 349 LEU A C 1
ATOM 2703 O O . LEU A 1 349 ? -25.484 38.227 -36.349 1.00 19.73 349 LEU A O 1
ATOM 2708 N N . GLY A 1 350 ? -27.033 39.365 -37.522 1.00 21.56 350 GLY A N 1
ATOM 2709 C CA . GLY A 1 350 ? -27.857 39.638 -36.353 1.00 21.77 350 GLY A CA 1
ATOM 2710 C C . GLY A 1 350 ? -27.281 40.575 -35.306 1.00 22.65 350 GLY A C 1
ATOM 2711 O O . GLY A 1 350 ? -27.728 40.573 -34.159 1.00 23.17 350 GLY A O 1
ATOM 2712 N N . ILE A 1 351 ? -26.296 41.380 -35.683 1.00 21.88 351 ILE A N 1
ATOM 2713 C CA . ILE A 1 351 ? -25.694 42.314 -34.741 1.00 22.69 351 ILE A CA 1
ATOM 2714 C C . ILE A 1 351 ? -25.793 43.735 -35.270 1.00 22.60 351 ILE A C 1
ATOM 2715 O O . ILE A 1 351 ? -26.205 43.955 -36.407 1.00 22.34 351 ILE A O 1
ATOM 2720 N N . GLU A 1 352 ? -25.423 44.696 -34.433 1.00 24.45 352 GLU A N 1
ATOM 2721 C CA . GLU A 1 352 ? -25.435 46.100 -34.822 1.00 25.48 352 GLU A CA 1
ATOM 2722 C C . GLU A 1 352 ? -24.010 46.618 -34.736 1.00 24.50 352 GLU A C 1
ATOM 2723 O O . GLU A 1 352 ? -23.274 46.291 -33.805 1.00 25.39 352 GLU A O 1
ATOM 2729 N N . ILE A 1 353 ? -23.620 47.420 -35.718 1.00 24.66 353 ILE A N 1
ATOM 2730 C CA . ILE A 1 353 ? -22.282 47.986 -35.754 1.00 25.61 353 ILE A CA 1
ATOM 2731 C C . ILE A 1 353 ? -22.298 49.416 -35.231 1.00 26.51 353 ILE A C 1
ATOM 2732 O O . ILE A 1 353 ? -23.117 50.230 -35.658 1.00 27.05 353 ILE A O 1
ATOM 2737 N N . ASN A 1 354 ? -21.407 49.714 -34.293 1.00 27.16 354 ASN A N 1
ATOM 2738 C CA . ASN A 1 354 ? -21.323 51.061 -33.745 1.00 28.12 354 ASN A CA 1
ATOM 2739 C C . ASN A 1 354 ? -20.324 51.835 -34.599 1.00 27.89 354 ASN A C 1
ATOM 2740 O O . ASN A 1 354 ? -19.115 51.636 -34.486 1.00 27.13 354 ASN A O 1
ATOM 2745 N N . GLU A 1 355 ? -20.844 52.704 -35.460 1.00 28.46 355 GLU A N 1
ATOM 2746 C CA . GLU A 1 355 ? -20.019 53.512 -36.357 1.00 30.51 355 GLU A CA 1
ATOM 2747 C C . GLU A 1 355 ? -18.981 54.335 -35.608 1.00 29.47 355 GLU A C 1
ATOM 2748 O O . GLU A 1 355 ? -17.851 54.493 -36.070 1.00 28.57 355 GLU A O 1
ATOM 2754 N N . ASP A 1 356 ? -19.367 54.871 -34.455 1.00 29.45 356 ASP A N 1
ATOM 2755 C CA . ASP A 1 356 ? -18.447 55.676 -33.664 1.00 30.41 356 ASP A CA 1
ATOM 2756 C C . ASP A 1 356 ? -17.267 54.847 -33.179 1.00 29.62 356 ASP A C 1
ATOM 2757 O O . ASP A 1 356 ? -16.124 55.296 -33.225 1.00 29.94 356 ASP A O 1
ATOM 2762 N N . THR A 1 357 ? -17.546 53.635 -32.715 1.00 29.15 357 THR A N 1
ATOM 2763 C CA . THR A 1 357 ? -16.488 52.758 -32.229 1.00 27.80 357 THR A CA 1
ATOM 2764 C C . THR A 1 357 ? -15.578 52.366 -33.392 1.00 26.13 357 THR A C 1
ATOM 2765 O O . THR A 1 357 ? -14.356 52.359 -33.256 1.00 25.85 357 THR A O 1
ATOM 2769 N N . LEU A 1 358 ? -16.184 52.059 -34.535 1.00 26.25 358 LEU A N 1
ATOM 2770 C CA . LEU A 1 358 ? -15.433 51.676 -35.727 1.00 26.85 358 LEU A CA 1
ATOM 2771 C C . LEU A 1 358 ? -14.397 52.737 -36.102 1.00 28.20 358 LEU A C 1
ATOM 2772 O O . LEU A 1 358 ? -13.221 52.428 -36.287 1.00 27.82 358 LEU A O 1
ATOM 2777 N N . GLN A 1 359 ? -14.835 53.987 -36.216 1.00 28.83 359 GLN A N 1
ATOM 2778 C CA . GLN A 1 359 ? -13.924 55.073 -36.564 1.00 29.62 359 GLN A CA 1
ATOM 2779 C C . GLN A 1 359 ? -12.886 55.298 -35.469 1.00 28.76 359 GLN A C 1
ATOM 2780 O O . GLN A 1 359 ? -11.737 55.632 -35.746 1.00 29.68 359 GLN A O 1
ATOM 2786 N N . GLU A 1 360 ? -13.294 55.106 -34.220 1.00 29.33 360 GLU A N 1
ATOM 2787 C CA . GLU A 1 360 ? -12.396 55.297 -33.088 1.00 29.45 360 GLU A CA 1
ATOM 2788 C C . GLU A 1 360 ? -11.223 54.320 -33.121 1.00 28.21 360 GLU A C 1
ATOM 2789 O O . GLU A 1 360 ? -10.106 54.652 -32.718 1.00 26.95 360 GLU A O 1
ATOM 2795 N N . LEU A 1 361 ? -11.484 53.114 -33.609 1.00 26.95 361 LEU A N 1
ATOM 2796 C CA . LEU A 1 361 ? -10.457 52.082 -33.664 1.00 27.06 361 LEU A CA 1
ATOM 2797 C C . LEU A 1 361 ? -9.719 52.029 -34.998 1.00 26.88 361 LEU A C 1
ATOM 2798 O O . LEU A 1 361 ? -8.734 51.302 -35.133 1.00 26.59 361 LEU A O 1
ATOM 2803 N N . THR A 1 362 ? -10.186 52.803 -35.974 1.00 27.11 362 THR A N 1
ATOM 2804 C CA . THR A 1 362 ? -9.573 52.827 -37.299 1.00 27.24 362 THR A CA 1
ATOM 2805 C C . THR A 1 362 ? -8.246 53.585 -37.340 1.00 28.88 362 THR A C 1
ATOM 2806 O O . THR A 1 362 ? -8.151 54.719 -36.865 1.00 29.25 362 THR A O 1
ATOM 2810 N N . VAL A 1 363 ? -7.224 52.948 -37.910 1.00 28.30 363 VAL A N 1
ATOM 2811 C CA . VAL A 1 363 ? -5.900 53.554 -38.033 1.00 27.51 363 VAL A CA 1
ATOM 2812 C C . VAL A 1 363 ? -5.789 54.176 -39.422 1.00 27.64 363 VAL A C 1
ATOM 2813 O O . VAL A 1 363 ? -5.212 55.248 -39.592 1.00 27.63 363 VAL A O 1
ATOM 2817 N N . PHE A 1 364 ? -6.339 53.483 -40.414 1.00 26.83 364 PHE A N 1
ATOM 2818 C CA . PHE A 1 364 ? -6.354 53.968 -41.787 1.00 26.98 364 PHE A CA 1
ATOM 2819 C C . PHE A 1 364 ? -7.459 53.251 -42.549 1.00 26.67 364 PHE A C 1
ATOM 2820 O O . PHE A 1 364 ? -7.896 52.171 -42.149 1.00 27.43 364 PHE A O 1
ATOM 2828 N N . GLN A 1 365 ? -7.923 53.857 -43.634 1.00 26.46 365 GLN A N 1
ATOM 2829 C CA . GLN A 1 365 ? -9.020 53.288 -44.404 1.00 26.56 365 GLN A CA 1
ATOM 2830 C C . GLN A 1 365 ? -9.025 53.736 -45.857 1.00 27.35 365 GLN A C 1
ATOM 2831 O O . GLN A 1 365 ? -8.256 54.605 -46.260 1.00 27.97 365 GLN A O 1
ATOM 2837 N N . ASP A 1 366 ? -9.922 53.136 -46.629 1.00 27.29 366 ASP A N 1
ATOM 2838 C CA . ASP A 1 366 ? -10.086 53.451 -48.041 1.00 28.54 366 ASP A CA 1
ATOM 2839 C C . ASP A 1 366 ? -11.436 52.948 -48.510 1.00 27.98 366 ASP A C 1
ATOM 2840 O O . ASP A 1 366 ? -12.071 52.126 -47.846 1.00 28.42 366 ASP A O 1
ATOM 2845 N N . ILE A 1 367 ? -11.869 53.448 -49.659 1.00 28.02 367 ILE A N 1
ATOM 2846 C CA . ILE A 1 367 ? -13.128 53.036 -50.253 1.00 28.33 367 ILE A CA 1
ATOM 2847 C C . ILE A 1 367 ? -12.843 52.675 -51.706 1.00 28.90 367 ILE A C 1
ATOM 2848 O O . ILE A 1 367 ? -12.215 53.446 -52.438 1.00 29.20 367 ILE A O 1
ATOM 2853 N N . VAL A 1 368 ? -13.291 51.496 -52.118 1.00 27.92 368 VAL A N 1
ATOM 2854 C CA . VAL A 1 368 ? -13.077 51.041 -53.483 1.00 29.29 368 VAL A CA 1
ATOM 2855 C C . VAL A 1 368 ? -14.396 51.071 -54.241 1.00 29.04 368 VAL A C 1
ATOM 2856 O O . VAL A 1 368 ? -15.381 50.475 -53.809 1.00 29.09 368 VAL A O 1
ATOM 2860 N N . ARG A 1 369 ? -14.412 51.785 -55.364 1.00 30.29 369 ARG A N 1
ATOM 2861 C CA . ARG A 1 369 ? -15.614 51.900 -56.187 1.00 31.90 369 ARG A CA 1
ATOM 2862 C C . ARG A 1 369 ? -15.310 51.484 -57.620 1.00 31.58 369 ARG A C 1
ATOM 2863 O O . ARG A 1 369 ? -14.125 51.221 -57.916 1.00 31.62 369 ARG A O 1
#

GO terms:
  GO:0047661 amino-acid racemase activity (F, IDA)
  GO:0000287 magnesium ion binding (F, IDA)
  GO:0016854 racemase and epimerase activity (F, IDA)
  GO:0006518 peptide metabolic process (P, IDA)